Protein AF-0000000082410679 (afdb_homodimer)

Foldseek 3Di:
DPPPPPPPPPDDPLLVLLLVVLPDLPDQAEEEEEEACLLVVDPQQPPADFLQRVLCCLSCPVSVSVSYDYHGQYYHLDALVNCLVCVCPRPVVRLHQEYEYEHQQNQLLVPPVSQVVNLVSVLVSCVVCVVSNHAYEYEYAAWFQCVQVVSNVRSVVNLVSSVVSCVVVVGQYQYNHCVQCVVPVVTGDPLQGSDGRHGYNLVRNSVNQSVCVSSPSHDPPDPNPPPPVD/DPPPPPPPPPDDPLLVLLLVVLPDLPDQAEEEEEEACLLVVDPQQPPADFLQRVLCCLSCPVSVSVSYDYHGQYYHLDALVNCLVCVCPRPPVRLHQEYEYEHQQNQLLVPPVSQVVNLVSVLSSCVVCVVSNHAYEYEYAAWFQCVQVVSNVSSVVNLVSSVVSCVVVVGQYQYNHCVQCVVPVVTGDPLQGSDGRHGYNLVRNSVNQSVCVSSPSHDPPDPNPPPPVD

Organism: Rhodococcus erythropolis (NCBI:txid1833)

Secondary structure (DSSP, 8-state):
------------HHHHHHHHHTT--SS-EEEEEEESHHHH--GGGTTBPPHHHHHHIIIIIIT--TTEEEEE---TT--HHHHHHTHHHHTGGG--SEEEEE--TTGGGGGGGGHHHHHHHHHHHHHHHHHTTPEEEEEPPPP--GGG-GGGTTHHHHHHHHHHHHHHHT-EEE-HHHHHHHH-TTSS-GGGBSSSS-B-HHHHHHHHHHHHHHTT-S-TTS--------/------------HHHHHHHHHTT-SSS-EEEEEEESHHHH--GGGTTBPPHHHHHHIIIIIIT--TTEEEEE---TT--HHHHHHTHHHHTGGG--SEEEEE--TTGGGGGGGGHHHHHHHHHHHHHHHHHTTPEEEEEPPPP--GGG-GGGTTHHHHHHHHHHHHHHHT-EEE-HHHHHHHH-TTSS-GGGBSSSS-B-HHHHHHHHHHHHHHTT-S-TTS--------

Structure (mmCIF, N/CA/C/O backbone):
data_AF-0000000082410679-model_v1
#
loop_
_entity.id
_entity.type
_entity.pdbx_description
1 polymer 'SGNH/GDSL hydrolase family protein'
#
loop_
_atom_site.group_PDB
_atom_site.id
_atom_site.type_symbol
_atom_site.label_atom_id
_atom_site.label_alt_id
_atom_site.label_comp_id
_atom_site.label_asym_id
_atom_site.label_entity_id
_atom_site.label_seq_id
_atom_site.pdbx_PDB_ins_code
_atom_site.Cartn_x
_atom_site.Cartn_y
_atom_site.Cartn_z
_atom_site.occupancy
_atom_site.B_iso_or_equiv
_atom_site.auth_seq_id
_atom_site.auth_comp_id
_atom_site.auth_asym_id
_atom_site.auth_atom_id
_atom_site.pdbx_PDB_model_num
ATOM 1 N N . MET A 1 1 ? 41.719 -29.703 -12.367 1 29.14 1 MET A N 1
ATOM 2 C CA . MET A 1 1 ? 41.312 -28.469 -11.695 1 29.14 1 MET A CA 1
ATOM 3 C C . MET A 1 1 ? 40.219 -27.766 -12.477 1 29.14 1 MET A C 1
ATOM 5 O O . MET A 1 1 ? 40.5 -26.953 -13.352 1 29.14 1 MET A O 1
ATOM 9 N N . THR A 1 2 ? 39.219 -28.422 -13.047 1 31.03 2 THR A N 1
ATOM 10 C CA . THR A 1 2 ? 38.188 -28.016 -14 1 31.03 2 THR A CA 1
ATOM 11 C C . THR A 1 2 ? 37.344 -26.906 -13.422 1 31.03 2 THR A C 1
ATOM 13 O O . THR A 1 2 ? 36.688 -27.094 -12.391 1 31.03 2 THR A O 1
ATOM 16 N N . LEU A 1 3 ? 37.75 -25.578 -13.578 1 32.53 3 LEU A N 1
ATOM 17 C CA . LEU A 1 3 ? 37 -24.359 -13.273 1 32.53 3 LEU A CA 1
ATOM 18 C C . LEU A 1 3 ? 35.562 -24.484 -13.773 1 32.53 3 LEU A C 1
ATOM 20 O O . LEU A 1 3 ? 35.344 -24.688 -14.969 1 32.53 3 LEU A O 1
ATOM 24 N N . THR A 1 4 ? 34.656 -25.094 -13.148 1 33.25 4 THR A N 1
ATOM 25 C CA . THR A 1 4 ? 33.25 -25.109 -13.492 1 33.25 4 THR A CA 1
ATOM 26 C C . THR A 1 4 ? 32.75 -23.719 -13.914 1 33.25 4 THR A C 1
ATOM 28 O O . THR A 1 4 ? 32.969 -22.75 -13.188 1 33.25 4 THR A O 1
ATOM 31 N N . SER A 1 5 ? 32.875 -23.406 -15.188 1 31.25 5 SER A N 1
ATOM 32 C CA . SER A 1 5 ? 32.375 -22.188 -15.812 1 31.25 5 SER A CA 1
ATOM 33 C C . SER A 1 5 ? 31.031 -21.766 -15.25 1 31.25 5 SER A C 1
ATOM 35 O O . SER A 1 5 ? 30.062 -22.516 -15.336 1 31.25 5 SER A O 1
ATOM 37 N N . LYS A 1 6 ? 31.047 -21.281 -14.078 1 39.97 6 LYS A N 1
ATOM 38 C CA . LYS A 1 6 ? 29.797 -20.594 -13.781 1 39.97 6 LYS A CA 1
ATOM 39 C C . LYS A 1 6 ? 29.234 -19.906 -15.023 1 39.97 6 LYS A C 1
ATOM 41 O O . LYS A 1 6 ? 29.859 -18.984 -15.562 1 39.97 6 LYS A O 1
ATOM 46 N N . ALA A 1 7 ? 28.703 -20.625 -15.977 1 34.78 7 ALA A N 1
ATOM 47 C CA . ALA A 1 7 ? 27.938 -20.109 -17.109 1 34.78 7 ALA A CA 1
ATOM 48 C C . ALA A 1 7 ? 27.297 -18.766 -16.781 1 34.78 7 ALA A C 1
ATOM 50 O O . ALA A 1 7 ? 26.484 -18.672 -15.859 1 34.78 7 ALA A O 1
ATOM 51 N N . LEU A 1 8 ? 27.719 -17.641 -16.984 1 40.12 8 LEU A N 1
ATOM 52 C CA . LEU A 1 8 ? 27.266 -16.25 -16.953 1 40.12 8 LEU A CA 1
ATOM 53 C C . LEU A 1 8 ? 25.922 -16.125 -17.656 1 40.12 8 LEU A C 1
ATOM 55 O O . LEU A 1 8 ? 25.859 -16.078 -18.891 1 40.12 8 LEU A O 1
ATOM 59 N N . LYS A 1 9 ? 24.953 -17.016 -17.328 1 43.81 9 LYS A N 1
ATOM 60 C CA . LYS A 1 9 ? 23.641 -16.812 -17.922 1 43.81 9 LYS A CA 1
ATOM 61 C C . LYS A 1 9 ? 23.344 -15.328 -18.109 1 43.81 9 LYS A C 1
ATOM 63 O O . LYS A 1 9 ? 23.469 -14.539 -17.172 1 43.81 9 LYS A O 1
ATOM 68 N N . SER A 1 10 ? 23.484 -14.797 -19.266 1 50.62 10 SER A N 1
ATOM 69 C CA . SER A 1 10 ? 23.188 -13.43 -19.688 1 50.62 10 SER A CA 1
ATOM 70 C C . SER A 1 10 ? 21.906 -12.914 -19.031 1 50.62 10 SER A C 1
ATOM 72 O O . SER A 1 10 ? 20.875 -13.602 -19.031 1 50.62 10 SER A O 1
ATOM 74 N N . LYS A 1 11 ? 22.141 -12 -18.234 1 68.81 11 LYS A N 1
ATOM 75 C CA . LYS A 1 11 ? 20.969 -11.352 -17.625 1 68.81 11 LYS A CA 1
ATOM 76 C C . LYS A 1 11 ? 19.938 -10.992 -18.688 1 68.81 11 LYS A C 1
ATOM 78 O O . LYS A 1 11 ? 20.281 -10.469 -19.75 1 68.81 11 LYS A O 1
ATOM 83 N N . THR A 1 12 ? 18.781 -11.484 -18.469 1 84.19 12 THR A N 1
ATOM 84 C CA . THR A 1 12 ? 17.703 -11.109 -19.375 1 84.19 12 THR A CA 1
ATOM 85 C C . THR A 1 12 ? 17.547 -9.594 -19.422 1 84.19 12 THR A C 1
ATOM 87 O O . THR A 1 12 ? 18.031 -8.875 -18.547 1 84.19 12 THR A O 1
ATOM 90 N N . ALA A 1 13 ? 17.094 -9.102 -20.516 1 88 13 ALA A N 1
ATOM 91 C CA . ALA A 1 13 ? 16.812 -7.676 -20.656 1 88 13 ALA A CA 1
ATOM 92 C C . ALA A 1 13 ? 15.969 -7.16 -19.484 1 88 13 ALA A C 1
ATOM 94 O O . ALA A 1 13 ? 16.188 -6.043 -19.016 1 88 13 ALA A O 1
ATOM 95 N N . GLU A 1 14 ? 15.109 -8.016 -19.062 1 92.31 14 GLU A N 1
ATOM 96 C CA . GLU A 1 14 ? 14.242 -7.621 -17.953 1 92.31 14 GLU A CA 1
ATOM 97 C C . GLU A 1 14 ? 15.023 -7.512 -16.656 1 92.31 14 GLU A C 1
ATOM 99 O O . GLU A 1 14 ? 14.773 -6.613 -15.852 1 92.31 14 GLU A O 1
ATOM 104 N N . ARG A 1 15 ? 15.938 -8.375 -16.406 1 91.5 15 ARG A N 1
ATOM 105 C CA . ARG A 1 15 ? 16.766 -8.297 -15.211 1 91.5 15 ARG A CA 1
ATOM 106 C C . ARG A 1 15 ? 17.641 -7.043 -15.227 1 91.5 15 ARG A C 1
ATOM 108 O O . ARG A 1 15 ? 17.797 -6.379 -14.203 1 91.5 15 ARG A O 1
ATOM 115 N N . ILE A 1 16 ? 18.156 -6.719 -16.328 1 90.81 16 ILE A N 1
ATOM 116 C CA . ILE A 1 16 ? 18.984 -5.523 -16.469 1 90.81 16 ILE A CA 1
ATOM 117 C C . ILE A 1 16 ? 18.141 -4.281 -16.203 1 90.81 16 ILE A C 1
ATOM 119 O O . ILE A 1 16 ? 18.578 -3.369 -15.5 1 90.81 16 ILE A O 1
ATOM 123 N N . ARG A 1 17 ? 16.984 -4.277 -16.719 1 92.56 17 ARG A N 1
ATOM 124 C CA . ARG A 1 17 ? 16.094 -3.146 -16.516 1 92.56 17 ARG A CA 1
ATOM 125 C C . ARG A 1 17 ? 15.75 -2.99 -15.031 1 92.56 17 ARG A C 1
ATOM 127 O O . ARG A 1 17 ? 15.734 -1.875 -14.508 1 92.56 17 ARG A O 1
ATOM 134 N N . LEU A 1 18 ? 15.461 -4.082 -14.391 1 92.88 18 LEU A N 1
ATOM 135 C CA . LEU A 1 18 ? 15.133 -4.039 -12.969 1 92.88 18 LEU A CA 1
ATOM 136 C C . LEU A 1 18 ? 16.297 -3.475 -12.156 1 92.88 18 LEU A C 1
ATOM 138 O O . LEU A 1 18 ? 16.094 -2.676 -11.242 1 92.88 18 LEU A O 1
ATOM 142 N N . GLU A 1 19 ? 17.469 -3.871 -12.492 1 89.25 19 GLU A N 1
ATOM 143 C CA . GLU A 1 19 ? 18.641 -3.371 -11.797 1 89.25 19 GLU A CA 1
ATOM 144 C C . GLU A 1 19 ? 18.797 -1.865 -11.984 1 89.25 19 GLU A C 1
ATOM 146 O O . GLU A 1 19 ? 19.203 -1.156 -11.062 1 89.25 19 GLU A O 1
ATOM 151 N N . THR A 1 20 ? 18.453 -1.417 -13.133 1 90.12 20 THR A N 1
ATOM 152 C CA . THR A 1 20 ? 18.516 0.011 -13.422 1 90.12 20 THR A CA 1
ATOM 153 C C . THR A 1 20 ? 17.469 0.778 -12.625 1 90.12 20 THR A C 1
ATOM 155 O O . THR A 1 20 ? 17.75 1.856 -12.094 1 90.12 20 THR A O 1
ATOM 158 N N . LEU A 1 21 ? 16.312 0.193 -12.508 1 89.69 21 LEU A N 1
ATOM 159 C CA . LEU A 1 21 ? 15.227 0.835 -11.766 1 89.69 21 LEU A CA 1
ATOM 160 C C . LEU A 1 21 ? 15.57 0.929 -10.281 1 89.69 21 LEU A C 1
ATOM 162 O O . LEU A 1 21 ? 15.203 1.902 -9.617 1 89.69 21 LEU A O 1
ATOM 166 N N . LEU A 1 22 ? 16.266 -0.026 -9.781 1 89.31 22 LEU A N 1
ATOM 167 C CA . LEU A 1 22 ? 16.5 -0.151 -8.344 1 89.31 22 LEU A CA 1
ATOM 168 C C . LEU A 1 22 ? 17.656 0.731 -7.906 1 89.31 22 LEU A C 1
ATOM 170 O O . LEU A 1 22 ? 17.953 0.828 -6.711 1 89.31 22 LEU A O 1
ATOM 174 N N . VAL A 1 23 ? 18.312 1.434 -8.844 1 82.44 23 VAL A N 1
ATOM 175 C CA . VAL A 1 23 ? 19.359 2.387 -8.461 1 82.44 23 VAL A CA 1
ATOM 176 C C . VAL A 1 23 ? 18.938 3.799 -8.859 1 82.44 23 VAL A C 1
ATOM 178 O O . VAL A 1 23 ? 19.656 4.766 -8.609 1 82.44 23 VAL A O 1
ATOM 181 N N . ASP A 1 24 ? 17.766 3.84 -9.484 1 80.06 24 ASP A N 1
ATOM 182 C CA . ASP A 1 24 ? 17.234 5.141 -9.883 1 80.06 24 ASP A CA 1
ATOM 183 C C . ASP A 1 24 ? 16.469 5.793 -8.742 1 80.06 24 ASP A C 1
ATOM 185 O O . ASP A 1 24 ? 15.336 5.406 -8.453 1 80.06 24 ASP A O 1
ATOM 189 N N . SER A 1 25 ? 16.984 6.742 -8.164 1 77.25 25 SER A N 1
ATOM 190 C CA . SER A 1 25 ? 16.359 7.406 -7.023 1 77.25 25 SER A CA 1
ATOM 191 C C . SER A 1 25 ? 15.68 8.703 -7.441 1 77.25 25 SER A C 1
ATOM 193 O O . SER A 1 25 ? 15.141 9.43 -6.602 1 77.25 25 SER A O 1
ATOM 195 N N . SER A 1 26 ? 15.695 8.969 -8.664 1 80.25 26 SER A N 1
ATOM 196 C CA . SER A 1 26 ? 15.203 10.273 -9.094 1 80.25 26 SER A CA 1
ATOM 197 C C . SER A 1 26 ? 13.883 10.148 -9.852 1 80.25 26 SER A C 1
ATOM 199 O O . SER A 1 26 ? 13.047 11.055 -9.812 1 80.25 26 SER A O 1
ATOM 201 N N . THR A 1 27 ? 13.758 9.016 -10.5 1 84 27 THR A N 1
ATOM 202 C CA . THR A 1 27 ? 12.562 8.789 -11.312 1 84 27 THR A CA 1
ATOM 203 C C . THR A 1 27 ? 11.461 8.141 -10.484 1 84 27 THR A C 1
ATOM 205 O O . THR A 1 27 ? 11.719 7.207 -9.727 1 84 27 THR A O 1
ATOM 208 N N . PRO A 1 28 ? 10.312 8.664 -10.594 1 85.62 28 PRO A N 1
ATOM 209 C CA . PRO A 1 28 ? 9.188 7.969 -9.961 1 85.62 28 PRO A CA 1
ATOM 210 C C . PRO A 1 28 ? 8.977 6.566 -10.523 1 85.62 28 PRO A C 1
ATOM 212 O O . PRO A 1 28 ? 8.867 6.398 -11.742 1 85.62 28 PRO A O 1
ATOM 215 N N . ILE A 1 29 ? 9.062 5.625 -9.711 1 92.38 29 ILE A N 1
ATOM 216 C CA . ILE A 1 29 ? 8.883 4.234 -10.109 1 92.38 29 ILE A CA 1
ATOM 217 C C . ILE A 1 29 ? 7.707 3.627 -9.344 1 92.38 29 ILE A C 1
ATOM 219 O O . ILE A 1 29 ? 7.594 3.795 -8.133 1 92.38 29 ILE A O 1
ATOM 223 N N . ARG A 1 30 ? 6.816 3.021 -10.055 1 95.25 30 ARG A N 1
ATOM 224 C CA . ARG A 1 30 ? 5.652 2.389 -9.445 1 95.25 30 ARG A CA 1
ATOM 225 C C . ARG A 1 30 ? 5.68 0.878 -9.648 1 95.25 30 ARG A C 1
ATOM 227 O O . ARG A 1 30 ? 5.977 0.399 -10.742 1 95.25 30 ARG A O 1
ATOM 234 N N . TRP A 1 31 ? 5.465 0.172 -8.562 1 97.12 31 TRP A N 1
ATOM 235 C CA . TRP A 1 31 ? 5.309 -1.279 -8.555 1 97.12 31 TRP A CA 1
ATOM 236 C C . TRP A 1 31 ? 3.852 -1.666 -8.312 1 97.12 31 TRP A C 1
ATOM 238 O O . TRP A 1 31 ? 3.174 -1.066 -7.48 1 97.12 31 TRP A O 1
ATOM 248 N N . VAL A 1 32 ? 3.412 -2.648 -9.039 1 98.38 32 VAL A N 1
ATOM 249 C CA . VAL A 1 32 ? 2.105 -3.227 -8.742 1 98.38 32 VAL A CA 1
ATOM 250 C C . VAL A 1 32 ? 2.268 -4.695 -8.359 1 98.38 32 VAL A C 1
ATOM 252 O O . VAL A 1 32 ? 2.857 -5.48 -9.109 1 98.38 32 VAL A O 1
ATOM 255 N N . PHE A 1 33 ? 1.852 -5.02 -7.168 1 98.62 33 PHE A N 1
ATOM 256 C CA . PHE A 1 33 ? 1.676 -6.402 -6.738 1 98.62 33 PHE A CA 1
ATOM 257 C C . PHE A 1 33 ? 0.228 -6.844 -6.918 1 98.62 33 PHE A C 1
ATOM 259 O O . PHE A 1 33 ? -0.685 -6.242 -6.352 1 98.62 33 PHE A O 1
ATOM 266 N N . THR A 1 34 ? 0.007 -7.852 -7.707 1 98.5 34 THR A N 1
ATOM 267 C CA . THR A 1 34 ? -1.357 -8.305 -7.957 1 98.5 34 THR A CA 1
ATOM 268 C C . THR A 1 34 ? -1.492 -9.797 -7.691 1 98.5 34 THR A C 1
ATOM 270 O O . THR A 1 34 ? -0.503 -10.531 -7.734 1 98.5 34 THR A O 1
ATOM 273 N N . GLY A 1 35 ? -2.66 -10.242 -7.363 1 98.25 35 GLY A N 1
ATOM 274 C CA . GLY A 1 35 ? -2.93 -11.633 -7.02 1 98.25 35 GLY A CA 1
ATOM 275 C C . GLY A 1 35 ? -4.199 -11.805 -6.207 1 98.25 35 GLY A C 1
ATOM 276 O O . GLY A 1 35 ? -5.219 -11.172 -6.492 1 98.25 35 GLY A O 1
ATOM 277 N N . ASP A 1 36 ? -4.109 -12.734 -5.293 1 97.38 36 ASP A N 1
ATOM 278 C CA . ASP A 1 36 ? -5.289 -13.117 -4.523 1 97.38 36 ASP A CA 1
ATOM 279 C C . ASP A 1 36 ? -5.148 -12.711 -3.061 1 97.38 36 ASP A C 1
ATOM 281 O O . ASP A 1 36 ? -4.621 -11.641 -2.758 1 97.38 36 ASP A O 1
ATOM 285 N N . SER A 1 37 ? -5.699 -13.438 -2.172 1 96.25 37 SER A N 1
ATOM 286 C CA . SER A 1 37 ? -5.707 -13.102 -0.751 1 96.25 37 SER A CA 1
ATOM 287 C C . SER A 1 37 ? -4.297 -13.086 -0.176 1 96.25 37 SER A C 1
ATOM 289 O O . SER A 1 37 ? -4.012 -12.359 0.774 1 96.25 37 SER A O 1
ATOM 291 N N . ILE A 1 38 ? -3.445 -13.898 -0.653 1 97.69 38 ILE A N 1
ATOM 292 C CA . ILE A 1 38 ? -2.076 -13.953 -0.151 1 97.69 38 ILE A CA 1
ATOM 293 C C . ILE A 1 38 ? -1.362 -12.641 -0.472 1 97.69 38 ILE A C 1
ATOM 295 O O . ILE A 1 38 ? -0.707 -12.055 0.394 1 97.69 38 ILE A O 1
ATOM 299 N N . THR A 1 39 ? -1.543 -12.141 -1.69 1 97.94 39 THR A N 1
ATOM 300 C CA . THR A 1 39 ? -0.991 -10.844 -2.064 1 97.94 39 THR A CA 1
ATOM 301 C C . THR A 1 39 ? -1.677 -9.719 -1.293 1 97.94 39 THR A C 1
ATOM 303 O O . THR A 1 39 ? -1.016 -8.805 -0.8 1 97.94 39 THR A O 1
ATOM 306 N N . GLN A 1 40 ? -2.977 -9.867 -1.218 1 94.75 40 GLN A N 1
ATOM 307 C CA . GLN A 1 40 ? -3.699 -8.844 -0.46 1 94.75 40 GLN A CA 1
ATOM 308 C C . GLN A 1 40 ? -3.162 -8.734 0.964 1 94.75 40 GLN A C 1
ATOM 310 O O . GLN A 1 40 ? -2.934 -7.633 1.464 1 94.75 40 GLN A O 1
ATOM 315 N N . GLY A 1 41 ? -3.057 -9.875 1.702 1 94 41 GLY A N 1
ATOM 316 C CA . GLY A 1 41 ? -2.367 -9.969 2.979 1 94 41 GLY A CA 1
ATOM 317 C C . GLY A 1 41 ? -3.051 -9.18 4.082 1 94 41 GLY A C 1
ATOM 318 O O . GLY A 1 41 ? -2.387 -8.516 4.879 1 94 41 GLY A O 1
ATOM 319 N N . LEU A 1 42 ? -4.352 -9.273 4.23 1 87.44 42 LEU A N 1
ATOM 320 C CA . LEU A 1 42 ? -5.051 -8.414 5.18 1 87.44 42 LEU A CA 1
ATOM 321 C C . LEU A 1 42 ? -5.254 -9.133 6.512 1 87.44 42 LEU A C 1
ATOM 323 O O . LEU A 1 42 ? -4.516 -8.883 7.473 1 87.44 42 LEU A O 1
ATOM 327 N N . THR A 1 43 ? -6.078 -10.188 6.59 1 83.5 43 THR A N 1
ATOM 328 C CA . THR A 1 43 ? -6.566 -10.781 7.832 1 83.5 43 THR A CA 1
ATOM 329 C C . THR A 1 43 ? -5.535 -11.75 8.406 1 83.5 43 THR A C 1
ATOM 331 O O . THR A 1 43 ? -5.293 -11.758 9.617 1 83.5 43 THR A O 1
ATOM 334 N N . HIS A 1 44 ? -4.867 -12.375 7.629 1 91.06 44 HIS A N 1
ATOM 335 C CA . HIS A 1 44 ? -4.09 -13.531 8.055 1 91.06 44 HIS A CA 1
ATOM 336 C C . HIS A 1 44 ? -2.736 -13.109 8.617 1 91.06 44 HIS A C 1
ATOM 338 O O . HIS A 1 44 ? -2.023 -13.93 9.211 1 91.06 44 HIS A O 1
ATOM 344 N N . THR A 1 45 ? -2.436 -11.836 8.492 1 92.12 45 THR A N 1
ATOM 345 C CA . THR A 1 45 ? -1.179 -11.344 9.047 1 92.12 45 THR A CA 1
ATOM 346 C C . THR A 1 45 ? -1.366 -10.891 10.492 1 92.12 45 THR A C 1
ATOM 348 O O . THR A 1 45 ? -0.392 -10.602 11.188 1 92.12 45 THR A O 1
ATOM 351 N N . ASP A 1 46 ? -2.607 -10.773 10.922 1 88.12 46 ASP A N 1
ATOM 352 C CA . ASP A 1 46 ? -2.945 -10.406 12.297 1 88.12 46 ASP A CA 1
ATOM 353 C C . ASP A 1 46 ? -2.357 -9.047 12.664 1 88.12 46 ASP A C 1
ATOM 355 O O . ASP A 1 46 ? -1.664 -8.922 13.672 1 88.12 46 ASP A O 1
ATOM 359 N N . GLY A 1 47 ? -2.537 -8.117 11.797 1 86 47 GLY A N 1
ATOM 360 C CA . GLY A 1 47 ? -2.145 -6.75 12.078 1 86 47 GLY A CA 1
ATOM 361 C C . GLY A 1 47 ? -0.721 -6.438 11.664 1 86 47 GLY A C 1
ATOM 362 O O . GLY A 1 47 ? -0.319 -5.27 11.625 1 86 47 GLY A O 1
ATOM 363 N N . HIS A 1 48 ? 0.065 -7.445 11.273 1 90.88 48 HIS A N 1
ATOM 364 C CA . HIS A 1 48 ? 1.432 -7.262 10.805 1 90.88 48 HIS A CA 1
ATOM 365 C C . HIS A 1 48 ? 1.464 -6.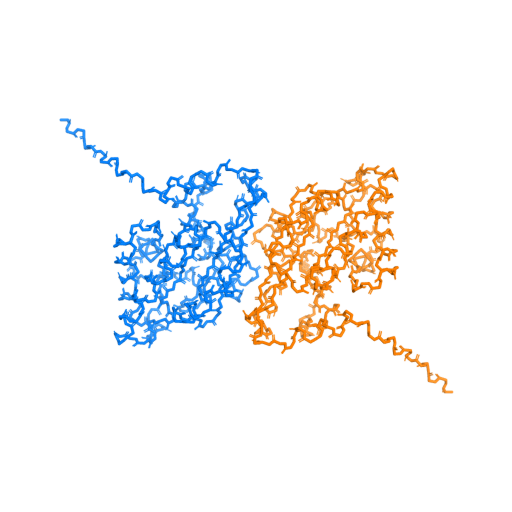984 9.305 1 90.88 48 HIS A C 1
ATOM 367 O O . HIS A 1 48 ? 0.436 -7.074 8.633 1 90.88 48 HIS A O 1
ATOM 373 N N . ARG A 1 49 ? 2.562 -6.68 8.859 1 93.31 49 ARG A N 1
ATOM 374 C CA . ARG A 1 49 ? 2.727 -6.305 7.461 1 93.31 49 ARG A CA 1
ATOM 375 C C . ARG A 1 49 ? 2.615 -7.527 6.555 1 93.31 49 ARG A C 1
ATOM 377 O O . ARG A 1 49 ? 3.09 -8.609 6.902 1 93.31 49 ARG A O 1
ATOM 384 N N . SER A 1 50 ? 1.984 -7.336 5.402 1 95.88 50 SER A N 1
ATOM 385 C CA . SER A 1 50 ? 2.029 -8.289 4.301 1 95.88 50 SER A CA 1
ATOM 386 C C . SER A 1 50 ? 3.387 -8.273 3.605 1 95.88 50 SER A C 1
ATOM 388 O O . SER A 1 50 ? 4.199 -7.375 3.844 1 95.88 50 SER A O 1
ATOM 390 N N . TYR A 1 51 ? 3.596 -9.234 2.719 1 97.44 51 TYR A N 1
ATOM 391 C CA . TYR A 1 51 ? 4.891 -9.273 2.049 1 97.44 51 TYR A CA 1
ATOM 392 C C . TYR A 1 51 ? 5.07 -8.055 1.145 1 97.44 51 TYR A C 1
ATOM 394 O O . TYR A 1 51 ? 6.195 -7.586 0.946 1 97.44 51 TYR A O 1
ATOM 402 N N . VAL A 1 52 ? 3.961 -7.484 0.558 1 97.25 52 VAL A N 1
ATOM 403 C CA . VAL A 1 52 ? 4.023 -6.258 -0.232 1 97.25 52 VAL A CA 1
ATOM 404 C C . VAL A 1 52 ? 4.488 -5.102 0.647 1 97.25 52 VAL A C 1
ATOM 406 O O . VAL A 1 52 ? 5.348 -4.312 0.243 1 97.25 52 VAL A O 1
ATOM 409 N N . GLU A 1 53 ? 3.941 -5.016 1.813 1 94.25 53 GLU A N 1
ATOM 410 C CA . GLU A 1 53 ? 4.266 -3.939 2.746 1 94.25 53 GLU A CA 1
ATOM 411 C C . GLU A 1 53 ? 5.699 -4.062 3.254 1 94.25 53 GLU A C 1
ATOM 413 O O . GLU A 1 53 ? 6.379 -3.055 3.457 1 94.25 53 GLU A O 1
ATOM 418 N N . HIS A 1 54 ? 6.18 -5.277 3.486 1 94.06 54 HIS A N 1
ATOM 419 C CA . HIS A 1 54 ? 7.582 -5.488 3.818 1 94.06 54 HIS A CA 1
ATOM 420 C C . HIS A 1 54 ? 8.492 -5.043 2.678 1 94.06 54 HIS A C 1
ATOM 422 O O . HIS A 1 54 ? 9.539 -4.434 2.914 1 94.06 54 HIS A O 1
ATOM 428 N N . CYS A 1 55 ? 8.125 -5.379 1.469 1 95.12 55 CYS A N 1
ATOM 429 C CA . CYS A 1 55 ? 8.906 -4.93 0.321 1 95.12 55 CYS A CA 1
ATOM 430 C C . CYS A 1 55 ? 8.961 -3.41 0.257 1 95.12 55 CYS A C 1
ATOM 432 O O . CYS A 1 55 ? 10.016 -2.834 -0.034 1 95.12 55 CYS A O 1
ATOM 434 N N . ALA A 1 56 ? 7.824 -2.82 0.499 1 93.06 56 ALA A N 1
ATOM 435 C CA . ALA A 1 56 ? 7.773 -1.36 0.498 1 93.06 56 ALA A CA 1
ATOM 436 C C . ALA A 1 56 ? 8.719 -0.779 1.545 1 93.06 56 ALA A C 1
ATOM 438 O O . ALA A 1 56 ? 9.406 0.21 1.286 1 93.06 56 ALA A O 1
ATOM 439 N N . GLU A 1 57 ? 8.719 -1.325 2.738 1 89.69 57 GLU A N 1
ATOM 440 C CA . GLU A 1 57 ? 9.617 -0.854 3.787 1 89.69 57 GLU A CA 1
ATOM 441 C C . GLU A 1 57 ? 11.078 -0.929 3.342 1 89.69 57 GLU A C 1
ATOM 443 O O . GLU A 1 57 ? 11.844 0.015 3.545 1 89.69 57 GLU A O 1
ATOM 448 N N . ARG A 1 58 ? 11.438 -2.035 2.738 1 87.75 58 ARG A N 1
ATOM 449 C CA . ARG A 1 58 ? 12.812 -2.217 2.277 1 87.75 58 ARG A CA 1
ATOM 450 C C . ARG A 1 58 ? 13.156 -1.211 1.186 1 87.75 58 ARG A C 1
ATOM 452 O O . ARG A 1 58 ? 14.164 -0.502 1.284 1 87.75 58 ARG A O 1
ATOM 459 N N . VAL A 1 59 ? 12.336 -1.138 0.219 1 89.38 59 VAL A N 1
ATOM 460 C CA . VAL A 1 59 ? 12.617 -0.354 -0.979 1 89.38 59 VAL A CA 1
ATOM 461 C C . VAL A 1 59 ? 12.586 1.135 -0.642 1 89.38 59 VAL A C 1
ATOM 463 O O . VAL A 1 59 ? 13.555 1.854 -0.884 1 89.38 59 VAL A O 1
ATOM 466 N N . ARG A 1 60 ? 11.562 1.523 0.058 1 87.12 60 ARG A N 1
ATOM 467 C CA . ARG A 1 60 ? 11.352 2.949 0.285 1 87.12 60 ARG A CA 1
ATOM 468 C C . ARG A 1 60 ? 12.055 3.412 1.557 1 87.12 60 ARG A C 1
ATOM 470 O O . ARG A 1 60 ? 12.32 4.605 1.725 1 87.12 60 ARG A O 1
ATOM 477 N N . GLY A 1 61 ? 12.305 2.543 2.43 1 82.12 61 GLY A N 1
ATOM 478 C CA . GLY A 1 61 ? 12.914 2.902 3.703 1 82.12 61 GLY A CA 1
ATOM 479 C C . GLY A 1 61 ? 14.406 2.662 3.744 1 82.12 61 GLY A C 1
ATOM 480 O O . GLY A 1 61 ? 15.195 3.58 3.512 1 82.12 61 GLY A O 1
ATOM 481 N N . GLU A 1 62 ? 14.727 1.422 3.766 1 76.12 62 GLU A N 1
ATOM 482 C CA . GLU A 1 62 ? 16.109 1.038 4.031 1 76.12 62 GLU A CA 1
ATOM 483 C C . GLU A 1 62 ? 17.016 1.371 2.848 1 76.12 62 GLU A C 1
ATOM 485 O O . GLU A 1 62 ? 18.172 1.745 3.033 1 76.12 62 GLU A O 1
ATOM 490 N N . LEU A 1 63 ? 16.438 1.3 1.633 1 82.38 63 LEU A N 1
ATOM 491 C CA . LEU A 1 63 ? 17.234 1.609 0.452 1 82.38 63 LEU A CA 1
ATOM 492 C C . LEU A 1 63 ? 17.047 3.062 0.03 1 82.38 63 LEU A C 1
ATOM 494 O O . LEU A 1 63 ? 17.672 3.521 -0.929 1 82.38 63 LEU A O 1
ATOM 498 N N . SER A 1 64 ? 16.125 3.729 0.706 1 80.88 64 SER A N 1
ATOM 499 C CA . SER A 1 64 ? 15.875 5.156 0.539 1 80.88 64 SER A CA 1
ATOM 500 C C . SER A 1 64 ? 15.43 5.473 -0.885 1 80.88 64 SER A C 1
ATOM 502 O O . SER A 1 64 ? 15.773 6.523 -1.431 1 80.88 64 SER A O 1
ATOM 504 N N . LEU A 1 65 ? 14.797 4.508 -1.513 1 86.06 65 LEU A N 1
ATOM 505 C CA . LEU A 1 65 ? 14.188 4.777 -2.809 1 86.06 65 LEU A CA 1
ATOM 506 C C . LEU A 1 65 ? 12.797 5.383 -2.641 1 86.06 65 LEU A C 1
ATOM 508 O O . LEU A 1 65 ? 11.797 4.77 -3.018 1 86.06 65 LEU A O 1
ATOM 512 N N . PHE A 1 66 ? 12.789 6.59 -2.273 1 81.94 66 PHE A N 1
ATOM 513 C CA . PHE A 1 66 ? 11.594 7.293 -1.814 1 81.94 66 PHE A CA 1
ATOM 514 C C . PHE A 1 66 ? 10.648 7.555 -2.975 1 81.94 66 PHE A C 1
ATOM 516 O O . PHE A 1 66 ? 9.453 7.777 -2.766 1 81.94 66 PHE A O 1
ATOM 523 N N . ASN A 1 67 ? 11.219 7.527 -4.141 1 85.75 67 ASN A N 1
ATOM 524 C CA . ASN A 1 67 ? 10.391 7.824 -5.305 1 85.75 67 ASN A CA 1
ATOM 525 C C . ASN A 1 67 ? 9.703 6.574 -5.836 1 85.75 67 ASN A C 1
ATOM 527 O O . ASN A 1 67 ? 8.969 6.633 -6.828 1 85.75 67 ASN A O 1
ATOM 531 N N . HIS A 1 68 ? 9.914 5.492 -5.125 1 91.5 68 HIS A N 1
ATOM 532 C CA . HIS A 1 68 ? 9.18 4.273 -5.449 1 91.5 68 HIS A CA 1
ATOM 533 C C . HIS A 1 68 ? 7.867 4.199 -4.688 1 91.5 68 HIS A C 1
ATOM 535 O O . HIS A 1 68 ? 7.793 4.613 -3.525 1 91.5 68 HIS A O 1
ATOM 541 N N . VAL A 1 69 ? 6.891 3.795 -5.352 1 93.75 69 VAL A N 1
ATOM 542 C CA . VAL A 1 69 ? 5.605 3.5 -4.727 1 93.75 69 VAL A CA 1
ATOM 543 C C . VAL A 1 69 ? 5.184 2.072 -5.059 1 93.75 69 VAL A C 1
ATOM 545 O O . VAL A 1 69 ? 5.223 1.661 -6.223 1 93.75 69 VAL A O 1
ATOM 548 N N . LEU A 1 70 ? 4.895 1.277 -4.031 1 95.19 70 LEU A N 1
ATOM 549 C CA . LEU A 1 70 ? 4.406 -0.085 -4.223 1 95.19 70 LEU A CA 1
ATOM 550 C C . LEU A 1 70 ? 2.904 -0.165 -3.967 1 95.19 70 LEU A C 1
ATOM 552 O O . LEU A 1 70 ? 2.436 0.189 -2.883 1 95.19 70 LEU A O 1
ATOM 556 N N . VAL A 1 71 ? 2.186 -0.605 -4.973 1 96.31 71 VAL A N 1
ATOM 557 C CA . VAL A 1 71 ? 0.729 -0.67 -4.941 1 96.31 71 VAL A CA 1
ATOM 558 C C . VAL A 1 71 ? 0.279 -2.125 -4.832 1 96.31 71 VAL A C 1
ATOM 560 O O . VAL A 1 71 ? 0.713 -2.977 -5.609 1 96.31 71 VAL A O 1
ATOM 563 N N . ASN A 1 72 ? -0.51 -2.428 -3.822 1 97 72 ASN A N 1
ATOM 564 C CA . ASN A 1 72 ? -1.101 -3.746 -3.623 1 97 72 ASN A CA 1
ATOM 565 C C . ASN A 1 72 ? -2.508 -3.824 -4.207 1 97 72 ASN A C 1
ATOM 567 O O . ASN A 1 72 ? -3.436 -3.197 -3.688 1 97 72 ASN A O 1
ATOM 571 N N . THR A 1 73 ? -2.693 -4.637 -5.199 1 96.38 73 THR A N 1
ATOM 572 C CA . THR A 1 73 ? -4.012 -4.75 -5.809 1 96.38 73 THR A CA 1
ATOM 573 C C . THR A 1 73 ? -4.555 -6.168 -5.66 1 96.38 73 THR A C 1
ATOM 575 O O . THR A 1 73 ? -5.453 -6.578 -6.402 1 96.38 73 THR A O 1
ATOM 578 N N . GLY A 1 74 ? -3.938 -6.957 -4.77 1 96.12 74 GLY A N 1
ATOM 579 C CA . GLY A 1 74 ? -4.492 -8.273 -4.477 1 96.12 74 GLY A CA 1
ATOM 580 C C . GLY A 1 74 ? -5.926 -8.219 -3.982 1 96.12 74 GLY A C 1
ATOM 581 O O . GLY A 1 74 ? -6.297 -7.305 -3.24 1 96.12 74 GLY A O 1
ATOM 582 N N . VAL A 1 75 ? -6.656 -9.227 -4.395 1 93.44 75 VAL A N 1
ATOM 583 C CA . VAL A 1 75 ? -8.039 -9.336 -3.941 1 93.44 75 VAL A CA 1
ATOM 584 C C . VAL A 1 75 ? -8.32 -10.766 -3.486 1 93.44 75 VAL A C 1
ATOM 586 O O . VAL A 1 75 ? -8.062 -11.719 -4.223 1 93.44 75 VAL A O 1
ATOM 589 N N . SER A 1 76 ? -8.852 -10.859 -2.307 1 93.12 76 SER A N 1
ATOM 590 C CA . SER A 1 76 ? -9.195 -12.172 -1.76 1 93.12 76 SER A CA 1
ATOM 591 C C . SER A 1 76 ? -10.141 -12.922 -2.689 1 93.12 76 SER A C 1
ATOM 593 O O . SER A 1 76 ? -11.133 -12.359 -3.17 1 93.12 76 SER A O 1
ATOM 595 N N . GLY A 1 77 ? -9.797 -14.18 -2.992 1 94 77 GLY A N 1
ATOM 596 C CA . GLY A 1 77 ? -10.672 -15.047 -3.773 1 94 77 GLY A CA 1
ATOM 597 C C . GLY A 1 77 ? -10.383 -14.992 -5.262 1 94 77 GLY A C 1
ATOM 598 O O . GLY A 1 77 ? -10.852 -15.844 -6.02 1 94 77 GLY A O 1
ATOM 599 N N . ASN A 1 78 ? -9.57 -13.969 -5.707 1 96.31 78 ASN A N 1
ATOM 600 C CA . ASN A 1 78 ? -9.305 -13.836 -7.137 1 96.31 78 ASN A CA 1
ATOM 601 C C . ASN A 1 78 ? -8.578 -15.062 -7.688 1 96.31 78 ASN A C 1
ATOM 603 O O . ASN A 1 78 ? -7.762 -15.664 -6.996 1 96.31 78 ASN A O 1
ATOM 607 N N . ARG A 1 79 ? -8.938 -15.391 -8.883 1 98.31 79 ARG A N 1
ATOM 608 C CA . ARG A 1 79 ? -8.211 -16.312 -9.734 1 98.31 79 ARG A CA 1
ATOM 609 C C . ARG A 1 79 ? -7.523 -15.578 -10.883 1 98.31 79 ARG A C 1
ATOM 611 O O . ARG A 1 79 ? -7.625 -14.359 -10.992 1 98.31 79 ARG A O 1
ATOM 618 N N . SER A 1 80 ? -6.734 -16.312 -11.641 1 98.81 80 SER A N 1
ATOM 619 C CA . SER A 1 80 ? -6.016 -15.695 -12.75 1 98.81 80 SER A CA 1
ATOM 620 C C . SER A 1 80 ? -6.969 -14.984 -13.703 1 98.81 80 SER A C 1
ATOM 622 O O . SER A 1 80 ? -6.656 -13.906 -14.211 1 98.81 80 SER A O 1
ATOM 624 N N . SER A 1 81 ? -8.172 -15.5 -13.906 1 98.5 81 SER A N 1
ATOM 625 C CA . SER A 1 81 ? -9.133 -14.914 -14.836 1 98.5 81 SER A CA 1
ATOM 626 C C . SER A 1 81 ? -9.648 -13.578 -14.32 1 98.5 81 SER A C 1
ATOM 628 O O . SER A 1 81 ? -9.93 -12.672 -15.109 1 98.5 81 SER A O 1
ATOM 630 N N . ASP A 1 82 ? -9.789 -13.469 -13.023 1 97 82 ASP A N 1
ATOM 631 C CA . ASP A 1 82 ? -10.242 -12.219 -12.43 1 97 82 ASP A CA 1
ATOM 632 C C . ASP A 1 82 ? -9.211 -11.109 -12.633 1 97 82 ASP A C 1
ATOM 634 O O . ASP A 1 82 ? -9.57 -9.984 -13.008 1 97 82 ASP A O 1
ATOM 638 N N . VAL A 1 83 ? -7.945 -11.438 -12.391 1 97.81 83 VAL A N 1
ATOM 639 C CA . VAL A 1 83 ? -6.879 -10.445 -12.539 1 97.81 83 VAL A CA 1
ATOM 640 C C . VAL A 1 83 ? -6.727 -10.07 -14.016 1 97.81 83 VAL A C 1
ATOM 642 O O . VAL A 1 83 ? -6.582 -8.891 -14.352 1 97.81 83 VAL A O 1
ATOM 645 N N . ARG A 1 84 ? -6.789 -11.039 -14.852 1 98.19 84 ARG A N 1
ATOM 646 C CA . ARG A 1 84 ? -6.703 -10.781 -16.281 1 98.19 84 ARG A CA 1
ATOM 647 C C . ARG A 1 84 ? -7.828 -9.867 -16.75 1 98.19 84 ARG A C 1
ATOM 649 O O . ARG A 1 84 ? -7.598 -8.906 -17.484 1 98.19 84 ARG A O 1
ATOM 656 N N . ALA A 1 85 ? -9.023 -10.156 -16.312 1 96.56 85 ALA A N 1
ATOM 657 C CA . ALA A 1 85 ? -10.188 -9.359 -16.688 1 96.56 85 ALA A CA 1
ATOM 658 C C . ALA A 1 85 ? -10.086 -7.938 -16.141 1 96.56 85 ALA A C 1
ATOM 660 O O . ALA A 1 85 ? -10.547 -6.988 -16.781 1 96.56 85 ALA A O 1
ATOM 661 N N . GLY A 1 86 ? -9.477 -7.824 -15.023 1 95.12 86 GLY A N 1
ATOM 662 C CA . GLY A 1 86 ? -9.336 -6.527 -14.383 1 95.12 86 GLY A CA 1
ATOM 663 C C . GLY A 1 86 ? -8.016 -5.848 -14.688 1 95.12 86 GLY A C 1
ATOM 664 O O . GLY A 1 86 ? -7.633 -4.891 -14.016 1 95.12 86 GLY A O 1
ATOM 665 N N . PHE A 1 87 ? -7.336 -6.312 -15.672 1 97.19 87 PHE A N 1
ATOM 666 C CA . PHE A 1 87 ? -5.977 -5.855 -15.945 1 97.19 87 PHE A CA 1
ATOM 667 C C . PHE A 1 87 ? -5.926 -4.336 -16.031 1 97.19 87 PHE A C 1
ATOM 669 O O . PHE A 1 87 ? -5.027 -3.705 -15.469 1 97.19 87 PHE A O 1
ATOM 676 N N . ALA A 1 88 ? -6.844 -3.697 -16.641 1 94.31 88 ALA A N 1
ATOM 677 C CA . ALA A 1 88 ? -6.848 -2.25 -16.844 1 94.31 88 ALA A CA 1
ATOM 678 C C . ALA A 1 88 ? -6.926 -1.516 -15.508 1 94.31 88 ALA A C 1
ATOM 680 O O . ALA A 1 88 ? -6.156 -0.584 -15.266 1 94.31 88 ALA A O 1
ATOM 681 N N . HIS A 1 89 ? -7.773 -1.998 -14.578 1 90.44 89 HIS A N 1
ATOM 682 C CA . HIS A 1 89 ? -8.016 -1.213 -13.375 1 90.44 89 HIS A CA 1
ATOM 683 C C . HIS A 1 89 ? -7.188 -1.729 -12.203 1 90.44 89 HIS A C 1
ATOM 685 O O . HIS A 1 89 ? -7.039 -1.043 -11.188 1 90.44 89 HIS A O 1
ATOM 691 N N . ARG A 1 90 ? -6.609 -2.908 -12.391 1 93 90 ARG A N 1
ATOM 692 C CA . ARG A 1 90 ? -5.824 -3.455 -11.281 1 93 90 ARG A CA 1
ATOM 693 C C . ARG A 1 90 ? -4.332 -3.262 -11.523 1 93 90 ARG A C 1
ATOM 695 O O . ARG A 1 90 ? -3.529 -3.352 -10.594 1 93 90 ARG A O 1
ATOM 702 N N . ILE A 1 91 ? -4.008 -3.025 -12.773 1 96.69 91 ILE A N 1
ATOM 703 C CA . ILE A 1 91 ? -2.582 -2.973 -13.078 1 96.69 91 ILE A CA 1
ATOM 704 C C . ILE A 1 91 ? -2.283 -1.732 -13.922 1 96.69 91 ILE A C 1
ATOM 706 O O . ILE A 1 91 ? -1.655 -0.786 -13.438 1 96.69 91 ILE A O 1
ATOM 710 N N . GLU A 1 92 ? -2.879 -1.572 -15.07 1 96.12 92 GLU A N 1
ATOM 711 C CA . GLU A 1 92 ? -2.51 -0.603 -16.094 1 96.12 92 GLU A CA 1
ATOM 712 C C . GLU A 1 92 ? -2.701 0.828 -15.602 1 96.12 92 GLU A C 1
ATOM 714 O O . GLU A 1 92 ? -1.865 1.696 -15.859 1 96.12 92 GLU A O 1
ATOM 719 N N . VAL A 1 93 ? -3.689 1.07 -14.875 1 91.94 93 VAL A N 1
ATOM 720 C CA . VAL A 1 93 ? -4.066 2.422 -14.469 1 91.94 93 VAL A CA 1
ATOM 721 C C . VAL A 1 93 ? -2.953 3.039 -13.625 1 91.94 93 VAL A C 1
ATOM 723 O O . VAL A 1 93 ? -2.799 4.262 -13.594 1 91.94 93 VAL A O 1
ATOM 726 N N . PHE A 1 94 ? -2.164 2.271 -13.055 1 93.75 94 PHE A N 1
ATOM 727 C CA . PHE A 1 94 ? -1.145 2.771 -12.141 1 93.75 94 PHE A CA 1
ATOM 728 C C . PHE A 1 94 ? 0.142 3.098 -12.891 1 93.75 94 PHE A C 1
ATOM 730 O O . PHE A 1 94 ? 1.111 3.572 -12.289 1 93.75 94 PHE A O 1
ATOM 737 N N . GLU A 1 95 ? 0.212 2.812 -14.195 1 94.19 95 GLU A N 1
ATOM 738 C CA . GLU A 1 95 ? 1.388 3.062 -15.023 1 94.19 95 GLU A CA 1
ATOM 739 C C . GLU A 1 95 ? 2.648 2.496 -14.375 1 94.19 95 GLU A C 1
ATOM 741 O O . GLU A 1 95 ? 3.641 3.209 -14.211 1 94.19 95 GLU A O 1
ATOM 746 N N . PRO A 1 96 ? 2.6 1.189 -14.125 1 96.88 96 PRO A N 1
ATOM 747 C CA . PRO A 1 96 ? 3.713 0.591 -13.391 1 96.88 96 PRO A CA 1
ATOM 748 C C . PRO A 1 96 ? 4.973 0.443 -14.242 1 96.88 96 PRO A C 1
ATOM 750 O O . PRO A 1 96 ? 4.891 0.382 -15.469 1 96.88 96 PRO A O 1
ATOM 753 N N . SER A 1 97 ? 6.121 0.456 -13.508 1 96.62 97 SER A N 1
ATOM 754 C CA . SER A 1 97 ? 7.387 0.036 -14.102 1 96.62 97 SER A CA 1
ATOM 755 C C . SER A 1 97 ? 7.641 -1.45 -13.867 1 96.62 97 SER A C 1
ATOM 757 O O . SER A 1 97 ? 8.383 -2.082 -14.617 1 96.62 97 SER A O 1
ATOM 759 N N . VAL A 1 98 ? 7.066 -1.982 -12.82 1 97.69 98 VAL A N 1
ATOM 760 C CA . VAL A 1 98 ? 7.23 -3.383 -12.445 1 97.69 98 VAL A CA 1
ATOM 761 C C . VAL A 1 98 ? 5.887 -3.965 -12.016 1 97.69 98 VAL A C 1
ATOM 763 O O . VAL A 1 98 ? 5.117 -3.311 -11.312 1 97.69 98 VAL A O 1
ATOM 766 N N . VAL A 1 99 ? 5.555 -5.16 -12.445 1 98.75 99 VAL A N 1
ATOM 767 C CA . VAL A 1 99 ? 4.344 -5.863 -12.047 1 98.75 99 VAL A CA 1
ATOM 768 C C . VAL A 1 99 ? 4.703 -7.25 -11.508 1 98.75 99 VAL A C 1
ATOM 770 O O . VAL A 1 99 ? 5.281 -8.07 -12.227 1 98.75 99 VAL A O 1
ATOM 773 N N . LEU A 1 100 ? 4.414 -7.504 -10.242 1 98.88 100 LEU A N 1
ATOM 774 C CA . LEU A 1 100 ? 4.582 -8.82 -9.641 1 98.88 100 LEU A CA 1
ATOM 775 C C . LEU A 1 100 ? 3.254 -9.57 -9.586 1 98.88 100 LEU A C 1
ATOM 777 O O . LEU A 1 100 ? 2.26 -9.039 -9.086 1 98.88 100 LEU A O 1
ATOM 781 N N . ILE A 1 101 ? 3.258 -10.781 -10.086 1 98.94 101 ILE A N 1
ATOM 782 C CA . ILE A 1 101 ? 2.039 -11.578 -10.219 1 98.94 101 ILE A CA 1
ATOM 783 C C . ILE A 1 101 ? 2.182 -12.875 -9.43 1 98.94 101 ILE A C 1
ATOM 785 O O . ILE A 1 101 ? 3.1 -13.664 -9.672 1 98.94 101 ILE A O 1
ATOM 789 N N . MET A 1 102 ? 1.391 -13.109 -8.461 1 98.88 102 MET A N 1
ATOM 790 C CA . MET A 1 102 ? 1.308 -14.383 -7.742 1 98.88 102 MET A CA 1
ATOM 791 C C . MET A 1 102 ? -0.115 -14.93 -7.77 1 98.88 102 MET A C 1
ATOM 793 O O . MET A 1 102 ? -1.019 -14.352 -7.16 1 98.88 102 MET A O 1
ATOM 797 N N . 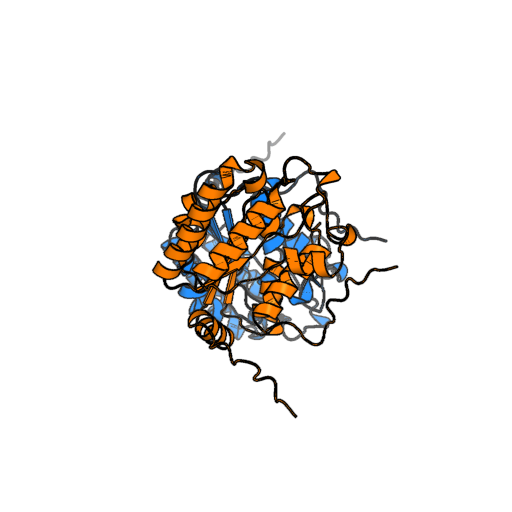LEU A 1 103 ? -0.301 -16.047 -8.469 1 98.88 103 LEU A N 1
ATOM 798 C CA . LEU A 1 103 ? -1.597 -16.703 -8.625 1 98.88 103 LEU A CA 1
ATOM 799 C C . LEU A 1 103 ? -1.442 -18.219 -8.648 1 98.88 103 LEU A C 1
ATOM 801 O O . LEU A 1 103 ? -0.339 -18.719 -8.852 1 98.88 103 LEU A O 1
ATOM 805 N N . GLY A 1 104 ? -2.557 -18.922 -8.477 1 98.81 104 GLY A N 1
ATOM 806 C CA . GLY A 1 104 ? -2.562 -20.375 -8.555 1 98.81 104 GLY A CA 1
ATOM 807 C C . GLY A 1 104 ? -3.35 -21.031 -7.434 1 98.81 104 GLY A C 1
ATOM 808 O O . GLY A 1 104 ? -4.059 -22.016 -7.652 1 98.81 104 GLY A O 1
ATOM 809 N N . THR A 1 105 ? -3.268 -20.469 -6.156 1 98.62 105 THR A N 1
ATOM 810 C CA . THR A 1 105 ? -3.871 -21.094 -4.98 1 98.62 105 THR A CA 1
ATOM 811 C C . THR A 1 105 ? -5.375 -21.266 -5.172 1 98.62 105 THR A C 1
ATOM 813 O O . THR A 1 105 ? -5.914 -22.344 -4.926 1 98.62 105 THR A O 1
ATOM 816 N N . ASN A 1 106 ? -6.062 -20.219 -5.617 1 98.44 106 ASN A N 1
ATOM 817 C CA . ASN A 1 106 ? -7.504 -20.312 -5.828 1 98.44 106 ASN A CA 1
ATOM 818 C C . ASN A 1 106 ? -7.828 -20.984 -7.164 1 98.44 106 ASN A C 1
ATOM 820 O O . ASN A 1 106 ? -8.867 -21.625 -7.297 1 98.44 106 ASN A O 1
ATOM 824 N N . ASP A 1 107 ? -6.941 -20.875 -8.172 1 98.81 107 ASP A N 1
ATOM 825 C CA . ASP A 1 107 ? -7.129 -21.531 -9.461 1 98.81 107 ASP A CA 1
ATOM 826 C C . ASP A 1 107 ? -7.133 -23.047 -9.312 1 98.81 107 ASP A C 1
ATOM 828 O O . ASP A 1 107 ? -7.824 -23.75 -10.047 1 98.81 107 ASP A O 1
ATOM 832 N N . ALA A 1 108 ? -6.422 -23.516 -8.359 1 98.69 108 ALA A N 1
ATOM 833 C CA . ALA A 1 108 ? -6.293 -24.953 -8.125 1 98.69 108 ALA A CA 1
ATOM 834 C C . ALA A 1 108 ? -7.645 -25.578 -7.801 1 98.69 108 ALA A C 1
ATOM 836 O O . ALA A 1 108 ? -7.816 -26.797 -7.926 1 98.69 108 ALA A O 1
ATOM 837 N N . LEU A 1 109 ? -8.594 -24.766 -7.332 1 98.31 109 LEU A N 1
ATOM 838 C CA . LEU A 1 109 ? -9.938 -25.266 -7.051 1 98.31 109 LEU A CA 1
ATOM 839 C C . LEU A 1 109 ? -10.57 -25.844 -8.312 1 98.31 109 LEU A C 1
ATOM 841 O O . LEU A 1 109 ? -11.516 -26.641 -8.227 1 98.31 109 LEU A O 1
ATOM 845 N N . ASP A 1 110 ? -10.039 -25.5 -9.492 1 97.81 110 ASP A N 1
ATOM 846 C CA . ASP A 1 110 ? -10.617 -25.922 -10.766 1 97.81 110 ASP A CA 1
ATOM 847 C C . ASP A 1 110 ? -10.086 -27.297 -11.172 1 97.81 110 ASP A C 1
ATOM 849 O O . ASP A 1 110 ? -10.555 -27.891 -12.148 1 97.81 110 ASP A O 1
ATOM 853 N N . GLY A 1 111 ? -9.133 -27.781 -10.477 1 97.25 111 GLY A N 1
ATOM 854 C CA . GLY A 1 111 ? -8.547 -29.078 -10.828 1 97.25 111 GLY A CA 1
ATOM 855 C C . GLY A 1 111 ? -7.828 -29.062 -12.164 1 97.25 111 GLY A C 1
ATOM 856 O O . GLY A 1 111 ? -7.367 -28 -12.617 1 97.25 111 GLY A O 1
ATOM 857 N N . GLU A 1 112 ? -7.699 -30.172 -12.672 1 97.56 112 GLU A N 1
ATOM 858 C CA . GLU A 1 112 ? -6.941 -30.344 -13.906 1 97.56 112 GLU A CA 1
ATOM 859 C C . GLU A 1 112 ? -7.586 -29.562 -15.062 1 97.56 112 GLU A C 1
ATOM 861 O O . GLU A 1 112 ? -6.895 -29.109 -15.969 1 97.56 112 GLU A O 1
ATOM 866 N N . GLU A 1 113 ? -8.875 -29.344 -14.992 1 97.75 113 GLU A N 1
ATOM 867 C CA . GLU A 1 113 ? -9.625 -28.719 -16.078 1 97.75 113 GLU A CA 1
ATOM 868 C C . GLU A 1 113 ? -9.266 -27.25 -16.203 1 97.75 113 GLU A C 1
ATOM 870 O O . GLU A 1 113 ? -9.477 -26.641 -17.25 1 97.75 113 GLU A O 1
ATOM 875 N N . GLY A 1 114 ? -8.656 -26.688 -15.172 1 98.56 114 GLY A N 1
ATOM 876 C CA . GLY A 1 114 ? -8.367 -25.266 -15.18 1 98.56 114 GLY A CA 1
ATOM 877 C C . GLY A 1 114 ? -6.961 -24.953 -15.641 1 98.56 114 GLY A C 1
ATOM 878 O O . GLY A 1 114 ? -6.621 -23.781 -15.852 1 98.56 114 GLY A O 1
ATOM 879 N N . LEU A 1 115 ? -6.094 -25.938 -15.883 1 98.81 115 LEU A N 1
ATOM 880 C CA . LEU A 1 115 ? -4.664 -25.734 -16.078 1 98.81 115 LEU A CA 1
ATOM 881 C C . LEU A 1 115 ? -4.398 -24.938 -17.359 1 98.81 115 LEU A C 1
ATOM 883 O O . LEU A 1 115 ? -3.566 -24.031 -17.359 1 98.81 115 LEU A O 1
ATOM 887 N N . GLU A 1 116 ? -5.109 -25.25 -18.391 1 98.69 116 GLU A N 1
ATOM 888 C CA . GLU A 1 116 ? -4.871 -24.562 -19.656 1 98.69 116 GLU A CA 1
ATOM 889 C C . GLU A 1 116 ? -5.301 -23.109 -19.578 1 98.69 116 GLU A C 1
ATOM 891 O O . GLU A 1 116 ? -4.594 -22.219 -20.062 1 98.69 116 GLU A O 1
ATOM 896 N N . ARG A 1 117 ? -6.43 -22.859 -19.047 1 98.62 117 ARG A N 1
ATOM 897 C CA . ARG A 1 117 ? -6.879 -21.484 -18.875 1 98.62 117 ARG A CA 1
ATOM 898 C C . ARG A 1 117 ? -5.895 -20.703 -18.016 1 98.62 117 ARG A C 1
ATOM 900 O O . ARG A 1 117 ? -5.578 -19.547 -18.312 1 98.62 117 ARG A O 1
ATOM 907 N N . PHE A 1 118 ? -5.461 -21.359 -17.016 1 98.88 118 PHE A N 1
ATOM 908 C CA . PHE A 1 118 ? -4.504 -20.734 -16.109 1 98.88 118 PHE A CA 1
ATOM 909 C C . PHE A 1 118 ? -3.232 -20.344 -16.859 1 98.88 118 PHE A C 1
ATOM 911 O O . PHE A 1 118 ? -2.746 -19.219 -16.703 1 98.88 118 PHE A O 1
ATOM 918 N N . ARG A 1 119 ? -2.74 -21.203 -17.641 1 98.88 119 ARG A N 1
ATOM 919 C CA . ARG A 1 119 ? -1.564 -20.938 -18.453 1 98.88 119 ARG A CA 1
ATOM 920 C C . ARG A 1 119 ? -1.795 -19.734 -19.375 1 98.88 119 ARG A C 1
ATOM 922 O O . ARG A 1 119 ? -0.952 -18.844 -19.453 1 98.88 119 ARG A O 1
ATOM 929 N N . ASP A 1 120 ? -2.906 -19.75 -20.016 1 98.81 120 ASP A N 1
ATOM 930 C CA . ASP A 1 120 ? -3.24 -18.688 -20.953 1 98.81 120 ASP A CA 1
ATOM 931 C C . ASP A 1 120 ? -3.367 -17.344 -20.234 1 98.81 120 ASP A C 1
ATOM 933 O O . ASP A 1 120 ? -2.912 -16.312 -20.75 1 98.81 120 ASP A O 1
ATOM 937 N N . ASP A 1 121 ? -3.988 -17.391 -19.156 1 98.88 121 ASP A N 1
ATOM 938 C CA . ASP A 1 121 ? -4.18 -16.172 -18.375 1 98.88 121 ASP A CA 1
ATOM 939 C C . ASP A 1 121 ? -2.842 -15.562 -17.953 1 98.88 121 ASP A C 1
ATOM 941 O O . ASP A 1 121 ? -2.617 -14.367 -18.125 1 98.88 121 ASP A O 1
ATOM 945 N N . LEU A 1 122 ? -1.936 -16.391 -17.406 1 98.88 122 LEU A N 1
ATOM 946 C CA . LEU A 1 122 ? -0.621 -15.906 -17 1 98.88 122 LEU A CA 1
ATOM 947 C C . LEU A 1 122 ? 0.137 -15.328 -18.188 1 98.88 122 LEU A C 1
ATOM 949 O O . LEU A 1 122 ? 0.708 -14.234 -18.094 1 98.88 122 LEU A O 1
ATOM 953 N N . SER A 1 123 ? 0.112 -16.047 -19.25 1 98.81 123 SER A N 1
ATOM 954 C CA . SER A 1 123 ? 0.829 -15.609 -20.453 1 98.81 123 SER A CA 1
ATOM 955 C C . SER A 1 123 ? 0.299 -14.273 -20.953 1 98.81 123 SER A C 1
ATOM 957 O O . SER A 1 123 ? 1.077 -13.391 -21.312 1 98.81 123 SER A O 1
ATOM 959 N N . ASP A 1 124 ? -0.976 -14.148 -20.969 1 98.75 124 ASP A N 1
ATOM 960 C CA . ASP A 1 124 ? -1.594 -12.898 -21.422 1 98.75 124 ASP A CA 1
ATOM 961 C C . ASP A 1 124 ? -1.207 -11.734 -20.5 1 98.75 124 ASP A C 1
ATOM 963 O O . ASP A 1 124 ? -0.917 -10.641 -20.984 1 98.75 124 ASP A O 1
ATOM 967 N N . MET A 1 125 ? -1.228 -11.969 -19.25 1 98.75 125 MET A N 1
ATOM 968 C CA . MET A 1 125 ? -0.888 -10.906 -18.312 1 98.75 125 MET A CA 1
ATOM 969 C C . MET A 1 125 ? 0.564 -10.469 -18.484 1 98.75 125 MET A C 1
ATOM 971 O O . MET A 1 125 ? 0.875 -9.281 -18.391 1 98.75 125 MET A O 1
ATOM 975 N N . ILE A 1 126 ? 1.456 -11.422 -18.734 1 98.62 126 ILE A N 1
ATOM 976 C CA . ILE A 1 126 ? 2.854 -11.086 -18.984 1 98.62 126 ILE A CA 1
ATOM 977 C C . ILE A 1 126 ? 2.957 -10.258 -20.266 1 98.62 126 ILE A C 1
ATOM 979 O O . ILE A 1 126 ? 3.646 -9.234 -20.297 1 98.62 126 ILE A O 1
ATOM 983 N N . PHE A 1 127 ? 2.279 -10.664 -21.281 1 98.56 127 PHE A N 1
ATOM 984 C CA . PHE A 1 127 ? 2.285 -9.953 -22.547 1 98.56 127 PHE A CA 1
ATOM 985 C C . PHE A 1 127 ? 1.79 -8.523 -22.375 1 98.56 127 PHE A C 1
ATOM 987 O O . PHE A 1 127 ? 2.434 -7.578 -22.844 1 98.56 127 PHE A O 1
ATOM 994 N N . ARG A 1 128 ? 0.714 -8.344 -21.734 1 98.75 128 ARG A N 1
ATOM 995 C CA . ARG A 1 128 ? 0.133 -7.02 -21.547 1 98.75 128 ARG A CA 1
ATOM 996 C C . ARG A 1 128 ? 1.031 -6.152 -20.672 1 98.75 128 ARG A C 1
ATOM 998 O O . ARG A 1 128 ? 1.13 -4.941 -20.875 1 98.75 128 ARG A O 1
ATOM 1005 N N . THR A 1 129 ? 1.595 -6.762 -19.625 1 98.62 129 THR A N 1
ATOM 1006 C CA . THR A 1 129 ? 2.535 -6.039 -18.781 1 98.62 129 THR A CA 1
ATOM 1007 C C . THR A 1 129 ? 3.689 -5.48 -19.609 1 98.62 129 THR A C 1
ATOM 1009 O O . THR A 1 129 ? 4.039 -4.305 -19.469 1 98.62 129 THR A O 1
ATOM 1012 N N . ARG A 1 130 ? 4.246 -6.27 -20.531 1 98.19 130 ARG A N 1
ATOM 1013 C CA . ARG A 1 130 ? 5.324 -5.832 -21.406 1 98.19 130 ARG A CA 1
ATOM 1014 C C . ARG A 1 130 ? 4.84 -4.762 -22.375 1 98.19 130 ARG A C 1
ATOM 1016 O O . ARG A 1 130 ? 5.566 -3.812 -22.672 1 98.19 130 ARG A O 1
ATOM 1023 N N . ALA A 1 131 ? 3.652 -4.891 -22.812 1 98.25 131 ALA A N 1
ATOM 1024 C CA . ALA A 1 131 ? 3.094 -3.963 -23.797 1 98.25 131 ALA A CA 1
ATOM 1025 C C . ALA A 1 131 ? 2.971 -2.557 -23.219 1 98.25 131 ALA A C 1
ATOM 1027 O O . ALA A 1 131 ? 3.08 -1.566 -23.938 1 98.25 131 ALA A O 1
ATOM 1028 N N . ILE A 1 132 ? 2.818 -2.461 -21.953 1 97.5 132 ILE A N 1
ATOM 1029 C CA . ILE A 1 132 ? 2.689 -1.142 -21.344 1 97.5 132 ILE A CA 1
ATOM 1030 C C . ILE A 1 132 ? 4.055 -0.663 -20.859 1 97.5 132 ILE A C 1
ATOM 1032 O O . ILE A 1 132 ? 4.148 0.342 -20.141 1 97.5 132 ILE A O 1
ATOM 1036 N N . GLY A 1 133 ? 5.066 -1.436 -21.141 1 96.62 133 GLY A N 1
ATOM 1037 C CA . GLY A 1 133 ? 6.43 -1.013 -20.859 1 96.62 133 GLY A CA 1
ATOM 1038 C C . GLY A 1 133 ? 6.906 -1.422 -19.469 1 96.62 133 GLY A C 1
ATOM 1039 O O . GLY A 1 133 ? 7.918 -0.915 -18.984 1 96.62 133 GLY A O 1
ATOM 1040 N N . ALA A 1 134 ? 6.168 -2.26 -18.781 1 97.81 134 ALA A N 1
ATOM 1041 C CA . ALA A 1 134 ? 6.543 -2.695 -17.438 1 97.81 134 ALA A CA 1
ATOM 1042 C C . ALA A 1 134 ? 7.289 -4.027 -17.469 1 97.81 134 ALA A C 1
ATOM 1044 O O . ALA A 1 134 ? 7.172 -4.781 -18.438 1 97.81 134 ALA A O 1
ATOM 1045 N N . VAL A 1 135 ? 8.031 -4.316 -16.438 1 97.81 135 VAL A N 1
ATOM 1046 C CA . VAL A 1 135 ? 8.734 -5.586 -16.25 1 97.81 135 VAL A CA 1
ATOM 1047 C C . VAL A 1 135 ? 7.863 -6.543 -15.445 1 97.81 135 VAL A C 1
ATOM 1049 O O . VAL A 1 135 ? 7.523 -6.258 -14.289 1 97.81 135 VAL A O 1
ATOM 1052 N N . PRO A 1 136 ? 7.508 -7.656 -16.031 1 98.5 136 PRO A N 1
ATOM 1053 C CA . PRO A 1 136 ? 6.77 -8.648 -15.242 1 98.5 136 PRO A CA 1
ATOM 1054 C C . PRO A 1 136 ? 7.68 -9.523 -14.391 1 98.5 136 PRO A C 1
ATOM 1056 O O . PRO A 1 136 ? 8.773 -9.891 -14.828 1 98.5 136 PRO A O 1
ATOM 1059 N N . ILE A 1 137 ? 7.285 -9.805 -13.195 1 98.56 137 ILE A N 1
ATOM 1060 C CA . ILE A 1 137 ? 7.863 -10.797 -12.297 1 98.56 137 ILE A CA 1
ATOM 1061 C C . ILE A 1 137 ? 6.801 -11.812 -11.906 1 98.56 137 ILE A C 1
ATOM 1063 O O . ILE A 1 137 ? 5.742 -11.453 -11.383 1 98.56 137 ILE A O 1
ATOM 1067 N N . LEU A 1 138 ? 7.043 -12.984 -12.219 1 98.75 138 LEU A N 1
ATOM 1068 C CA . LEU A 1 138 ? 6.094 -14.047 -11.914 1 98.75 138 LEU A CA 1
ATOM 1069 C C . LEU A 1 138 ? 6.504 -14.797 -10.656 1 98.75 138 LEU A C 1
ATOM 1071 O O . LEU A 1 138 ? 7.688 -15.078 -10.453 1 98.75 138 LEU A O 1
ATOM 1075 N N . GLN A 1 139 ? 5.582 -15.133 -9.781 1 98.81 139 GLN A N 1
ATOM 1076 C CA . GLN A 1 139 ? 5.809 -15.82 -8.516 1 98.81 139 GLN A CA 1
ATOM 1077 C C . GLN A 1 139 ? 4.922 -17.062 -8.391 1 98.81 139 GLN A C 1
ATOM 1079 O O . GLN A 1 139 ? 3.752 -17.031 -8.781 1 98.81 139 GLN A O 1
ATOM 1084 N N . THR A 1 140 ? 5.43 -18.125 -7.883 1 98.81 140 THR A N 1
ATOM 1085 C CA . THR A 1 140 ? 4.543 -19.219 -7.465 1 98.81 140 THR A CA 1
ATOM 1086 C C . THR A 1 140 ? 3.887 -18.891 -6.129 1 98.81 140 THR A C 1
ATOM 1088 O O . THR A 1 140 ? 4.465 -18.172 -5.305 1 98.81 140 THR A O 1
ATOM 1091 N N . PRO A 1 141 ? 2.68 -19.422 -5.941 1 98.38 141 PRO A N 1
ATOM 1092 C CA . PRO A 1 141 ? 2.211 -19.406 -4.555 1 98.38 141 PRO A CA 1
ATOM 1093 C C . PRO A 1 141 ? 3.053 -20.297 -3.641 1 98.38 141 PRO A C 1
ATOM 1095 O O . PRO A 1 141 ? 3.787 -21.172 -4.121 1 98.38 141 PRO A O 1
ATOM 1098 N N . PRO A 1 142 ? 3.018 -20.031 -2.336 1 97.5 142 PRO A N 1
ATOM 1099 C CA . PRO A 1 142 ? 3.639 -20.984 -1.416 1 97.5 142 PRO A CA 1
ATOM 1100 C C . PRO A 1 142 ? 2.852 -22.297 -1.301 1 97.5 142 PRO A C 1
ATOM 1102 O O . PRO A 1 142 ? 1.691 -22.359 -1.718 1 97.5 142 PRO A O 1
ATOM 1105 N N . PRO A 1 143 ? 3.514 -23.344 -0.81 1 96.81 143 PRO A N 1
ATOM 1106 C CA . PRO A 1 143 ? 2.783 -24.594 -0.594 1 96.81 143 PRO A CA 1
ATOM 1107 C C . PRO A 1 143 ? 1.718 -24.469 0.494 1 96.81 143 PRO A C 1
ATOM 1109 O O . PRO A 1 143 ? 1.729 -23.516 1.271 1 96.81 143 PRO A O 1
ATOM 1112 N N . ILE A 1 144 ? 0.837 -25.438 0.473 1 96.88 144 ILE A N 1
ATOM 1113 C CA . ILE A 1 144 ? -0.286 -25.391 1.403 1 96.88 144 ILE A CA 1
ATOM 1114 C C . ILE A 1 144 ? -0.342 -26.703 2.195 1 96.88 144 ILE A C 1
ATOM 1116 O O . ILE A 1 144 ? 0.359 -27.656 1.872 1 96.88 144 ILE A O 1
ATOM 1120 N N . ASP A 1 145 ? -1.109 -26.656 3.264 1 95.56 145 ASP A N 1
ATOM 1121 C CA . ASP A 1 145 ? -1.457 -27.859 3.998 1 95.56 145 ASP A CA 1
ATOM 1122 C C . ASP A 1 145 ? -2.582 -28.625 3.301 1 95.56 145 ASP A C 1
ATOM 1124 O O . ASP A 1 145 ? -3.756 -28.453 3.635 1 95.56 145 ASP A O 1
ATOM 1128 N N . VAL A 1 146 ? -2.189 -29.547 2.439 1 94.56 146 VAL A N 1
ATOM 1129 C CA . VAL A 1 146 ? -3.137 -30.219 1.554 1 94.56 146 VAL A CA 1
ATOM 1130 C C . VAL A 1 146 ? -4.125 -31.047 2.379 1 94.56 146 VAL A C 1
ATOM 1132 O O . VAL A 1 146 ? -5.305 -31.141 2.035 1 94.56 146 VAL A O 1
ATOM 1135 N N . GLU A 1 147 ? -3.652 -31.656 3.436 1 94.25 147 GLU A N 1
ATOM 1136 C CA . GLU A 1 147 ? -4.52 -32.469 4.289 1 94.25 147 GLU A CA 1
ATOM 1137 C C . GLU A 1 147 ? -5.711 -31.656 4.789 1 94.25 147 GLU A C 1
ATOM 1139 O O . GLU A 1 147 ? -6.832 -32.156 4.867 1 94.25 147 GLU A O 1
ATOM 1144 N N . ASN A 1 148 ? -5.473 -30.406 5.094 1 95.56 148 ASN A N 1
ATOM 1145 C CA . ASN A 1 148 ? -6.527 -29.562 5.641 1 95.56 148 ASN A CA 1
ATOM 1146 C C . ASN A 1 148 ? -7.121 -28.641 4.578 1 95.56 148 ASN A C 1
ATOM 1148 O O . ASN A 1 148 ? -7.938 -27.766 4.891 1 95.56 148 ASN A O 1
ATOM 1152 N N . ALA A 1 149 ? -6.691 -28.734 3.346 1 96.31 149 ALA A N 1
ATOM 1153 C CA . ALA A 1 149 ? -7.258 -28.047 2.184 1 96.31 149 ALA A CA 1
ATOM 1154 C C . ALA A 1 149 ? -7.262 -28.969 0.961 1 96.31 149 ALA A C 1
ATOM 1156 O O . ALA A 1 149 ? -6.699 -28.625 -0.08 1 96.31 149 ALA A O 1
ATOM 1157 N N . PRO A 1 150 ? -7.941 -30.016 1.086 1 96.38 150 PRO A N 1
ATOM 1158 C CA . PRO A 1 150 ? -7.867 -31.031 0.035 1 96.38 150 PRO A CA 1
ATOM 1159 C C . PRO A 1 150 ? -8.445 -30.547 -1.295 1 96.38 150 PRO A C 1
ATOM 1161 O O . PRO A 1 150 ? -8.094 -31.078 -2.352 1 96.38 150 PRO A O 1
ATOM 1164 N N . THR A 1 151 ? -9.352 -29.625 -1.287 1 97.06 151 THR A N 1
ATOM 1165 C CA . THR A 1 151 ? -9.945 -29.109 -2.512 1 97.06 151 THR A CA 1
ATOM 1166 C C . THR A 1 151 ? -8.898 -28.391 -3.357 1 97.06 151 THR A C 1
ATOM 1168 O O . THR A 1 151 ? -9.133 -28.094 -4.531 1 97.06 151 THR A O 1
ATOM 1171 N N . ARG A 1 152 ? -7.711 -28.109 -2.801 1 97.12 152 ARG A N 1
ATOM 1172 C CA . ARG A 1 152 ? -6.625 -27.438 -3.512 1 97.12 152 ARG A CA 1
ATOM 1173 C C . ARG A 1 152 ? -5.434 -28.375 -3.695 1 97.12 152 ARG A C 1
ATOM 1175 O O . ARG A 1 152 ? -4.301 -27.922 -3.873 1 97.12 152 ARG A O 1
ATOM 1182 N N . ALA A 1 153 ? -5.715 -29.672 -3.623 1 95.88 153 ALA A N 1
ATOM 1183 C CA . ALA A 1 153 ? -4.648 -30.656 -3.703 1 95.88 153 ALA A CA 1
ATOM 1184 C C . ALA A 1 153 ? -3.91 -30.578 -5.035 1 95.88 153 ALA A C 1
ATOM 1186 O O . ALA A 1 153 ? -2.742 -30.953 -5.133 1 95.88 153 ALA A O 1
ATOM 1187 N N . GLY A 1 154 ? -4.539 -30.031 -6.059 1 97.31 154 GLY A N 1
ATOM 1188 C CA . GLY A 1 154 ? -3.938 -29.906 -7.379 1 97.31 154 GLY A CA 1
ATOM 1189 C C . GLY A 1 154 ? -2.99 -28.719 -7.484 1 97.31 154 GLY A C 1
ATOM 1190 O O . GLY A 1 154 ? -2.424 -28.469 -8.555 1 97.31 154 GLY A O 1
ATOM 1191 N N . LEU A 1 155 ? -2.736 -27.984 -6.402 1 98.12 155 LEU A N 1
ATOM 1192 C CA . LEU A 1 155 ? -1.924 -26.766 -6.434 1 98.12 155 LEU A CA 1
ATOM 1193 C C . LEU A 1 155 ? -0.563 -27.047 -7.066 1 98.12 155 LEU A C 1
ATOM 1195 O O . LEU A 1 155 ? -0.036 -26.203 -7.805 1 98.12 155 LEU A O 1
ATOM 1199 N N . VAL A 1 156 ? -0.006 -28.219 -6.824 1 97.19 156 VAL A N 1
ATOM 1200 C CA . VAL A 1 156 ? 1.324 -28.547 -7.328 1 97.19 156 VAL A CA 1
ATOM 1201 C C . VAL A 1 156 ? 1.334 -28.484 -8.852 1 97.19 156 VAL A C 1
ATOM 1203 O O . VAL A 1 156 ? 2.332 -28.078 -9.461 1 97.19 156 VAL A O 1
ATOM 1206 N N . GLN A 1 157 ? 0.269 -28.859 -9.508 1 98.69 157 GLN A N 1
ATOM 1207 C CA . GLN A 1 157 ? 0.181 -28.797 -10.961 1 98.69 157 GLN A CA 1
ATOM 1208 C C . GLN A 1 157 ? 0.139 -27.344 -11.445 1 98.69 157 GLN A C 1
ATOM 1210 O O . GLN A 1 157 ? 0.697 -27.016 -12.492 1 98.69 157 GLN A O 1
ATOM 1215 N N . TYR A 1 158 ? -0.554 -26.516 -10.758 1 98.88 158 TYR A N 1
ATOM 1216 C CA . TYR A 1 158 ? -0.619 -25.094 -11.102 1 98.88 158 TYR A CA 1
ATOM 1217 C C . TYR A 1 158 ? 0.733 -24.422 -10.891 1 98.88 158 TYR A C 1
ATOM 1219 O O . TYR A 1 158 ? 1.132 -23.562 -11.68 1 98.88 158 TYR A O 1
ATOM 1227 N N . VAL A 1 159 ? 1.47 -24.766 -9.867 1 98.75 159 VAL A N 1
ATOM 1228 C CA . VAL A 1 159 ? 2.832 -24.297 -9.633 1 98.75 159 VAL A CA 1
ATOM 1229 C C . VAL A 1 159 ? 3.715 -24.672 -10.82 1 98.75 159 VAL A C 1
ATOM 1231 O O . VAL A 1 159 ? 4.516 -23.859 -11.289 1 98.75 159 VAL A O 1
ATOM 1234 N N . GLU A 1 160 ? 3.551 -25.844 -11.281 1 98.81 160 GLU A N 1
ATOM 1235 C CA . GLU A 1 160 ? 4.332 -26.281 -12.438 1 98.81 160 GLU A CA 1
ATOM 1236 C C . GLU A 1 160 ? 3.998 -25.438 -13.664 1 98.81 160 GLU A C 1
ATOM 1238 O O . GLU A 1 160 ? 4.879 -25.125 -14.469 1 98.81 160 GLU A O 1
ATOM 1243 N N . VAL A 1 161 ? 2.766 -25.141 -13.844 1 98.88 161 VAL A N 1
ATOM 1244 C CA . VAL A 1 161 ? 2.381 -24.266 -14.945 1 98.88 161 VAL A CA 1
ATOM 1245 C C . VAL A 1 161 ? 3.07 -22.906 -14.789 1 98.88 161 VAL A C 1
ATOM 1247 O O . VAL A 1 161 ? 3.578 -22.344 -15.766 1 98.88 161 VAL A O 1
ATOM 1250 N N . VAL A 1 162 ? 3.078 -22.328 -13.578 1 98.88 162 VAL A N 1
ATOM 1251 C CA . VAL A 1 162 ? 3.754 -21.062 -13.336 1 98.88 162 VAL A CA 1
ATOM 1252 C C . VAL A 1 162 ? 5.219 -21.172 -13.75 1 98.88 162 VAL A C 1
ATOM 1254 O O . VAL A 1 162 ? 5.738 -20.281 -14.438 1 98.88 162 VAL A O 1
ATOM 1257 N N . ARG A 1 163 ? 5.879 -22.25 -13.383 1 98.75 163 ARG A N 1
ATOM 1258 C CA . ARG A 1 163 ? 7.281 -22.484 -13.727 1 98.75 163 ARG A CA 1
ATOM 1259 C C . ARG A 1 163 ? 7.469 -22.531 -15.242 1 98.75 163 ARG A C 1
ATOM 1261 O O . ARG A 1 163 ? 8.406 -21.938 -15.781 1 98.75 163 ARG A O 1
ATOM 1268 N N . GLN A 1 164 ? 6.617 -23.234 -15.867 1 98.75 164 GLN A N 1
ATOM 1269 C CA . GLN A 1 164 ? 6.699 -23.375 -17.312 1 98.75 164 GLN A CA 1
ATOM 1270 C C . GLN A 1 164 ? 6.508 -22.031 -18.016 1 98.75 164 GLN A C 1
ATOM 1272 O O . GLN A 1 164 ? 7.234 -21.719 -18.953 1 98.75 164 GLN A O 1
ATOM 1277 N N . VAL A 1 165 ? 5.512 -21.297 -17.578 1 98.75 165 VAL A N 1
ATOM 1278 C CA . VAL A 1 165 ? 5.25 -19.984 -18.172 1 98.75 165 VAL A CA 1
ATOM 1279 C C . VAL A 1 165 ? 6.438 -19.062 -17.922 1 98.75 165 VAL A C 1
ATOM 1281 O O . VAL A 1 165 ? 6.855 -18.312 -18.828 1 98.75 165 VAL A O 1
ATOM 1284 N N . ALA A 1 166 ? 6.969 -19.094 -16.734 1 98.31 166 ALA A N 1
ATOM 1285 C CA . ALA A 1 166 ? 8.141 -18.281 -16.422 1 98.31 166 ALA A CA 1
ATOM 1286 C C . ALA A 1 166 ? 9.305 -18.625 -17.359 1 98.31 166 ALA A C 1
ATOM 1288 O O . ALA A 1 166 ? 9.961 -17.734 -17.891 1 98.31 166 ALA A O 1
ATOM 1289 N N . ALA A 1 167 ? 9.531 -19.875 -17.547 1 97.31 167 ALA A N 1
ATOM 1290 C CA . ALA A 1 167 ? 10.633 -20.328 -18.391 1 97.31 167 ALA A CA 1
ATOM 1291 C C . ALA A 1 167 ? 10.422 -19.938 -19.844 1 97.31 167 ALA A C 1
ATOM 1293 O O . ALA A 1 167 ? 11.336 -19.422 -20.5 1 97.31 167 ALA A O 1
ATOM 1294 N N . SER A 1 168 ? 9.227 -20.156 -20.328 1 97.06 168 SER A N 1
ATOM 1295 C CA . SER A 1 168 ? 8.945 -19.906 -21.75 1 97.06 168 SER A CA 1
ATOM 1296 C C . SER A 1 168 ? 8.969 -18.422 -22.062 1 97.06 168 SER A C 1
ATOM 1298 O O . SER A 1 168 ? 9.289 -18.016 -23.188 1 97.06 168 SER A O 1
ATOM 1300 N N . THR A 1 169 ? 8.609 -17.609 -21.109 1 96.75 169 THR A N 1
ATOM 1301 C CA . THR A 1 169 ? 8.547 -16.172 -21.344 1 96.75 169 THR A CA 1
ATOM 1302 C C . THR A 1 169 ? 9.828 -15.492 -20.859 1 96.75 169 THR A C 1
ATOM 1304 O O . THR A 1 169 ? 10.039 -14.305 -21.109 1 96.75 169 THR A O 1
ATOM 1307 N N . ARG A 1 170 ? 10.672 -16.234 -20.094 1 95.81 170 ARG A N 1
ATOM 1308 C CA . ARG A 1 170 ? 11.953 -15.758 -19.578 1 95.81 170 ARG A CA 1
ATOM 1309 C C . ARG A 1 170 ? 11.766 -14.555 -18.656 1 95.81 170 ARG A C 1
ATOM 1311 O O . ARG A 1 170 ? 12.562 -13.617 -18.688 1 95.81 170 ARG A O 1
ATOM 1318 N N . VAL A 1 171 ? 10.695 -14.523 -17.984 1 97.12 171 VAL A N 1
ATOM 1319 C CA . VAL A 1 171 ? 10.445 -13.461 -17.016 1 97.12 171 VAL A CA 1
ATOM 1320 C C . VAL A 1 171 ? 11.297 -13.688 -15.766 1 97.12 171 VAL A C 1
ATOM 1322 O O . VAL A 1 171 ? 11.773 -14.797 -15.523 1 97.12 171 VAL A O 1
ATOM 1325 N N . VAL A 1 172 ? 11.555 -12.625 -15.055 1 96.62 172 VAL A N 1
ATOM 1326 C CA . VAL A 1 172 ? 12.078 -12.789 -13.703 1 96.62 172 VAL A CA 1
ATOM 1327 C C . VAL A 1 172 ? 11.102 -13.609 -12.867 1 96.62 172 VAL A C 1
ATOM 1329 O O . VAL A 1 172 ? 9.883 -13.406 -12.938 1 96.62 172 VAL A O 1
ATOM 1332 N N . PHE A 1 173 ? 11.648 -14.539 -12.172 1 97.38 173 PHE A N 1
ATOM 1333 C CA . PHE A 1 173 ? 10.805 -15.57 -11.586 1 97.38 173 PHE A CA 1
ATOM 1334 C C . PHE A 1 173 ? 11.188 -15.828 -10.133 1 97.38 173 PHE A C 1
ATOM 1336 O O . PHE A 1 173 ? 12.375 -15.961 -9.812 1 97.38 173 PHE A O 1
ATOM 1343 N N . VAL A 1 174 ? 10.195 -15.797 -9.148 1 98.06 174 VAL A N 1
ATOM 1344 C CA . VAL A 1 174 ? 10.367 -16.141 -7.738 1 98.06 174 VAL A CA 1
ATOM 1345 C C . VAL A 1 174 ? 9.594 -17.422 -7.422 1 98.06 174 VAL A C 1
ATOM 1347 O O . VAL A 1 174 ? 8.367 -17.438 -7.496 1 98.06 174 VAL A O 1
ATOM 1350 N N . ASP A 1 175 ? 10.242 -18.453 -6.969 1 98.12 175 ASP A N 1
ATOM 1351 C CA . ASP A 1 175 ? 9.625 -19.75 -6.703 1 98.12 175 ASP A CA 1
ATOM 1352 C C . ASP A 1 175 ? 9.438 -19.953 -5.203 1 98.12 175 ASP A C 1
ATOM 1354 O O . ASP A 1 175 ? 10.188 -20.719 -4.578 1 98.12 175 ASP A O 1
ATOM 1358 N N . HIS A 1 176 ? 8.383 -19.375 -4.668 1 97.75 176 HIS A N 1
ATOM 1359 C CA . HIS A 1 176 ? 8.086 -19.5 -3.246 1 97.75 176 HIS A CA 1
ATOM 1360 C C . HIS A 1 176 ? 7.848 -20.953 -2.861 1 97.75 176 HIS A C 1
ATOM 1362 O O . HIS A 1 176 ? 8.258 -21.391 -1.785 1 97.75 176 HIS A O 1
ATOM 1368 N N . TYR A 1 177 ? 7.145 -21.672 -3.713 1 97.31 177 TYR A N 1
ATOM 1369 C CA . TYR A 1 177 ? 6.812 -23.062 -3.432 1 97.31 177 TYR A CA 1
ATOM 1370 C C . TYR A 1 177 ? 8.07 -23.875 -3.172 1 97.31 177 TYR A C 1
ATOM 1372 O O . TYR A 1 177 ? 8.156 -24.594 -2.176 1 97.31 177 TYR A O 1
ATOM 1380 N N . ALA A 1 178 ? 9.016 -23.781 -4.047 1 95.75 178 ALA A N 1
ATOM 1381 C CA . ALA A 1 178 ? 10.266 -24.531 -3.906 1 95.75 178 ALA A CA 1
ATOM 1382 C C . ALA A 1 178 ? 11.016 -24.094 -2.652 1 95.75 178 ALA A C 1
ATOM 1384 O O . ALA A 1 178 ? 11.57 -24.938 -1.934 1 95.75 178 ALA A O 1
ATOM 1385 N N . GLN A 1 179 ? 11.055 -22.797 -2.422 1 93.44 179 GLN A N 1
ATOM 1386 C CA . GLN A 1 179 ? 11.797 -22.266 -1.278 1 93.44 179 GLN A CA 1
ATOM 1387 C C . GLN A 1 179 ? 11.242 -22.828 0.033 1 93.44 179 GLN A C 1
ATOM 1389 O O . GLN A 1 179 ? 12.008 -23.25 0.903 1 93.44 179 GLN A O 1
ATOM 1394 N N . TRP A 1 180 ? 9.922 -22.812 0.15 1 94.06 180 TRP A N 1
ATOM 1395 C CA . TRP A 1 180 ? 9.312 -23.312 1.381 1 94.06 180 TRP A CA 1
ATOM 1396 C C . TRP A 1 180 ? 9.523 -24.812 1.527 1 94.06 180 TRP A C 1
ATOM 1398 O O . TRP A 1 180 ? 9.719 -25.312 2.637 1 94.06 180 TRP A O 1
ATOM 1408 N N . THR A 1 181 ? 9.461 -25.531 0.48 1 91.25 181 THR A N 1
ATOM 1409 C CA . THR A 1 181 ? 9.57 -26.984 0.499 1 91.25 181 THR A CA 1
ATOM 1410 C C . THR A 1 181 ? 11.016 -27.406 0.733 1 91.25 181 THR A C 1
ATOM 1412 O O . THR A 1 181 ? 11.273 -28.484 1.282 1 91.25 181 THR A O 1
ATOM 1415 N N . ALA A 1 182 ? 11.922 -26.609 0.292 1 87.69 182 ALA A N 1
ATOM 1416 C CA . ALA A 1 182 ? 13.336 -26.922 0.489 1 87.69 182 ALA A CA 1
ATOM 1417 C C . ALA A 1 182 ? 13.68 -27 1.974 1 87.69 182 ALA A C 1
ATOM 1419 O O . ALA A 1 182 ? 14.516 -27.812 2.381 1 87.69 182 ALA A O 1
ATOM 1420 N N . HIS A 1 183 ? 12.984 -26.266 2.729 1 79.06 183 HIS A N 1
ATOM 1421 C CA . HIS A 1 183 ? 13.289 -26.203 4.152 1 79.06 183 HIS A CA 1
ATOM 1422 C C . HIS A 1 183 ? 12.383 -27.125 4.957 1 79.06 183 HIS A C 1
ATOM 1424 O O . HIS A 1 183 ? 12.648 -27.406 6.129 1 79.06 183 HIS A O 1
ATOM 1430 N N . SER A 1 184 ? 11.375 -27.609 4.297 1 84.62 184 SER A N 1
ATOM 1431 C CA . SER A 1 184 ? 10.391 -28.469 4.945 1 84.62 184 SER A CA 1
ATOM 1432 C C . SER A 1 184 ? 9.82 -29.5 3.969 1 84.62 184 SER A C 1
ATOM 1434 O O . SER A 1 184 ? 8.719 -29.312 3.451 1 84.62 184 SER A O 1
ATOM 1436 N N . PRO A 1 185 ? 10.422 -30.578 3.789 1 77.69 185 PRO A N 1
ATOM 1437 C CA . PRO A 1 185 ? 10.016 -31.547 2.773 1 77.69 185 PRO A CA 1
ATOM 1438 C C . PRO A 1 185 ? 8.625 -32.125 3.043 1 77.69 185 PRO A C 1
ATOM 1440 O O . PRO A 1 185 ? 7.965 -32.625 2.117 1 77.69 185 PRO A O 1
ATOM 1443 N N . GLU A 1 186 ? 8.297 -32.062 4.242 1 78.62 186 GLU A N 1
ATOM 1444 C CA . GLU A 1 186 ? 7.027 -32.688 4.594 1 78.62 186 GLU A CA 1
ATOM 1445 C C . GLU A 1 186 ? 5.859 -31.766 4.297 1 78.62 186 GLU A C 1
ATOM 1447 O O . GLU A 1 186 ? 4.695 -32.125 4.453 1 78.62 186 GLU A O 1
ATOM 1452 N N . GLY A 1 187 ? 6.176 -30.609 3.828 1 78.88 187 GLY A N 1
ATOM 1453 C CA . GLY A 1 187 ? 5.145 -29.625 3.6 1 78.88 187 GLY A CA 1
ATOM 1454 C C . GLY A 1 187 ? 5.484 -28.266 4.188 1 78.88 187 GLY A C 1
ATOM 1455 O O . GLY A 1 187 ? 6.574 -28.062 4.727 1 78.88 187 GLY A O 1
ATOM 1456 N N . PRO A 1 188 ? 4.531 -27.344 3.885 1 84.88 188 PRO A N 1
ATOM 1457 C CA . PRO A 1 188 ? 4.836 -26.031 4.457 1 84.88 188 PRO A CA 1
ATOM 1458 C C . PRO A 1 188 ? 4.93 -26.062 5.98 1 84.88 188 PRO A C 1
ATOM 1460 O O . PRO A 1 188 ? 4.125 -26.719 6.641 1 84.88 188 PRO A O 1
ATOM 1463 N N . PRO A 1 189 ? 5.93 -25.484 6.527 1 86.56 189 PRO A N 1
ATOM 1464 C CA . PRO A 1 189 ? 5.977 -25.391 7.988 1 86.56 189 PRO A CA 1
ATOM 1465 C C . PRO A 1 189 ? 4.723 -24.766 8.578 1 86.56 189 PRO A C 1
ATOM 1467 O O . PRO A 1 189 ? 4.332 -23.656 8.172 1 86.56 189 PRO A O 1
ATOM 1470 N N . PRO A 1 190 ? 4.098 -25.422 9.469 1 88.25 190 PRO A N 1
ATOM 1471 C CA . PRO A 1 190 ? 2.895 -24.859 10.078 1 88.25 190 PRO A CA 1
ATOM 1472 C C . PRO A 1 190 ? 3.127 -23.469 10.672 1 88.25 190 PRO A C 1
ATOM 1474 O O . PRO A 1 190 ? 2.207 -22.656 10.719 1 88.25 190 PRO A O 1
ATOM 1477 N N . ALA A 1 191 ? 4.336 -23.188 11.016 1 91.5 191 ALA A N 1
ATOM 1478 C CA . ALA A 1 191 ? 4.684 -21.938 11.664 1 91.5 191 ALA A CA 1
ATOM 1479 C C . ALA A 1 191 ? 4.594 -20.766 10.68 1 91.5 191 ALA A C 1
ATOM 1481 O O . ALA A 1 191 ? 4.598 -19.609 11.086 1 91.5 191 ALA A O 1
ATOM 1482 N N . LEU A 1 192 ? 4.438 -21.047 9.43 1 95.38 192 LEU A N 1
ATOM 1483 C CA . LEU A 1 192 ? 4.387 -19.984 8.422 1 95.38 192 LEU A CA 1
ATOM 1484 C C . LEU A 1 192 ? 2.963 -19.781 7.918 1 95.38 192 LEU A C 1
ATOM 1486 O O . LEU A 1 192 ? 2.711 -18.906 7.086 1 95.38 192 LEU A O 1
ATOM 1490 N N . LEU A 1 193 ? 2.074 -20.594 8.438 1 96 193 LEU A N 1
ATOM 1491 C CA . LEU A 1 193 ? 0.701 -20.547 7.949 1 96 193 LEU A CA 1
ATOM 1492 C C . LEU A 1 193 ? -0.249 -20.062 9.039 1 96 193 LEU A C 1
ATOM 1494 O O . LEU A 1 193 ? -0.1 -20.438 10.211 1 96 193 LEU A O 1
ATOM 1498 N N . ALA A 1 194 ? -1.221 -19.25 8.688 1 96.44 194 ALA A N 1
ATOM 1499 C CA . ALA A 1 194 ? -2.303 -18.844 9.57 1 96.44 194 ALA A CA 1
ATOM 1500 C C . ALA A 1 194 ? -3.459 -19.828 9.531 1 96.44 194 ALA A C 1
ATOM 1502 O O . ALA A 1 194 ? -4.215 -19.953 10.5 1 96.44 194 ALA A O 1
ATOM 1503 N N . ASP A 1 195 ? -3.68 -20.453 8.406 1 96.5 195 ASP A N 1
ATOM 1504 C CA . ASP A 1 195 ? -4.586 -21.562 8.164 1 96.5 195 ASP A CA 1
ATOM 1505 C C . ASP A 1 195 ? -4.008 -22.531 7.125 1 96.5 195 ASP A C 1
ATOM 1507 O O . ASP A 1 195 ? -2.791 -22.594 6.934 1 96.5 195 ASP A O 1
ATOM 1511 N N . ALA A 1 196 ? -4.812 -23.312 6.457 1 96.06 196 ALA A N 1
ATOM 1512 C CA . ALA A 1 196 ? -4.305 -24.391 5.625 1 96.06 196 ALA A CA 1
ATOM 1513 C C . ALA A 1 196 ? -3.584 -23.859 4.395 1 96.06 196 ALA A C 1
ATOM 1515 O O . ALA A 1 196 ? -2.836 -24.578 3.734 1 96.06 196 ALA A O 1
ATOM 1516 N N . PHE A 1 197 ? -3.783 -22.516 4.059 1 95.88 197 PHE A N 1
ATOM 1517 C CA . PHE A 1 197 ? -3.131 -22.109 2.822 1 95.88 197 PHE A CA 1
ATOM 1518 C C . PHE A 1 197 ? -2.814 -20.609 2.844 1 95.88 197 PHE A C 1
ATOM 1520 O O . PHE A 1 197 ? -2.188 -20.094 1.919 1 95.88 197 PHE A O 1
ATOM 1527 N N . HIS A 1 198 ? -3.195 -19.922 3.922 1 97.5 198 HIS A N 1
ATOM 1528 C CA . HIS A 1 198 ? -2.791 -18.531 4.031 1 97.5 198 HIS A CA 1
ATOM 1529 C C . HIS A 1 198 ? -1.545 -18.375 4.898 1 97.5 198 HIS A C 1
ATOM 1531 O O . HIS A 1 198 ? -1.52 -18.844 6.039 1 97.5 198 HIS A O 1
ATOM 1537 N N . PRO A 1 199 ? -0.48 -17.672 4.352 1 97.62 199 PRO A N 1
ATOM 1538 C CA . PRO A 1 199 ? 0.667 -17.359 5.207 1 97.62 199 PRO A CA 1
ATOM 1539 C C . PRO A 1 199 ? 0.304 -16.438 6.363 1 97.62 199 PRO A C 1
ATOM 1541 O O . PRO A 1 199 ? -0.514 -15.523 6.195 1 97.62 199 PRO A O 1
ATOM 1544 N N . ASN A 1 200 ? 0.862 -16.672 7.52 1 96.5 200 ASN A N 1
ATOM 1545 C CA . ASN A 1 200 ? 0.761 -15.734 8.633 1 96.5 200 ASN A CA 1
ATOM 1546 C C . ASN A 1 200 ? 1.818 -14.641 8.547 1 96.5 200 ASN A C 1
ATOM 1548 O O . ASN A 1 200 ? 2.432 -14.445 7.496 1 96.5 200 ASN A O 1
ATOM 1552 N N . GLU A 1 201 ? 2.033 -13.898 9.633 1 94.06 201 GLU A N 1
ATOM 1553 C CA . GLU A 1 201 ? 2.992 -12.797 9.641 1 94.06 201 GLU A CA 1
ATOM 1554 C C . GLU A 1 201 ? 4.395 -13.281 9.281 1 94.06 201 GLU A C 1
ATOM 1556 O O . GLU A 1 201 ? 5.098 -12.641 8.5 1 94.06 201 GLU A O 1
ATOM 1561 N N . GLN A 1 202 ? 4.766 -14.375 9.812 1 94.62 202 GLN A N 1
ATOM 1562 C CA . GLN A 1 202 ? 6.086 -14.922 9.508 1 94.62 202 GLN A CA 1
ATOM 1563 C C . GLN A 1 202 ? 6.168 -15.398 8.062 1 94.62 202 GLN A C 1
ATOM 1565 O O . GLN A 1 202 ? 7.195 -15.219 7.398 1 94.62 202 GLN A O 1
ATOM 1570 N N . GLY A 1 203 ? 5.117 -16.062 7.578 1 96.5 203 GLY A N 1
ATOM 1571 C CA . GLY A 1 203 ? 5.059 -16.453 6.18 1 96.5 203 GLY A CA 1
ATOM 1572 C C . GLY A 1 203 ? 5.207 -15.289 5.223 1 96.5 203 GLY A C 1
ATOM 1573 O O . GLY A 1 203 ? 5.887 -15.398 4.199 1 96.5 203 GLY A O 1
ATOM 1574 N N . HIS A 1 204 ? 4.586 -14.188 5.57 1 97.12 204 HIS A N 1
ATOM 1575 C CA . HIS A 1 204 ? 4.691 -13 4.727 1 97.12 204 HIS A CA 1
ATOM 1576 C C . HIS A 1 204 ? 6.102 -12.422 4.762 1 97.12 204 HIS A C 1
ATOM 1578 O O . HIS A 1 204 ? 6.578 -11.875 3.766 1 97.12 204 HIS A O 1
ATOM 1584 N N . TYR A 1 205 ? 6.742 -12.492 5.859 1 94.31 205 TYR A N 1
ATOM 1585 C CA . TYR A 1 205 ? 8.141 -12.086 5.914 1 94.31 205 TYR A CA 1
ATOM 1586 C C . TYR A 1 205 ? 8.992 -12.93 4.98 1 94.31 205 TYR A C 1
ATOM 1588 O O . TYR A 1 205 ? 9.828 -12.391 4.242 1 94.31 205 TYR A O 1
ATOM 1596 N N . VAL A 1 206 ? 8.773 -14.227 5.012 1 94.75 206 VAL A N 1
ATOM 1597 C CA . VAL A 1 206 ? 9.539 -15.148 4.176 1 94.75 206 VAL A CA 1
ATOM 1598 C C . VAL A 1 206 ? 9.242 -14.867 2.703 1 94.75 206 VAL A C 1
ATOM 1600 O O . VAL A 1 206 ? 10.148 -14.891 1.867 1 94.75 206 VAL A O 1
ATOM 1603 N N . LEU A 1 207 ? 7.988 -14.617 2.344 1 97.19 207 LEU A N 1
ATOM 1604 C CA . LEU A 1 207 ? 7.633 -14.242 0.979 1 97.19 207 LEU A CA 1
ATOM 1605 C C . LEU A 1 207 ? 8.398 -12.992 0.543 1 97.19 207 LEU A C 1
ATOM 1607 O O . LEU A 1 207 ? 8.961 -12.953 -0.55 1 97.19 207 LEU A O 1
ATOM 1611 N N . ALA A 1 208 ? 8.391 -11.977 1.407 1 96.88 208 ALA A N 1
ATOM 1612 C CA . ALA A 1 208 ? 9.07 -10.727 1.095 1 96.88 208 ALA A CA 1
ATOM 1613 C C . ALA A 1 208 ? 10.57 -10.953 0.904 1 96.88 208 ALA A C 1
ATOM 1615 O O . ALA A 1 208 ? 11.164 -10.438 -0.046 1 96.88 208 ALA A O 1
ATOM 1616 N N . ASP A 1 209 ? 11.117 -11.695 1.786 1 94.56 209 ASP A N 1
ATOM 1617 C CA . ASP A 1 209 ? 12.547 -11.984 1.717 1 94.56 209 ASP A CA 1
ATOM 1618 C C . ASP A 1 209 ? 12.914 -12.648 0.392 1 94.56 209 ASP A C 1
ATOM 1620 O O . ASP A 1 209 ? 13.93 -12.312 -0.22 1 94.56 209 ASP A O 1
ATOM 1624 N N . ALA A 1 210 ? 12.125 -13.602 -0.046 1 95.38 210 ALA A N 1
ATOM 1625 C CA . ALA A 1 210 ? 12.383 -14.289 -1.31 1 95.38 210 ALA A CA 1
ATOM 1626 C C . ALA A 1 210 ? 12.375 -13.312 -2.479 1 95.38 210 ALA A C 1
ATOM 1628 O O . ALA A 1 210 ? 13.234 -13.383 -3.359 1 95.38 210 ALA A O 1
ATOM 1629 N N . VAL A 1 211 ? 11.398 -12.406 -2.484 1 96.94 211 VAL A N 1
ATOM 1630 C CA . VAL A 1 211 ? 11.312 -11.398 -3.537 1 96.94 211 VAL A CA 1
ATOM 1631 C C . VAL A 1 211 ? 12.555 -10.516 -3.512 1 96.94 211 VAL A C 1
ATOM 1633 O O . VAL A 1 211 ? 13.18 -10.289 -4.547 1 96.94 211 VAL A O 1
ATOM 1636 N N . LEU A 1 212 ? 12.938 -10.062 -2.334 1 95 212 LEU A N 1
ATOM 1637 C CA . LEU A 1 212 ? 14.047 -9.125 -2.184 1 95 212 LEU A CA 1
ATOM 1638 C C . LEU A 1 212 ? 15.367 -9.781 -2.549 1 95 212 LEU A C 1
ATOM 1640 O O . LEU A 1 212 ? 16.25 -9.141 -3.135 1 95 212 LEU A O 1
ATOM 1644 N N . ARG A 1 213 ? 15.5 -11.055 -2.25 1 93.38 213 ARG A N 1
ATOM 1645 C CA . ARG A 1 213 ? 16.703 -11.789 -2.631 1 93.38 213 ARG A CA 1
ATOM 1646 C C . ARG A 1 213 ? 16.781 -11.969 -4.145 1 93.38 213 ARG A C 1
ATOM 1648 O O . ARG A 1 213 ? 17.844 -11.82 -4.734 1 93.38 213 ARG A O 1
ATOM 1655 N N . GLU A 1 214 ? 15.656 -12.336 -4.695 1 92.5 214 GLU A N 1
ATOM 1656 C CA . GLU A 1 214 ? 15.625 -12.469 -6.148 1 92.5 214 GLU A CA 1
ATOM 1657 C C . GLU A 1 214 ? 16.047 -11.172 -6.832 1 92.5 214 GLU A C 1
ATOM 1659 O O . GLU A 1 214 ? 16.688 -11.195 -7.887 1 92.5 214 GLU A O 1
ATOM 1664 N N . LEU A 1 215 ? 15.711 -10.047 -6.203 1 91.69 215 LEU A N 1
ATOM 1665 C CA . LEU A 1 215 ? 16 -8.734 -6.762 1 91.69 215 LEU A CA 1
ATOM 1666 C C . LEU A 1 215 ? 17.375 -8.25 -6.312 1 91.69 215 LEU A C 1
ATOM 1668 O O . LEU A 1 215 ? 17.812 -7.152 -6.684 1 91.69 215 LEU A O 1
ATOM 1672 N N . SER A 1 216 ? 18.078 -8.969 -5.441 1 88.56 216 SER A N 1
ATOM 1673 C CA . SER A 1 216 ? 19.422 -8.703 -4.926 1 88.56 216 SER A CA 1
ATOM 1674 C C . SER A 1 216 ? 19.438 -7.453 -4.051 1 88.56 216 SER A C 1
ATOM 1676 O O . SER A 1 216 ? 20.406 -6.688 -4.066 1 88.56 216 SER A O 1
ATOM 1678 N N . ILE A 1 217 ? 18.328 -7.254 -3.387 1 86 217 ILE A N 1
ATOM 1679 C CA . ILE A 1 217 ? 18.281 -6.082 -2.52 1 86 217 ILE A CA 1
ATOM 1680 C C . ILE A 1 217 ? 17.891 -6.504 -1.105 1 86 217 ILE A C 1
ATOM 1682 O O . ILE A 1 217 ? 17.422 -5.68 -0.312 1 86 217 ILE A O 1
ATOM 1686 N N . ALA A 1 218 ? 18.016 -7.77 -0.821 1 81.75 218 ALA A N 1
ATOM 1687 C CA . ALA A 1 218 ? 17.734 -8.242 0.529 1 81.75 218 ALA A CA 1
ATOM 1688 C C . ALA A 1 218 ? 18.75 -7.699 1.53 1 81.75 218 ALA A C 1
ATOM 1690 O O . ALA A 1 218 ? 19.859 -7.324 1.154 1 81.75 218 ALA A O 1
ATOM 1691 N N . ASP A 1 219 ? 18.219 -7.48 2.754 1 72.31 219 ASP A N 1
ATOM 1692 C CA . ASP A 1 219 ? 19.141 -7.129 3.83 1 72.31 219 ASP A CA 1
ATOM 1693 C C . ASP A 1 219 ? 20.047 -8.305 4.184 1 72.31 219 ASP A C 1
ATOM 1695 O O . ASP A 1 219 ? 19.578 -9.336 4.672 1 72.31 219 ASP A O 1
ATOM 1699 N N . THR A 1 220 ? 21.188 -8.273 3.748 1 67.06 220 THR A N 1
ATOM 1700 C CA . THR A 1 220 ? 22.109 -9.391 3.939 1 67.06 220 THR A CA 1
ATOM 1701 C C . THR A 1 220 ? 22.5 -9.523 5.406 1 67.06 220 THR A C 1
ATOM 1703 O O . THR A 1 220 ? 23.031 -10.555 5.82 1 67.06 220 THR A O 1
ATOM 1706 N N . GLU A 1 221 ? 22.359 -8.547 6.238 1 58.06 221 GLU A N 1
ATOM 1707 C CA . GLU A 1 221 ? 22.75 -8.609 7.645 1 58.06 221 GLU A CA 1
ATOM 1708 C C . GLU A 1 221 ? 21.672 -9.273 8.492 1 58.06 221 GLU A C 1
ATOM 1710 O O . GLU A 1 221 ? 21.922 -9.68 9.625 1 58.06 221 GLU A O 1
ATOM 1715 N N . VAL A 1 222 ? 20.453 -9.328 8.164 1 50.5 222 VAL A N 1
ATOM 1716 C CA . VAL A 1 222 ? 19.391 -9.906 8.992 1 50.5 222 VAL A CA 1
ATOM 1717 C C . VAL A 1 222 ? 19.109 -11.336 8.531 1 50.5 222 VAL A C 1
ATOM 1719 O O . VAL A 1 222 ? 18.703 -11.555 7.387 1 50.5 222 VAL A O 1
ATOM 1722 N N . PRO A 1 223 ? 19.625 -12.336 9.273 1 44.84 223 PRO A N 1
ATOM 1723 C CA . PRO A 1 223 ? 19.328 -13.711 8.883 1 44.84 223 PRO A CA 1
ATOM 1724 C C . PRO A 1 223 ? 17.828 -13.992 8.789 1 44.84 223 PRO A C 1
ATOM 1726 O O . PRO A 1 223 ? 17.047 -13.406 9.531 1 44.84 223 PRO A O 1
ATOM 1729 N N . VAL A 1 224 ? 17.328 -14.344 7.715 1 42.94 224 VAL A N 1
ATOM 1730 C CA . VAL A 1 224 ? 15.953 -14.812 7.52 1 42.94 224 VAL A CA 1
ATOM 1731 C C . VAL A 1 224 ? 15.609 -15.867 8.57 1 42.94 224 VAL A C 1
ATOM 1733 O O . VAL A 1 224 ? 15.82 -17.062 8.352 1 42.94 224 VAL A O 1
ATOM 1736 N N . VAL A 1 225 ? 16.25 -16.031 9.75 1 37.41 225 VAL A N 1
ATOM 1737 C CA . VAL A 1 225 ? 15.914 -17.203 10.547 1 37.41 225 VAL A CA 1
ATOM 1738 C C . VAL A 1 225 ? 14.484 -17.078 11.078 1 37.41 225 VAL A C 1
ATOM 1740 O O . VAL A 1 225 ? 14.094 -16.016 11.562 1 37.41 225 VAL A O 1
ATOM 1743 N N . PRO A 1 226 ? 13.508 -17.828 10.578 1 37.94 226 PRO A N 1
ATOM 1744 C CA . PRO A 1 226 ? 12.273 -17.969 11.352 1 37.94 226 PRO A CA 1
ATOM 1745 C C . PRO A 1 226 ? 12.516 -17.938 12.859 1 37.94 226 PRO A C 1
ATOM 1747 O O . PRO A 1 226 ? 13.344 -18.703 13.375 1 37.94 226 PRO A O 1
ATOM 1750 N N . GLN A 1 227 ? 12.734 -16.828 13.438 1 31.77 227 GLN A N 1
ATOM 1751 C CA . GLN A 1 227 ? 12.938 -16.969 14.875 1 31.77 227 GLN A CA 1
ATOM 1752 C C . GLN A 1 227 ? 11.906 -17.906 15.5 1 31.77 227 GLN A C 1
ATOM 1754 O O . GLN A 1 227 ? 10.719 -17.578 15.531 1 31.77 227 GLN A O 1
ATOM 1759 N N . VAL A 1 228 ? 11.984 -19.156 15.367 1 26.45 228 VAL A N 1
ATOM 1760 C CA . VAL A 1 228 ? 11.281 -20.125 16.203 1 26.45 228 VAL A CA 1
ATOM 1761 C C . VAL A 1 228 ? 11.469 -19.766 17.672 1 26.45 228 VAL A C 1
ATOM 1763 O O . VAL A 1 228 ? 12.586 -19.844 18.203 1 26.45 228 VAL A O 1
ATOM 1766 N N . MET A 1 229 ? 10.875 -18.609 18.094 1 25.67 229 MET A N 1
ATOM 1767 C CA . MET A 1 229 ? 10.938 -18.594 19.547 1 25.67 229 MET A CA 1
ATOM 1768 C C . MET A 1 229 ? 10.617 -19.969 20.125 1 25.67 229 MET A C 1
ATOM 1770 O O . MET A 1 229 ? 9.586 -20.562 19.797 1 25.67 229 MET A O 1
ATOM 1774 N N . SER A 1 230 ? 11.609 -20.672 20.375 1 22.52 230 SER A N 1
ATOM 1775 C CA . SER A 1 230 ? 11.438 -21.781 21.297 1 22.52 230 SER A CA 1
ATOM 1776 C C . SER A 1 230 ? 10.617 -21.391 22.516 1 22.52 230 SER A C 1
ATOM 1778 O O . SER A 1 230 ? 10.695 -20.234 22.969 1 22.52 230 SER A O 1
ATOM 1780 N N . MET B 1 1 ? -38.844 22.906 27.328 1 28.64 1 MET B N 1
ATOM 1781 C CA . MET B 1 1 ? -38.438 21.672 26.641 1 28.64 1 MET B CA 1
ATOM 1782 C C . MET B 1 1 ? -37.656 22 25.359 1 28.64 1 MET B C 1
ATOM 1784 O O . MET B 1 1 ? -38.25 22.141 24.297 1 28.64 1 MET B O 1
ATOM 1788 N N . THR B 1 2 ? -36.781 22.938 25.312 1 30.88 2 THR B N 1
ATOM 1789 C CA . THR B 1 2 ? -36.094 23.562 24.172 1 30.88 2 THR B CA 1
ATOM 1790 C C . THR B 1 2 ? -35.25 22.531 23.422 1 30.88 2 THR B C 1
ATOM 1792 O O . THR B 1 2 ? -34.312 21.953 23.984 1 30.88 2 THR B O 1
ATOM 1795 N N . LEU B 1 3 ? -35.875 21.734 22.484 1 32.88 3 LEU B N 1
ATOM 1796 C CA . LEU B 1 3 ? -35.25 20.797 21.547 1 32.88 3 LEU B CA 1
ATOM 1797 C C . LEU B 1 3 ? -34.031 21.406 20.891 1 32.88 3 LEU B C 1
ATOM 1799 O O . LEU B 1 3 ? -34.125 22.469 20.25 1 32.88 3 LEU B O 1
ATOM 1803 N N . THR B 1 4 ? -32.906 21.422 21.438 1 33.66 4 THR B N 1
ATOM 1804 C CA . THR B 1 4 ? -31.641 21.859 20.844 1 33.66 4 THR B CA 1
ATOM 1805 C C . THR B 1 4 ? -31.516 21.344 19.422 1 33.66 4 THR B C 1
ATOM 1807 O O . THR B 1 4 ? -31.656 20.141 19.172 1 33.66 4 THR B O 1
ATOM 1810 N N . SER B 1 5 ? -32 22.062 18.422 1 31.23 5 SER B N 1
ATOM 1811 C CA . SER B 1 5 ? -31.891 21.812 17 1 31.23 5 SER B CA 1
ATOM 1812 C C . SER B 1 5 ? -30.5 21.281 16.625 1 31.23 5 SER B C 1
ATOM 1814 O O . SER B 1 5 ? -29.5 21.969 16.844 1 31.23 5 SER B O 1
ATOM 1816 N N . LYS B 1 6 ? -30.25 20.062 16.953 1 37.97 6 LYS B N 1
ATOM 1817 C CA . LYS B 1 6 ? -29.094 19.516 16.25 1 37.97 6 LYS B CA 1
ATOM 1818 C C . LYS B 1 6 ? -29 20.078 14.828 1 37.97 6 LYS B C 1
ATOM 1820 O O . LYS B 1 6 ? -29.875 19.812 13.992 1 37.97 6 LYS B O 1
ATOM 1825 N N . ALA B 1 7 ? -28.656 21.328 14.641 1 34.59 7 ALA B N 1
ATOM 1826 C CA . ALA B 1 7 ? -28.359 21.938 13.352 1 34.59 7 ALA B CA 1
ATOM 1827 C C . ALA B 1 7 ? -27.844 20.906 12.359 1 34.59 7 ALA B C 1
ATOM 1829 O O . ALA B 1 7 ? -26.812 20.266 12.602 1 34.59 7 ALA B O 1
ATOM 1830 N N . LEU B 1 8 ? -28.422 20.234 11.555 1 39.97 8 LEU B N 1
ATOM 1831 C CA . LEU B 1 8 ? -28.203 19.375 10.398 1 39.97 8 LEU B CA 1
ATOM 1832 C C . LEU B 1 8 ? -27.141 19.969 9.469 1 39.97 8 LEU B C 1
ATOM 1834 O O . LEU B 1 8 ? -27.438 20.906 8.711 1 39.97 8 LEU B O 1
ATOM 1838 N N . LYS B 1 9 ? -26.031 20.375 10.016 1 43.56 9 LYS B N 1
ATOM 1839 C CA . LYS B 1 9 ? -24.984 20.859 9.117 1 43.56 9 LYS B CA 1
ATOM 1840 C C . LYS B 1 9 ? -24.969 20.062 7.816 1 43.56 9 LYS B C 1
ATOM 1842 O O . LYS B 1 9 ? -24.922 18.828 7.84 1 43.56 9 LYS B O 1
ATOM 1847 N N . SER B 1 10 ? -25.562 20.5 6.789 1 52.59 10 SER B N 1
ATOM 1848 C CA . SER B 1 10 ? -25.594 19.953 5.438 1 52.59 10 SER B CA 1
ATOM 1849 C C . SER B 1 10 ? -24.25 19.328 5.066 1 52.59 10 SER B C 1
ATOM 1851 O O . SER B 1 10 ? -23.203 19.938 5.262 1 52.59 10 SER B O 1
ATOM 1853 N N . LYS B 1 11 ? -24.422 18.25 4.863 1 70.81 11 LYS B N 1
ATOM 1854 C CA . LYS B 1 11 ? -23.234 17.547 4.379 1 70.81 11 LYS B CA 1
ATOM 1855 C C . LYS B 1 11 ? -22.641 18.234 3.154 1 70.81 11 LYS B C 1
ATOM 1857 O O . LYS B 1 11 ? -23.375 18.609 2.234 1 70.81 11 LYS B O 1
ATOM 1862 N N . THR B 1 12 ? -21.391 18.578 3.342 1 84.62 12 THR B N 1
ATOM 1863 C CA . THR B 1 12 ? -20.688 19.156 2.203 1 84.62 12 THR B CA 1
ATOM 1864 C C . THR B 1 12 ? -20.766 18.234 0.988 1 84.62 12 THR B C 1
ATOM 1866 O O . THR B 1 12 ? -21.062 17.047 1.121 1 84.62 12 THR B O 1
ATOM 1869 N N . ALA B 1 13 ? -20.734 18.828 -0.143 1 87.81 13 ALA B N 1
ATOM 1870 C CA . ALA B 1 13 ? -20.719 18.047 -1.379 1 87.81 13 ALA B CA 1
ATOM 1871 C C . ALA B 1 13 ? -19.641 16.969 -1.327 1 87.81 13 ALA B C 1
ATOM 1873 O O . ALA B 1 13 ? -19.859 15.852 -1.806 1 87.81 13 ALA B O 1
ATOM 1874 N N . GLU B 1 14 ? -18.594 17.312 -0.688 1 92.31 14 GLU B N 1
ATOM 1875 C CA . GLU B 1 14 ? -17.484 16.359 -0.594 1 92.31 14 GLU B CA 1
ATOM 1876 C C . GLU B 1 14 ? -17.844 15.203 0.336 1 92.31 14 GLU B C 1
ATOM 1878 O O . GLU B 1 14 ? -17.484 14.055 0.063 1 92.31 14 GLU B O 1
ATOM 1883 N N . ARG B 1 15 ? -18.5 15.445 1.398 1 91.69 15 ARG B N 1
ATOM 1884 C CA . ARG B 1 15 ? -18.922 14.383 2.305 1 91.69 15 ARG B CA 1
ATOM 1885 C C . ARG B 1 15 ? -19.922 13.453 1.624 1 91.69 15 ARG B C 1
ATOM 1887 O O . ARG B 1 15 ? -19.859 12.234 1.784 1 91.69 15 ARG B O 1
ATOM 1894 N N . ILE B 1 16 ? -20.812 13.992 0.883 1 90.94 16 ILE B N 1
ATOM 1895 C CA . ILE B 1 16 ? -21.797 13.203 0.157 1 90.94 16 ILE B CA 1
ATOM 1896 C C . ILE B 1 16 ? -21.094 12.312 -0.865 1 90.94 16 ILE B C 1
ATOM 1898 O O . ILE B 1 16 ? -21.422 11.133 -0.99 1 90.94 16 ILE B O 1
ATOM 1902 N N . ARG B 1 17 ? -20.172 12.867 -1.519 1 92.75 17 ARG B N 1
ATOM 1903 C CA . ARG B 1 17 ? -19.422 12.102 -2.512 1 92.75 17 ARG B CA 1
ATOM 1904 C C . ARG B 1 17 ? -18.672 10.945 -1.859 1 92.75 17 ARG B C 1
ATOM 1906 O O . ARG B 1 17 ? -18.656 9.828 -2.383 1 92.75 17 ARG B O 1
ATOM 1913 N N . LEU B 1 18 ? -18.047 11.219 -0.758 1 93 18 LEU B N 1
ATOM 1914 C CA . LEU B 1 18 ? -17.312 10.18 -0.047 1 93 18 LEU B CA 1
ATOM 1915 C C . LEU B 1 18 ? -18.234 9.039 0.369 1 93 18 LEU B C 1
ATOM 1917 O O . LEU B 1 18 ? -17.875 7.871 0.25 1 93 18 LEU B O 1
ATOM 1921 N N . GLU B 1 19 ? -19.375 9.375 0.824 1 89.5 19 GLU B N 1
ATOM 1922 C CA . GLU B 1 19 ? -20.344 8.367 1.224 1 89.5 19 GLU B CA 1
ATOM 1923 C C . GLU B 1 19 ? -20.766 7.504 0.037 1 89.5 19 GLU B C 1
ATOM 1925 O O . GLU B 1 19 ? -20.953 6.293 0.179 1 89.5 19 GLU B O 1
ATOM 1930 N N . THR B 1 20 ? -20.844 8.117 -1.082 1 90.38 20 THR B N 1
ATOM 1931 C CA . THR B 1 20 ? -21.203 7.395 -2.295 1 90.38 20 THR B CA 1
ATOM 1932 C C . THR B 1 20 ? -20.078 6.453 -2.715 1 90.38 20 THR B C 1
ATOM 1934 O O . THR B 1 20 ? -20.344 5.316 -3.123 1 90.38 20 THR B O 1
ATOM 1937 N N . LEU B 1 21 ? -18.875 6.918 -2.574 1 90.06 21 LEU B N 1
ATOM 1938 C CA . LEU B 1 21 ? -17.719 6.102 -2.945 1 90.06 21 LEU B CA 1
ATOM 1939 C C . LEU B 1 21 ? -17.609 4.887 -2.031 1 90.06 21 LEU B C 1
ATOM 1941 O O . LEU B 1 21 ? -17.203 3.809 -2.477 1 90.06 21 LEU B O 1
ATOM 1945 N N . LEU B 1 22 ? -17.969 5.031 -0.809 1 89.62 22 LEU B N 1
ATOM 1946 C CA . LEU B 1 22 ? -17.719 4.012 0.205 1 89.62 22 LEU B CA 1
ATOM 1947 C C . LEU B 1 22 ? -18.812 2.941 0.167 1 89.62 22 LEU B C 1
ATOM 1949 O O . LEU B 1 22 ? -18.734 1.949 0.897 1 89.62 22 LEU B O 1
ATOM 1953 N N . VAL B 1 23 ? -19.812 3.094 -0.712 1 83.25 23 VAL B N 1
ATOM 1954 C CA . VAL B 1 23 ? -20.797 2.041 -0.879 1 83.25 23 VAL B CA 1
ATOM 1955 C C . VAL B 1 23 ? -20.734 1.475 -2.295 1 83.25 23 VAL B C 1
ATOM 1957 O O . VAL B 1 23 ? -21.469 0.547 -2.641 1 83.25 23 VAL B O 1
ATOM 1960 N N . ASP B 1 24 ? -19.844 2.076 -3.055 1 80.81 24 ASP B N 1
ATOM 1961 C CA . ASP B 1 24 ? -19.656 1.604 -4.422 1 80.81 24 A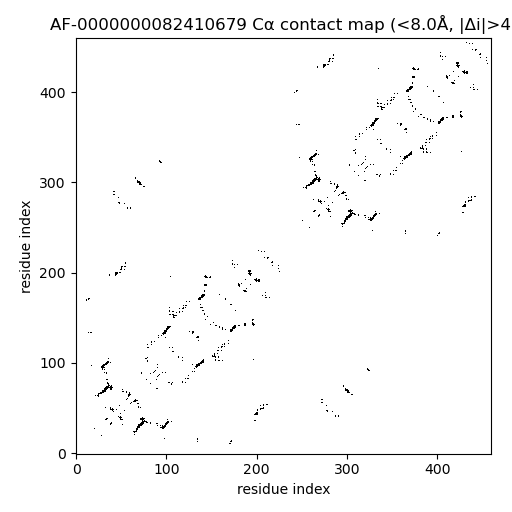SP B CA 1
ATOM 1962 C C . ASP B 1 24 ? -18.672 0.441 -4.473 1 80.81 24 ASP B C 1
ATOM 1964 O O . ASP B 1 24 ? -17.469 0.642 -4.352 1 80.81 24 ASP B O 1
ATOM 1968 N N . SER B 1 25 ? -19.109 -0.688 -4.695 1 78 25 SER B N 1
ATOM 1969 C CA . SE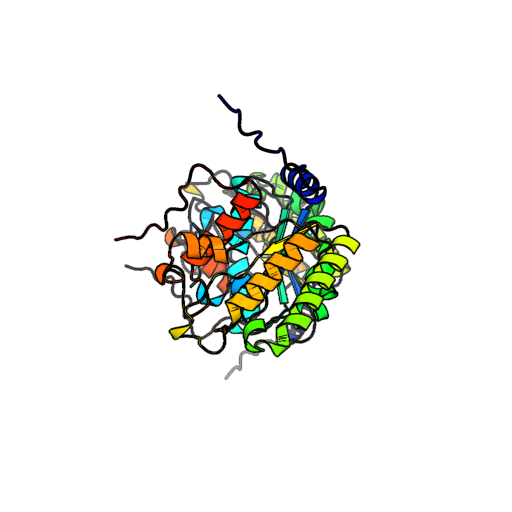R B 1 25 ? -18.266 -1.879 -4.707 1 78 25 SER B CA 1
ATOM 1970 C C . SER B 1 25 ? -17.938 -2.311 -6.133 1 78 25 SER B C 1
ATOM 1972 O O . SER B 1 25 ? -17.266 -3.326 -6.344 1 78 25 SER B O 1
ATOM 1974 N N . SER B 1 26 ? -18.375 -1.577 -7.055 1 80.81 26 SER B N 1
ATOM 1975 C CA . SER B 1 26 ? -18.219 -2.037 -8.43 1 80.81 26 SER B CA 1
ATOM 1976 C C . SER B 1 26 ? -17.203 -1.195 -9.188 1 80.81 26 SER B C 1
ATOM 1978 O O . SER B 1 26 ? -16.547 -1.686 -10.109 1 80.81 26 SER B O 1
ATOM 1980 N N . THR B 1 27 ? -17.109 0.048 -8.758 1 84.5 27 THR B N 1
ATOM 1981 C CA . THR B 1 27 ? -16.203 0.974 -9.438 1 84.5 27 THR B CA 1
ATOM 1982 C C . THR B 1 27 ? -14.82 0.942 -8.805 1 84.5 27 THR B C 1
ATOM 1984 O O . THR B 1 27 ? -14.688 0.93 -7.582 1 84.5 27 THR B O 1
ATOM 1987 N N . PRO B 1 28 ? -13.852 0.859 -9.617 1 85.75 28 PRO B N 1
ATOM 1988 C CA . PRO B 1 28 ? -12.5 1.01 -9.07 1 85.75 28 PRO B CA 1
ATOM 1989 C C . PRO B 1 28 ? -12.281 2.371 -8.422 1 85.75 28 PRO B C 1
ATOM 1991 O O . PRO B 1 28 ? -12.531 3.406 -9.039 1 85.75 28 PRO B O 1
ATOM 1994 N N . ILE B 1 29 ? -11.977 2.359 -7.203 1 92.69 29 ILE B N 1
ATOM 1995 C CA . ILE B 1 29 ? -11.734 3.584 -6.449 1 92.69 29 ILE B CA 1
ATOM 1996 C C . ILE B 1 29 ? -10.305 3.578 -5.906 1 92.69 29 ILE B C 1
ATOM 1998 O O . ILE B 1 29 ? -9.852 2.576 -5.352 1 92.69 29 ILE B O 1
ATOM 2002 N N . ARG B 1 30 ? -9.594 4.621 -6.145 1 95.31 30 ARG B N 1
ATOM 2003 C CA . ARG B 1 30 ? -8.219 4.746 -5.672 1 95.31 30 ARG B CA 1
ATOM 2004 C C . ARG B 1 30 ? -8.086 5.875 -4.656 1 95.31 30 ARG B C 1
ATOM 2006 O O . ARG B 1 30 ? -8.633 6.961 -4.855 1 95.31 30 ARG B O 1
ATOM 2013 N N . TRP B 1 31 ? -7.445 5.562 -3.555 1 97.25 31 TRP B N 1
ATOM 2014 C CA . TRP B 1 31 ? -7.082 6.523 -2.516 1 97.25 31 TRP B CA 1
ATOM 2015 C C . TRP B 1 31 ? -5.586 6.805 -2.531 1 97.25 31 TRP B C 1
ATOM 2017 O O . TRP B 1 31 ? -4.777 5.891 -2.691 1 97.25 31 TRP B O 1
ATOM 2027 N N . VAL B 1 32 ? -5.258 8.047 -2.357 1 98.38 32 VAL B N 1
ATOM 2028 C CA . VAL B 1 32 ? -3.854 8.383 -2.146 1 98.38 32 VAL B CA 1
ATOM 2029 C C . VAL B 1 32 ? -3.68 9.031 -0.771 1 98.38 32 VAL B C 1
ATOM 2031 O O . VAL B 1 32 ? -4.355 10.008 -0.448 1 98.38 32 VAL B O 1
ATOM 2034 N N . PHE B 1 33 ? -2.877 8.406 0.049 1 98.62 33 PHE B N 1
ATOM 2035 C CA . PHE B 1 33 ? -2.381 9.008 1.281 1 98.62 33 PHE B CA 1
ATOM 2036 C C . PHE B 1 33 ? -1.009 9.633 1.063 1 98.62 33 PHE B C 1
ATOM 2038 O O . PHE B 1 33 ? -0.064 8.945 0.666 1 98.62 33 PHE B O 1
ATOM 2045 N N . THR B 1 34 ? -0.896 10.906 1.281 1 98.5 34 THR B N 1
ATOM 2046 C CA . THR B 1 34 ? 0.376 11.586 1.051 1 98.5 34 THR B CA 1
ATOM 2047 C C . THR B 1 34 ? 0.799 12.375 2.283 1 98.5 34 THR B C 1
ATOM 2049 O O . THR B 1 34 ? -0.039 12.742 3.111 1 98.5 34 THR B O 1
ATOM 2052 N N . GLY B 1 35 ? 2.062 12.586 2.451 1 98.25 35 GLY B N 1
ATOM 2053 C CA . GLY B 1 35 ? 2.617 13.266 3.609 1 98.25 35 GLY B CA 1
ATOM 2054 C C . GLY B 1 35 ? 4.086 12.961 3.834 1 98.25 35 GLY B C 1
ATOM 2055 O O . GLY B 1 35 ? 4.867 12.906 2.883 1 98.25 35 GLY B O 1
ATOM 2056 N N . ASP B 1 36 ? 4.418 12.875 5.086 1 97.38 36 ASP B N 1
ATOM 2057 C CA . ASP B 1 36 ? 5.82 12.719 5.469 1 97.38 36 ASP B CA 1
ATOM 2058 C C . ASP B 1 36 ? 6.078 11.336 6.066 1 97.38 36 ASP B C 1
ATOM 2060 O O . ASP B 1 36 ? 5.523 10.344 5.598 1 97.38 36 ASP B O 1
ATOM 2064 N N . SER B 1 37 ? 6.965 11.227 6.973 1 96.38 37 SER B N 1
ATOM 2065 C CA . SER B 1 37 ? 7.359 9.945 7.547 1 96.38 37 SER B CA 1
ATOM 2066 C C . SER B 1 37 ? 6.207 9.305 8.312 1 96.38 37 SER B C 1
ATOM 2068 O O . SER B 1 37 ? 6.129 8.078 8.414 1 96.38 37 SER B O 1
ATOM 2070 N N . ILE B 1 38 ? 5.383 10.062 8.906 1 97.75 38 ILE B N 1
ATOM 2071 C CA . ILE B 1 38 ? 4.254 9.523 9.648 1 97.75 38 ILE B CA 1
ATOM 2072 C C . ILE B 1 38 ? 3.299 8.805 8.703 1 97.75 38 ILE B C 1
ATOM 2074 O O . ILE B 1 38 ? 2.865 7.684 8.969 1 97.75 38 ILE B O 1
ATOM 2078 N N . THR B 1 39 ? 3.016 9.414 7.559 1 98 39 THR B N 1
ATOM 2079 C CA . THR B 1 39 ? 2.195 8.773 6.539 1 98 39 THR B CA 1
ATOM 2080 C C . THR B 1 39 ? 2.92 7.57 5.941 1 98 39 THR B C 1
ATOM 2082 O O . THR B 1 39 ? 2.316 6.512 5.746 1 98 39 THR B O 1
ATOM 2085 N N . GLN B 1 40 ? 4.199 7.793 5.691 1 94.75 40 GLN B N 1
ATOM 2086 C CA . GLN B 1 40 ? 4.965 6.672 5.16 1 94.75 40 GLN B CA 1
ATOM 2087 C C . GLN B 1 40 ? 4.875 5.461 6.082 1 94.75 40 GLN B C 1
ATOM 2089 O O . GLN B 1 40 ? 4.656 4.336 5.621 1 94.75 40 GLN B O 1
ATOM 2094 N N . GLY B 1 41 ? 5.16 5.645 7.402 1 94 41 GLY B N 1
ATOM 2095 C CA . GLY B 1 41 ? 4.91 4.652 8.438 1 94 41 GLY B CA 1
ATOM 2096 C C . GLY B 1 41 ? 5.77 3.408 8.289 1 94 41 GLY B C 1
ATOM 2097 O O . GLY B 1 41 ? 5.281 2.289 8.461 1 94 41 GLY B O 1
ATOM 2098 N N . LEU B 1 42 ? 7.055 3.529 8.047 1 87.44 42 LEU B N 1
ATOM 2099 C CA . LEU B 1 42 ? 7.875 2.359 7.754 1 87.44 42 LEU B CA 1
ATOM 2100 C C . LEU B 1 42 ? 8.578 1.856 9.016 1 87.44 42 LEU B C 1
ATOM 2102 O O . LEU B 1 42 ? 8.156 0.866 9.609 1 87.44 42 LEU B O 1
ATOM 2106 N N . THR B 1 43 ? 9.516 2.605 9.594 1 83.69 43 THR B N 1
ATOM 2107 C CA . THR B 1 43 ? 10.445 2.137 10.617 1 83.69 43 THR B CA 1
ATOM 2108 C C . THR B 1 43 ? 9.797 2.178 12 1 83.69 43 THR B C 1
ATOM 2110 O O . THR B 1 43 ? 9.938 1.241 12.789 1 83.69 43 THR B O 1
ATOM 2113 N N . HIS B 1 44 ? 9.016 3.078 12.227 1 91 44 HIS B N 1
ATOM 2114 C CA . HIS B 1 44 ? 8.578 3.395 13.586 1 91 44 HIS B CA 1
ATOM 2115 C C . HIS B 1 44 ? 7.418 2.508 14.016 1 91 44 HIS B C 1
ATOM 2117 O O . HIS B 1 44 ? 7.047 2.49 15.188 1 91 44 HIS B O 1
ATOM 2123 N N . THR B 1 45 ? 6.918 1.728 13.078 1 92.12 45 THR B N 1
ATOM 2124 C CA . THR B 1 45 ? 5.836 0.813 13.422 1 92.12 45 THR B CA 1
ATOM 2125 C C . THR B 1 45 ? 6.387 -0.537 13.867 1 92.12 45 THR B C 1
ATOM 2127 O O . THR B 1 45 ? 5.641 -1.39 14.352 1 92.12 45 THR B O 1
ATOM 2130 N N . ASP B 1 46 ? 7.672 -0.745 13.664 1 87.88 46 ASP B N 1
ATOM 2131 C CA . ASP B 1 46 ? 8.359 -1.96 14.086 1 87.88 46 ASP B CA 1
ATOM 2132 C C . ASP B 1 46 ? 7.723 -3.199 13.469 1 87.88 46 ASP B C 1
ATOM 2134 O O . ASP B 1 46 ? 7.363 -4.141 14.172 1 87.88 46 ASP B O 1
ATOM 2138 N N . GLY B 1 47 ? 7.496 -3.131 12.203 1 86.06 47 GLY B N 1
ATOM 2139 C CA . GLY B 1 47 ? 7.016 -4.285 11.469 1 86.06 47 GLY B CA 1
ATOM 2140 C C . GLY B 1 47 ? 5.5 -4.375 11.414 1 86.06 47 GLY B C 1
ATOM 2141 O O . GLY B 1 47 ? 4.945 -5.152 10.633 1 86.06 47 GLY B O 1
ATOM 2142 N N . HIS B 1 48 ? 4.793 -3.555 12.203 1 91 48 HIS B N 1
ATOM 2143 C CA . HIS B 1 48 ? 3.334 -3.518 12.203 1 91 48 HIS B CA 1
ATOM 2144 C C . HIS B 1 48 ? 2.809 -2.584 11.117 1 91 48 HIS B C 1
ATOM 2146 O O . HIS B 1 48 ? 3.586 -1.883 10.461 1 91 48 HIS B O 1
ATOM 2152 N N . ARG B 1 49 ? 1.59 -2.604 10.961 1 93.31 49 ARG B N 1
ATOM 2153 C CA . ARG B 1 49 ? 0.952 -1.818 9.914 1 93.31 49 ARG B CA 1
ATOM 2154 C C . ARG B 1 49 ? 0.959 -0.332 10.258 1 93.31 49 ARG B C 1
ATOM 2156 O O . ARG B 1 49 ? 0.777 0.042 11.414 1 93.31 49 ARG B O 1
ATOM 2163 N N . SER B 1 50 ? 1.164 0.489 9.242 1 95.94 50 SER B N 1
ATOM 2164 C CA . SER B 1 50 ? 0.924 1.927 9.32 1 95.94 50 SER B CA 1
ATOM 2165 C C . SER B 1 50 ? -0.568 2.238 9.312 1 95.94 50 SER B C 1
ATOM 2167 O O . SER B 1 50 ? -1.39 1.363 9.031 1 95.94 50 SER B O 1
ATOM 2169 N N . TYR B 1 51 ? -0.888 3.5 9.562 1 97.56 51 TYR B N 1
ATOM 2170 C CA . TYR B 1 51 ? -2.307 3.84 9.586 1 97.56 51 TYR B CA 1
ATOM 2171 C C . TYR B 1 51 ? -2.926 3.699 8.203 1 97.56 51 TYR B C 1
ATOM 2173 O O . TYR B 1 51 ? -4.113 3.383 8.078 1 97.56 51 TYR B O 1
ATOM 2181 N N . VAL B 1 52 ? -2.152 3.926 7.098 1 97.31 52 VAL B N 1
ATOM 2182 C CA . VAL B 1 52 ? -2.629 3.711 5.734 1 97.31 52 VAL B CA 1
ATOM 2183 C C . VAL B 1 52 ? -2.965 2.236 5.531 1 97.31 52 VAL B C 1
ATOM 2185 O O . VAL B 1 52 ? -4.008 1.904 4.965 1 97.31 52 VAL B O 1
ATOM 2188 N N . GLU B 1 53 ? -2.09 1.39 5.98 1 94.31 53 GLU B N 1
ATOM 2189 C CA . GLU B 1 53 ? -2.266 -0.051 5.82 1 94.31 53 GLU B CA 1
ATOM 2190 C C . GLU B 1 53 ? -3.443 -0.556 6.652 1 94.31 53 GLU B C 1
ATOM 2192 O O . GLU B 1 53 ? -4.168 -1.456 6.223 1 94.31 53 GLU B O 1
ATOM 2197 N N . HIS B 1 54 ? -3.654 -0.008 7.84 1 94.25 54 HIS B N 1
ATOM 2198 C CA . HIS B 1 54 ? -4.844 -0.324 8.625 1 94.25 54 HIS B CA 1
ATOM 2199 C C . HIS B 1 54 ? -6.113 0.111 7.898 1 94.25 54 HIS B C 1
ATOM 2201 O O . HIS B 1 54 ? -7.113 -0.612 7.898 1 94.25 54 HIS B O 1
ATOM 2207 N N . CYS B 1 55 ? -6.102 1.283 7.328 1 95.31 55 CYS B N 1
ATOM 2208 C CA . CYS B 1 55 ? -7.25 1.738 6.559 1 95.31 55 CYS B CA 1
ATOM 2209 C C . CYS B 1 55 ? -7.539 0.792 5.398 1 95.31 55 CYS B C 1
ATOM 2211 O O . CYS B 1 55 ? -8.703 0.483 5.117 1 95.31 55 CYS B O 1
ATOM 2213 N N . ALA B 1 56 ? -6.484 0.394 4.746 1 93.31 56 ALA B N 1
ATOM 2214 C CA . ALA B 1 56 ? -6.645 -0.543 3.639 1 93.31 56 ALA B CA 1
ATOM 2215 C C . ALA B 1 56 ? -7.297 -1.841 4.109 1 93.31 56 ALA B C 1
ATOM 2217 O O . ALA B 1 56 ? -8.164 -2.389 3.428 1 93.31 56 ALA B O 1
ATOM 2218 N N . GLU B 1 57 ? -6.852 -2.379 5.219 1 89.88 57 GLU B N 1
ATOM 2219 C CA . GLU B 1 57 ? -7.445 -3.6 5.762 1 89.88 57 GLU B CA 1
ATOM 2220 C C . GLU B 1 57 ? -8.938 -3.43 6 1 89.88 57 GLU B C 1
ATOM 2222 O O . GLU B 1 57 ? -9.734 -4.305 5.652 1 89.88 57 GLU B O 1
ATOM 2227 N N . ARG B 1 58 ? -9.305 -2.316 6.59 1 88.38 58 ARG B N 1
ATOM 2228 C CA . ARG B 1 58 ? -10.711 -2.053 6.867 1 88.38 58 ARG B CA 1
ATOM 2229 C C . ARG B 1 58 ? -11.516 -1.943 5.578 1 88.38 58 ARG B C 1
ATOM 2231 O O . ARG B 1 58 ? -12.531 -2.625 5.41 1 88.38 58 ARG B O 1
ATOM 2238 N N . VAL B 1 59 ? -11.055 -1.148 4.695 1 89.81 59 VAL B N 1
ATOM 2239 C CA . VAL B 1 59 ? -11.797 -0.803 3.488 1 89.81 59 VAL B CA 1
ATOM 2240 C C . VAL B 1 59 ? -11.875 -2.016 2.564 1 89.81 59 VAL B C 1
ATOM 2242 O O . VAL B 1 59 ? -12.969 -2.445 2.184 1 89.81 59 VAL B O 1
ATOM 2245 N N . ARG B 1 60 ? -10.75 -2.65 2.373 1 87.69 60 ARG B N 1
ATOM 2246 C CA . ARG B 1 60 ? -10.68 -3.715 1.377 1 87.69 60 ARG B CA 1
ATOM 2247 C C . ARG B 1 60 ? -11.023 -5.066 1.996 1 87.69 60 ARG B C 1
ATOM 2249 O O . ARG B 1 60 ? -11.398 -6.004 1.287 1 87.69 60 ARG B O 1
ATOM 2256 N N . GLY B 1 61 ? -10.867 -5.184 3.236 1 82.75 61 GLY B N 1
ATOM 2257 C CA . GLY B 1 61 ? -11.094 -6.453 3.904 1 82.75 61 GLY B CA 1
ATOM 2258 C C . GLY B 1 61 ? -12.461 -6.547 4.566 1 82.75 61 GLY B C 1
ATOM 2259 O O . GLY B 1 61 ? -13.398 -7.082 3.982 1 82.75 61 GLY B O 1
ATOM 2260 N N . GLU B 1 62 ? -12.578 -5.805 5.598 1 76.5 62 GLU B N 1
ATOM 2261 C CA . GLU B 1 62 ? -13.742 -5.957 6.465 1 76.5 62 GLU B CA 1
ATOM 2262 C C . GLU B 1 62 ? -15.008 -5.414 5.797 1 76.5 62 GLU B C 1
ATOM 2264 O O . GLU B 1 62 ? -16.094 -5.961 5.98 1 76.5 62 GLU B O 1
ATOM 2269 N N . LEU B 1 63 ? -14.828 -4.387 4.957 1 82.88 63 LEU B N 1
ATOM 2270 C CA . LEU B 1 63 ? -15.984 -3.818 4.273 1 82.88 63 LEU B CA 1
ATOM 2271 C C . LEU B 1 63 ? -16.141 -4.418 2.881 1 82.88 63 LEU B C 1
ATOM 2273 O O . LEU B 1 63 ? -17.078 -4.078 2.156 1 82.88 63 LEU B O 1
ATOM 2277 N N . SER B 1 64 ? -15.164 -5.227 2.5 1 81.75 64 SER B N 1
ATOM 2278 C CA . SER B 1 64 ? -15.18 -5.992 1.257 1 81.75 64 SER B CA 1
ATOM 2279 C C . SER B 1 64 ? -15.242 -5.07 0.044 1 81.75 64 SER B C 1
ATOM 2281 O O . SER B 1 64 ? -15.891 -5.391 -0.955 1 81.75 64 SER B O 1
ATOM 2283 N N . LEU B 1 65 ? -14.719 -3.881 0.203 1 86.69 65 LEU B N 1
ATOM 2284 C CA . LEU B 1 65 ? -14.578 -2.996 -0.948 1 86.69 65 LEU B CA 1
ATOM 2285 C C . LEU B 1 65 ? -13.305 -3.316 -1.728 1 86.69 65 LEU B C 1
ATOM 2287 O O . LEU B 1 65 ? -12.391 -2.492 -1.794 1 86.69 65 LEU B O 1
ATOM 2291 N N . PHE B 1 66 ? -13.352 -4.371 -2.416 1 82.31 66 PHE B N 1
ATOM 2292 C CA . PHE B 1 66 ? -12.188 -5 -3.027 1 82.31 66 PHE B CA 1
ATOM 2293 C C . PHE B 1 66 ? -11.68 -4.172 -4.199 1 82.31 66 PHE B C 1
ATOM 2295 O O . PHE B 1 66 ? -10.523 -4.301 -4.602 1 82.31 66 PHE B O 1
ATOM 2302 N N . ASN B 1 67 ? -12.57 -3.363 -4.699 1 86.06 67 ASN B N 1
ATOM 2303 C CA . ASN B 1 67 ? -12.18 -2.57 -5.855 1 86.06 67 ASN B CA 1
ATOM 2304 C C . ASN B 1 67 ? -11.516 -1.261 -5.441 1 86.06 67 ASN B C 1
ATOM 2306 O O . ASN B 1 67 ? -11.133 -0.459 -6.293 1 86.06 67 ASN B O 1
ATOM 2310 N N . HIS B 1 68 ? -11.344 -1.113 -4.152 1 91.81 68 HIS B N 1
ATOM 2311 C CA . HIS B 1 68 ? -10.578 0.027 -3.652 1 91.81 68 HIS B CA 1
ATOM 2312 C C . HIS B 1 68 ? -9.094 -0.306 -3.549 1 91.81 68 HIS B C 1
ATOM 2314 O O . HIS B 1 68 ? -8.734 -1.431 -3.199 1 91.81 68 HIS B O 1
ATOM 2320 N N . VAL B 1 69 ? -8.328 0.606 -3.938 1 93.88 69 VAL B N 1
ATOM 2321 C CA . VAL B 1 69 ? -6.887 0.516 -3.742 1 93.88 69 VAL B CA 1
ATOM 2322 C C . VAL B 1 69 ? -6.387 1.753 -3 1 93.88 69 VAL B C 1
ATOM 2324 O O . VAL B 1 69 ? -6.723 2.881 -3.365 1 93.88 69 VAL B O 1
ATOM 2327 N N . LEU B 1 70 ? -5.684 1.546 -1.892 1 95.31 70 LEU B N 1
ATOM 2328 C CA . LEU B 1 70 ? -5.09 2.641 -1.134 1 95.31 70 LEU B CA 1
ATOM 2329 C C . LEU B 1 70 ? -3.586 2.717 -1.379 1 95.31 70 LEU B C 1
ATOM 2331 O O . LEU B 1 70 ? -2.865 1.743 -1.148 1 95.31 70 LEU B O 1
ATOM 2335 N N . VAL B 1 71 ? -3.148 3.855 -1.856 1 96.31 71 VAL B N 1
ATOM 2336 C CA . VAL B 1 71 ? -1.757 4.082 -2.232 1 96.31 71 VAL B CA 1
ATOM 2337 C C . VAL B 1 71 ? -1.093 5.012 -1.217 1 96.31 71 VAL B C 1
ATOM 2339 O O . VAL B 1 71 ? -1.619 6.082 -0.909 1 96.31 71 VAL B O 1
ATOM 2342 N N . ASN B 1 72 ? 0.002 4.562 -0.641 1 97.06 72 ASN B N 1
ATOM 2343 C CA . ASN B 1 72 ? 0.806 5.355 0.282 1 97.06 72 ASN B CA 1
ATOM 2344 C C . ASN B 1 72 ? 1.966 6.043 -0.433 1 97.06 72 ASN B C 1
ATOM 2346 O O . ASN B 1 72 ? 2.902 5.379 -0.883 1 97.06 72 ASN B O 1
ATOM 2350 N N . THR B 1 73 ? 1.956 7.336 -0.469 1 96.31 73 THR B N 1
ATOM 2351 C CA . THR B 1 73 ? 3.029 8.055 -1.146 1 96.31 73 THR B CA 1
ATOM 2352 C C . THR B 1 73 ? 3.791 8.945 -0.165 1 96.31 73 THR B C 1
ATOM 2354 O O . THR B 1 73 ? 4.465 9.891 -0.571 1 96.31 73 THR B O 1
ATOM 2357 N N . GLY B 1 74 ? 3.592 8.695 1.147 1 96.06 74 GLY B N 1
ATOM 2358 C CA . GLY B 1 74 ? 4.391 9.406 2.131 1 96.06 74 GLY B CA 1
ATOM 2359 C C . GLY B 1 74 ? 5.883 9.211 1.944 1 96.06 74 GLY B C 1
ATOM 2360 O O . GLY B 1 74 ? 6.328 8.117 1.588 1 96.06 74 GLY B O 1
ATOM 2361 N N . VAL B 1 75 ? 6.586 10.281 2.221 1 93.38 75 VAL B N 1
ATOM 2362 C CA . VAL B 1 75 ? 8.039 10.211 2.148 1 93.38 75 VAL B CA 1
ATOM 2363 C C . VAL B 1 75 ? 8.648 10.844 3.398 1 93.38 75 VAL B C 1
ATOM 2365 O O . VAL B 1 75 ? 8.32 11.977 3.76 1 93.38 75 VAL B O 1
ATOM 2368 N N . SER B 1 76 ? 9.523 10.094 4.004 1 93.25 76 SER B N 1
ATOM 2369 C CA . SER B 1 76 ? 10.203 10.586 5.199 1 93.25 76 SER B CA 1
ATOM 2370 C C . SER B 1 76 ? 10.914 11.906 4.926 1 93.25 76 SER B C 1
ATOM 2372 O O . SER B 1 76 ? 11.609 12.047 3.918 1 93.25 76 SER B O 1
ATOM 2374 N N . GLY B 1 77 ? 10.688 12.891 5.797 1 94.12 77 GLY B N 1
ATOM 2375 C CA . GLY B 1 77 ? 11.383 14.164 5.719 1 94.12 77 GLY B CA 1
ATOM 2376 C C . GLY B 1 77 ? 10.656 15.195 4.887 1 94.12 77 GLY B C 1
ATOM 2377 O O . GLY B 1 77 ? 10.977 16.391 4.934 1 94.12 77 GLY B O 1
ATOM 2378 N N . ASN B 1 78 ? 9.609 14.75 4.105 1 96.38 78 ASN B N 1
ATOM 2379 C CA . ASN B 1 78 ? 8.898 15.688 3.24 1 96.38 78 ASN B CA 1
ATOM 2380 C C . ASN B 1 78 ? 8.227 16.797 4.047 1 96.38 78 ASN B C 1
ATOM 2382 O O . ASN B 1 78 ? 7.746 16.547 5.16 1 96.38 78 ASN B O 1
ATOM 2386 N N . ARG B 1 79 ? 8.242 17.953 3.479 1 98.38 79 ARG B N 1
ATOM 2387 C CA . ARG B 1 79 ? 7.43 19.094 3.891 1 98.38 79 ARG B CA 1
ATOM 2388 C C . ARG B 1 79 ? 6.332 19.375 2.875 1 98.38 79 ARG B C 1
ATOM 2390 O O . ARG B 1 79 ? 6.215 18.672 1.865 1 98.38 79 ARG B O 1
ATOM 2397 N N . SER B 1 80 ? 5.461 20.312 3.215 1 98.81 80 SER B N 1
ATOM 2398 C CA . SER B 1 80 ? 4.355 20.641 2.32 1 98.81 80 SER B CA 1
ATOM 2399 C C . SER B 1 80 ? 4.863 21.016 0.935 1 98.81 80 SER B C 1
ATOM 2401 O O . SER B 1 80 ? 4.258 20.656 -0.076 1 98.81 80 SER B O 1
ATOM 2403 N N . SER B 1 81 ? 6.008 21.672 0.829 1 98.5 81 SER B N 1
ATOM 2404 C CA . SER B 1 81 ? 6.547 22.125 -0.451 1 98.5 81 SER B CA 1
ATOM 2405 C C . SER B 1 81 ? 6.996 20.938 -1.306 1 98.5 81 SER B C 1
ATOM 2407 O O . SER B 1 81 ? 6.891 20.984 -2.533 1 98.5 81 SER B O 1
ATOM 2409 N N . ASP B 1 82 ? 7.504 19.922 -0.659 1 97 82 ASP B N 1
ATOM 2410 C CA . ASP B 1 82 ? 7.938 18.734 -1.382 1 97 82 ASP B CA 1
ATOM 2411 C C . ASP B 1 82 ? 6.746 18.016 -2.016 1 97 82 ASP B C 1
ATOM 2413 O O . ASP B 1 82 ? 6.805 17.609 -3.182 1 97 82 ASP B O 1
ATOM 2417 N N . VAL B 1 83 ? 5.676 17.859 -1.243 1 97.81 83 VAL B N 1
ATOM 2418 C CA . VAL B 1 83 ? 4.484 17.172 -1.744 1 97.81 83 VAL B CA 1
ATOM 2419 C C . VAL B 1 83 ? 3.842 18.016 -2.85 1 97.81 83 VAL B C 1
ATOM 2421 O O . VAL B 1 83 ? 3.436 17.469 -3.885 1 97.81 83 VAL B O 1
ATOM 2424 N N . ARG B 1 84 ? 3.773 19.281 -2.633 1 98.25 84 ARG B N 1
ATOM 2425 C CA . ARG B 1 84 ? 3.219 20.172 -3.646 1 98.25 84 ARG B CA 1
ATOM 2426 C C . ARG B 1 84 ? 4.008 20.078 -4.945 1 98.25 84 ARG B C 1
ATOM 2428 O O . ARG B 1 84 ? 3.426 19.984 -6.027 1 98.25 84 ARG B O 1
ATOM 2435 N N . ALA B 1 85 ? 5.312 20.109 -4.836 1 96.62 85 ALA B N 1
ATOM 2436 C CA . ALA B 1 85 ? 6.176 20.047 -6.012 1 96.62 85 ALA B CA 1
ATOM 2437 C C . ALA B 1 85 ? 6.043 18.703 -6.719 1 96.62 85 ALA B C 1
ATOM 2439 O O . ALA B 1 85 ? 6.16 18.625 -7.941 1 96.62 85 ALA B O 1
ATOM 2440 N N . GLY B 1 86 ? 5.797 17.719 -5.961 1 95.19 86 GLY B N 1
ATOM 2441 C CA . GLY B 1 86 ? 5.676 16.375 -6.508 1 95.19 86 GLY B CA 1
ATOM 2442 C C . GLY B 1 86 ? 4.238 15.977 -6.797 1 95.19 86 GLY B C 1
ATOM 2443 O O . GLY B 1 86 ? 3.945 14.797 -6.996 1 95.19 86 GLY B O 1
ATOM 2444 N N . PHE B 1 87 ? 3.363 16.906 -6.812 1 97.19 87 PHE B N 1
ATOM 2445 C CA . PHE B 1 87 ? 1.938 16.625 -6.898 1 97.19 87 PHE B CA 1
ATOM 2446 C C . PHE B 1 87 ? 1.646 15.695 -8.07 1 97.19 87 PHE B C 1
ATOM 2448 O O . PHE B 1 87 ? 0.879 14.734 -7.941 1 97.19 87 PHE B O 1
ATOM 2455 N N . ALA B 1 88 ? 2.227 15.875 -9.195 1 94.31 88 ALA B N 1
ATOM 2456 C CA . ALA B 1 88 ? 1.967 15.086 -10.398 1 94.31 88 ALA B CA 1
ATOM 2457 C C . ALA B 1 88 ? 2.338 13.617 -10.18 1 94.31 88 ALA B C 1
ATOM 2459 O O . ALA B 1 88 ? 1.555 12.719 -10.5 1 94.31 88 ALA B O 1
ATOM 2460 N N . HIS B 1 89 ? 3.492 13.359 -9.523 1 90.38 89 HIS B N 1
ATOM 2461 C CA . HIS B 1 89 ? 3.973 11.984 -9.477 1 90.38 89 HIS B CA 1
ATOM 2462 C C . HIS B 1 89 ? 3.621 11.328 -8.141 1 90.38 89 HIS B C 1
ATOM 2464 O O . HIS B 1 89 ? 3.703 10.109 -8.008 1 90.38 89 HIS B O 1
ATOM 2470 N N . ARG B 1 90 ? 3.18 12.141 -7.199 1 92.94 90 ARG B N 1
ATOM 2471 C CA . ARG B 1 90 ? 2.857 11.562 -5.898 1 92.94 90 ARG B CA 1
ATOM 2472 C C . ARG B 1 90 ? 1.35 11.398 -5.727 1 92.94 90 ARG B C 1
ATOM 2474 O O . ARG B 1 90 ? 0.894 10.648 -4.867 1 92.94 90 ARG B O 1
ATOM 2481 N N . ILE B 1 91 ? 0.637 12.125 -6.539 1 96.75 91 ILE B N 1
ATOM 2482 C CA . ILE B 1 91 ? -0.807 12.117 -6.328 1 96.75 91 ILE B CA 1
ATOM 2483 C C . ILE B 1 91 ? -1.521 11.898 -7.66 1 96.75 91 ILE B C 1
ATOM 2485 O O . ILE B 1 91 ? -2.1 10.836 -7.895 1 96.75 91 ILE B O 1
ATOM 2489 N N . GLU B 1 92 ? -1.331 12.75 -8.641 1 96.19 92 GLU B N 1
ATOM 2490 C CA . GLU B 1 92 ? -2.131 12.836 -9.859 1 96.19 92 GLU B CA 1
ATOM 2491 C C . GLU B 1 92 ? -2.006 11.57 -10.695 1 96.19 92 GLU B C 1
ATOM 2493 O O . GLU B 1 92 ? -2.996 11.078 -11.242 1 96.19 92 GLU B O 1
ATOM 2498 N N . VAL B 1 93 ? -0.89 11.016 -10.75 1 91.94 93 VAL B N 1
ATOM 2499 C CA . VAL B 1 93 ? -0.606 9.898 -11.641 1 91.94 93 VAL B CA 1
ATOM 2500 C C . VAL B 1 93 ? -1.484 8.703 -11.266 1 91.94 93 VAL B C 1
ATOM 2502 O O . VAL B 1 93 ? -1.796 7.863 -12.109 1 91.94 93 VAL B O 1
ATOM 2505 N N . PHE B 1 94 ? -1.949 8.648 -10.109 1 93.75 94 PHE B N 1
ATOM 2506 C CA . PHE B 1 94 ? -2.699 7.496 -9.633 1 93.75 94 PHE B CA 1
ATOM 2507 C C . PHE B 1 94 ? -4.188 7.656 -9.922 1 93.75 94 PHE B C 1
ATOM 2509 O O . PHE B 1 94 ? -4.984 6.762 -9.633 1 93.75 94 PHE B O 1
ATOM 2516 N N . GLU B 1 95 ? -4.617 8.805 -10.453 1 94.31 95 GLU B N 1
ATOM 2517 C CA . GLU B 1 95 ? -6.012 9.094 -10.773 1 94.31 95 GLU B CA 1
ATOM 2518 C C . GLU B 1 95 ? -6.922 8.797 -9.578 1 94.31 95 GLU B C 1
ATOM 2520 O O . GLU B 1 95 ? -7.906 8.07 -9.719 1 94.31 95 GLU B O 1
ATOM 2525 N N . PRO B 1 96 ? -6.613 9.461 -8.469 1 97 96 PRO B N 1
ATOM 2526 C CA . PRO B 1 96 ? -7.352 9.133 -7.25 1 97 96 PRO B CA 1
ATOM 2527 C C . PRO B 1 96 ? -8.773 9.688 -7.25 1 97 96 PRO B C 1
ATOM 2529 O O . PRO B 1 96 ? -9.055 10.656 -7.953 1 97 96 PRO B O 1
ATOM 2532 N N . SER B 1 97 ? -9.625 8.977 -6.48 1 96.69 97 SER B N 1
ATOM 2533 C CA . SER B 1 97 ? -10.938 9.516 -6.125 1 96.69 97 SER B CA 1
ATOM 2534 C C . SER B 1 97 ? -10.883 10.266 -4.801 1 96.69 97 SER B C 1
ATOM 2536 O O . SER B 1 97 ? -11.727 11.133 -4.539 1 96.69 97 SER B O 1
ATOM 2538 N N . VAL B 1 98 ? -9.953 9.914 -3.955 1 97.75 98 VAL B N 1
ATOM 2539 C CA . VAL B 1 98 ? -9.789 10.516 -2.637 1 97.75 98 VAL B CA 1
ATOM 2540 C C . VAL B 1 98 ? -8.312 10.766 -2.359 1 97.75 98 VAL B C 1
ATOM 2542 O O . VAL B 1 98 ? -7.465 9.922 -2.664 1 97.75 98 VAL B O 1
ATOM 2545 N N . VAL B 1 99 ? -7.961 11.906 -1.82 1 98.81 99 VAL B N 1
ATOM 2546 C CA . VAL B 1 99 ? -6.594 12.234 -1.426 1 98.81 99 VAL B CA 1
ATOM 2547 C C . VAL B 1 99 ? -6.574 12.688 0.034 1 98.81 99 VAL B C 1
ATOM 2549 O O . VAL B 1 99 ? -7.219 13.672 0.397 1 98.81 99 VAL B O 1
ATOM 2552 N N . LEU B 1 100 ? -5.875 11.938 0.875 1 98.88 100 LEU B N 1
ATOM 2553 C CA . LEU B 1 100 ? -5.66 12.328 2.266 1 98.88 100 LEU B CA 1
ATOM 2554 C C . LEU B 1 100 ? -4.285 12.961 2.449 1 98.88 100 LEU B C 1
ATOM 2556 O O . LEU B 1 100 ? -3.271 12.383 2.047 1 98.88 100 LEU B O 1
ATOM 2560 N N . ILE B 1 101 ? -4.266 14.117 3.062 1 98.94 101 ILE B N 1
ATOM 2561 C CA . ILE B 1 101 ? -3.045 14.906 3.205 1 98.94 101 ILE B CA 1
ATOM 2562 C C . ILE B 1 101 ? -2.752 15.133 4.684 1 98.94 101 ILE B C 1
ATOM 2564 O O . ILE B 1 101 ? -3.576 15.695 5.406 1 98.94 101 ILE B O 1
ATOM 2568 N N . MET B 1 102 ? -1.675 14.688 5.188 1 98.88 102 MET B N 1
ATOM 2569 C CA . MET B 1 102 ? -1.196 14.984 6.535 1 98.88 102 MET B CA 1
ATOM 2570 C C . MET B 1 102 ? 0.213 15.562 6.496 1 98.88 102 MET B C 1
ATOM 2572 O O . MET B 1 102 ? 1.168 14.867 6.148 1 98.88 102 MET B O 1
ATOM 2576 N N . LEU B 1 103 ? 0.335 16.828 6.863 1 98.88 103 LEU B N 1
ATOM 2577 C CA . LEU B 1 103 ? 1.602 17.562 6.859 1 98.88 103 LEU B CA 1
ATOM 2578 C C . LEU B 1 103 ? 1.667 18.547 8.023 1 98.88 103 LEU B C 1
ATOM 2580 O O . LEU B 1 103 ? 0.641 18.875 8.617 1 98.88 103 LEU B O 1
ATOM 2584 N N . GLY B 1 104 ? 2.865 19.031 8.32 1 98.81 104 GLY B N 1
ATOM 2585 C CA . GLY B 1 104 ? 3.061 20.031 9.352 1 98.81 104 GLY B CA 1
ATOM 2586 C C . GLY B 1 104 ? 4.238 19.734 10.266 1 98.81 104 GLY B C 1
ATOM 2587 O O . GLY B 1 104 ? 4.977 20.641 10.656 1 98.81 104 GLY B O 1
ATOM 2588 N N . THR B 1 105 ? 4.469 18.406 10.617 1 98.62 105 THR B N 1
ATOM 2589 C CA . THR B 1 105 ? 5.484 18.016 11.586 1 98.62 105 THR B CA 1
ATOM 2590 C C . THR B 1 105 ? 6.867 18.484 11.148 1 98.62 105 THR B C 1
ATOM 2592 O O . THR B 1 105 ? 7.609 19.078 11.93 1 98.62 105 THR B O 1
ATOM 2595 N N . ASN B 1 106 ? 7.234 18.234 9.891 1 98.44 106 ASN B N 1
ATOM 2596 C CA . ASN B 1 106 ? 8.539 18.672 9.398 1 98.44 106 ASN B CA 1
ATOM 2597 C C . ASN B 1 106 ? 8.531 20.141 9.008 1 98.44 106 ASN B C 1
ATOM 2599 O O . ASN B 1 106 ? 9.562 20.812 9.094 1 98.44 106 ASN B O 1
ATOM 2603 N N . ASP B 1 107 ? 7.375 20.688 8.602 1 98.81 107 ASP B N 1
ATOM 2604 C CA . ASP B 1 107 ? 7.254 22.109 8.273 1 98.81 107 ASP B CA 1
ATOM 2605 C C . ASP B 1 107 ? 7.52 22.969 9.5 1 98.81 107 ASP B C 1
ATOM 2607 O O . ASP B 1 107 ? 8.047 24.078 9.375 1 98.81 107 ASP B O 1
ATOM 2611 N N . ALA B 1 108 ? 7.211 22.469 10.625 1 98.69 108 ALA B N 1
ATOM 2612 C CA . ALA B 1 108 ? 7.363 23.203 11.875 1 98.69 108 ALA B CA 1
ATOM 2613 C C . ALA B 1 108 ? 8.828 23.562 12.125 1 98.69 108 ALA B C 1
ATOM 2615 O O . ALA B 1 108 ? 9.125 24.469 12.914 1 98.69 108 ALA B O 1
ATOM 2616 N N . LEU B 1 109 ? 9.742 22.828 11.5 1 98.31 109 LEU B N 1
ATOM 2617 C CA . LEU B 1 109 ? 11.164 23.141 11.633 1 98.31 109 LEU B CA 1
ATOM 2618 C C . LEU B 1 109 ? 11.461 24.547 11.125 1 98.31 109 LEU B C 1
ATOM 2620 O O . LEU B 1 109 ? 12.484 25.125 11.484 1 98.31 109 LEU B O 1
ATOM 2624 N N . ASP B 1 110 ? 10.555 25.125 10.344 1 97.81 110 ASP B N 1
ATOM 2625 C CA . ASP B 1 110 ? 10.773 26.438 9.742 1 97.81 110 ASP B CA 1
ATOM 2626 C C . ASP B 1 110 ? 10.344 27.547 10.695 1 97.81 110 ASP B C 1
ATOM 2628 O O . ASP B 1 110 ? 10.57 28.734 10.422 1 97.81 110 ASP B O 1
ATOM 2632 N N . GLY B 1 111 ? 9.719 27.203 11.75 1 97.25 111 GLY B N 1
ATOM 2633 C CA . GLY B 1 111 ? 9.242 28.219 12.68 1 97.25 111 GLY B CA 1
ATOM 2634 C C . GLY B 1 111 ? 8.156 29.094 12.102 1 97.25 111 GLY B C 1
ATOM 2635 O O . GLY B 1 111 ? 7.438 28.688 11.188 1 97.25 111 GLY B O 1
ATOM 2636 N N . GLU B 1 112 ? 8.039 30.188 12.672 1 97.62 112 GLU B N 1
ATOM 2637 C CA . GLU B 1 112 ? 6.969 31.109 12.297 1 97.62 112 GLU B CA 1
ATOM 2638 C C . GLU B 1 112 ? 7.121 31.562 10.852 1 97.62 112 GLU B C 1
ATOM 2640 O O . GLU B 1 112 ? 6.129 31.859 10.18 1 97.62 112 GLU B O 1
ATOM 2645 N N . GLU B 1 113 ? 8.328 31.547 10.328 1 97.75 113 GLU B N 1
ATOM 2646 C CA . GLU B 1 113 ? 8.617 32.062 8.992 1 97.75 113 GLU B CA 1
ATOM 2647 C C . GLU B 1 113 ? 8.023 31.156 7.918 1 97.75 113 GLU B C 1
ATOM 2649 O O . GLU B 1 113 ? 7.82 31.578 6.781 1 97.75 113 GLU B O 1
ATOM 2654 N N . GLY B 1 114 ? 7.691 29.938 8.305 1 98.62 114 GLY B N 1
ATOM 2655 C CA . GLY B 1 114 ? 7.215 28.984 7.32 1 98.62 114 GLY B CA 1
ATOM 2656 C C . GLY B 1 114 ? 5.699 28.922 7.238 1 98.62 114 GLY B C 1
ATOM 2657 O O . GLY B 1 114 ? 5.148 28.266 6.344 1 98.62 114 GLY B O 1
ATOM 2658 N N . LEU B 1 115 ? 4.957 29.625 8.102 1 98.81 115 LEU B N 1
ATOM 2659 C CA . LEU B 1 115 ? 3.521 29.422 8.266 1 98.81 115 LEU B CA 1
ATOM 2660 C C . LEU B 1 115 ? 2.768 29.828 7.004 1 98.81 115 LEU B C 1
ATOM 2662 O O . LEU B 1 115 ? 1.853 29.125 6.57 1 98.81 115 LEU B O 1
ATOM 2666 N N . GLU B 1 116 ? 3.166 30.891 6.414 1 98.69 116 GLU B N 1
ATOM 2667 C CA . GLU B 1 116 ? 2.459 31.375 5.227 1 98.69 116 GLU B CA 1
ATOM 2668 C C . GLU B 1 116 ? 2.674 30.422 4.047 1 98.69 116 GLU B C 1
ATOM 2670 O O . GLU B 1 116 ? 1.732 30.109 3.312 1 98.69 116 GLU B O 1
ATOM 2675 N N . ARG B 1 117 ? 3.863 30.031 3.826 1 98.62 117 ARG B N 1
ATOM 2676 C CA . ARG B 1 117 ? 4.145 29.078 2.77 1 98.62 117 ARG B CA 1
ATOM 2677 C C . ARG B 1 117 ? 3.365 27.781 2.986 1 98.62 117 ARG B C 1
ATOM 2679 O O . ARG B 1 117 ? 2.811 27.219 2.041 1 98.62 117 ARG B O 1
ATOM 2686 N N . PHE B 1 118 ? 3.355 27.406 4.207 1 98.88 118 PHE B N 1
ATOM 2687 C CA . PHE B 1 118 ? 2.643 26.188 4.57 1 98.88 118 PHE B CA 1
ATOM 2688 C C . PHE B 1 118 ? 1.162 26.297 4.227 1 98.88 118 PHE B C 1
ATOM 2690 O O . PHE B 1 118 ? 0.586 25.391 3.623 1 98.88 118 PHE B O 1
ATOM 2697 N N . ARG B 1 119 ? 0.581 27.375 4.562 1 98.88 119 ARG B N 1
ATOM 2698 C CA . ARG B 1 119 ? -0.816 27.641 4.238 1 98.88 119 ARG B CA 1
ATOM 2699 C C . ARG B 1 119 ? -1.052 27.578 2.732 1 98.88 119 ARG B C 1
ATOM 2701 O O . ARG B 1 119 ? -1.999 26.938 2.273 1 98.88 119 ARG B O 1
ATOM 2708 N N . ASP B 1 120 ? -0.196 28.234 2.014 1 98.81 120 ASP B N 1
ATOM 2709 C CA . ASP B 1 120 ? -0.323 28.297 0.562 1 98.81 120 ASP B CA 1
ATOM 2710 C C . ASP B 1 120 ? -0.179 26.906 -0.055 1 98.81 120 ASP B C 1
ATOM 2712 O O . ASP B 1 120 ? -0.911 26.547 -0.983 1 98.81 120 ASP B O 1
ATOM 2716 N N . ASP B 1 121 ? 0.747 26.203 0.429 1 98.88 121 ASP B N 1
ATOM 2717 C CA . ASP B 1 121 ? 0.985 24.859 -0.088 1 98.88 121 ASP B CA 1
ATOM 2718 C C . ASP B 1 121 ? -0.234 23.969 0.122 1 98.88 121 ASP B C 1
ATOM 2720 O O . ASP B 1 121 ? -0.67 23.281 -0.801 1 98.88 121 ASP B O 1
ATOM 2724 N N . LEU B 1 122 ? -0.796 23.969 1.338 1 98.88 122 LEU B N 1
ATOM 2725 C CA . LEU B 1 122 ? -1.979 23.156 1.621 1 98.88 122 LEU B CA 1
ATOM 2726 C C . LEU B 1 122 ? -3.141 23.562 0.72 1 98.88 122 LEU B C 1
ATOM 2728 O O . LEU B 1 122 ? -3.809 22.703 0.138 1 98.88 122 LEU B O 1
ATOM 2732 N N . SER B 1 123 ? -3.336 24.844 0.63 1 98.81 123 SER B N 1
ATOM 2733 C CA . SER B 1 123 ? -4.438 25.344 -0.18 1 98.81 123 SER B CA 1
ATOM 2734 C C . SER B 1 123 ? -4.289 24.938 -1.64 1 98.81 123 SER B C 1
ATOM 2736 O O . SER B 1 123 ? -5.258 24.516 -2.277 1 98.81 123 SER B O 1
ATOM 2738 N N . ASP B 1 124 ? -3.117 25.047 -2.139 1 98.81 124 ASP B N 1
ATOM 2739 C CA . ASP B 1 124 ? -2.852 24.656 -3.523 1 98.81 124 ASP B CA 1
ATOM 2740 C C . ASP B 1 124 ? -3.105 23.172 -3.738 1 98.81 124 ASP B C 1
ATOM 2742 O O . ASP B 1 124 ? -3.682 22.766 -4.754 1 98.81 124 ASP B O 1
ATOM 2746 N N . MET B 1 125 ? -2.678 22.375 -2.826 1 98.75 125 MET B N 1
ATOM 2747 C CA . MET B 1 125 ? -2.863 20.938 -2.963 1 98.75 125 MET B CA 1
ATOM 2748 C C . MET B 1 125 ? -4.344 20.578 -2.943 1 98.75 125 MET B C 1
ATOM 2750 O O . MET B 1 125 ? -4.781 19.688 -3.686 1 98.75 125 MET B O 1
ATOM 2754 N N . ILE B 1 126 ? -5.121 21.25 -2.107 1 98.62 126 ILE B N 1
ATOM 2755 C CA . ILE B 1 126 ? -6.562 21.031 -2.082 1 98.62 126 ILE B CA 1
ATOM 2756 C C . ILE B 1 126 ? -7.168 21.438 -3.424 1 98.62 126 ILE B C 1
ATOM 2758 O O . ILE B 1 126 ? -7.973 20.688 -3.996 1 98.62 126 ILE B O 1
ATOM 2762 N N . PHE B 1 127 ? -6.781 22.547 -3.922 1 98.56 127 PHE B N 1
ATOM 2763 C CA . PHE B 1 127 ? -7.273 23.047 -5.203 1 98.56 127 PHE B CA 1
ATOM 2764 C C . PHE B 1 127 ? -6.961 22.047 -6.32 1 98.56 127 PHE B C 1
ATOM 2766 O O . PHE B 1 127 ? -7.844 21.688 -7.102 1 98.56 127 PHE B O 1
ATOM 2773 N N . ARG B 1 128 ? -5.773 21.609 -6.402 1 98.75 128 ARG B N 1
ATOM 2774 C CA . ARG B 1 128 ? -5.359 20.688 -7.457 1 98.75 128 ARG B CA 1
ATOM 2775 C C . ARG B 1 128 ? -6.062 19.344 -7.316 1 98.75 128 ARG B C 1
ATOM 2777 O O . ARG B 1 128 ? -6.395 18.703 -8.312 1 98.75 128 ARG B O 1
ATOM 2784 N N . THR B 1 129 ? -6.191 18.891 -6.07 1 98.62 129 THR B N 1
ATOM 2785 C CA . THR B 1 129 ? -6.918 17.641 -5.824 1 98.62 129 THR B CA 1
ATOM 2786 C C . THR B 1 129 ? -8.336 17.734 -6.379 1 98.62 129 THR B C 1
ATOM 2788 O O . THR B 1 129 ? -8.797 16.828 -7.074 1 98.62 129 THR B O 1
ATOM 2791 N N . ARG B 1 130 ? -9.031 18.859 -6.156 1 98.19 130 ARG B N 1
ATOM 2792 C CA . ARG B 1 130 ? -10.375 19.062 -6.676 1 98.19 130 ARG B CA 1
ATOM 2793 C C . ARG B 1 130 ? -10.367 19.172 -8.195 1 98.19 130 ARG B C 1
ATOM 2795 O O . ARG B 1 130 ? -11.281 18.672 -8.859 1 98.19 130 ARG B O 1
ATOM 2802 N N . ALA B 1 131 ? -9.367 19.75 -8.719 1 98.25 131 ALA B N 1
ATOM 2803 C CA . ALA B 1 131 ? -9.281 19.953 -10.164 1 98.25 131 ALA B CA 1
ATOM 2804 C C . ALA B 1 131 ? -9.188 18.625 -10.906 1 98.25 131 ALA B C 1
ATOM 2806 O O . ALA B 1 131 ? -9.656 18.516 -12.047 1 98.25 131 ALA B O 1
ATOM 2807 N N . ILE B 1 132 ? -8.672 17.656 -10.289 1 97.5 132 ILE B N 1
ATOM 2808 C CA . ILE B 1 132 ? -8.555 16.359 -10.953 1 97.5 132 ILE B CA 1
ATOM 2809 C C . ILE B 1 132 ? -9.758 15.484 -10.609 1 97.5 132 ILE B C 1
ATOM 2811 O O . ILE B 1 132 ? -9.781 14.297 -10.922 1 97.5 132 ILE B O 1
ATOM 2815 N N . GLY B 1 133 ? -10.703 16.062 -9.891 1 96.69 133 GLY B N 1
ATOM 2816 C CA . GLY B 1 133 ? -11.953 15.375 -9.625 1 96.69 133 GLY B CA 1
ATOM 2817 C C . GLY B 1 133 ? -11.922 14.539 -8.359 1 96.69 133 GLY B C 1
ATOM 2818 O O . GLY B 1 133 ? -12.789 13.695 -8.141 1 96.69 133 GLY B O 1
ATOM 2819 N N . ALA B 1 134 ? -10.883 14.672 -7.535 1 97.81 134 ALA B N 1
ATOM 2820 C CA . ALA B 1 134 ? -10.758 13.898 -6.301 1 97.81 134 ALA B CA 1
ATOM 2821 C C . ALA B 1 134 ? -11.281 14.688 -5.105 1 97.81 134 ALA B C 1
ATOM 2823 O O . ALA B 1 134 ? -11.359 15.922 -5.148 1 97.81 134 ALA B O 1
ATOM 2824 N N . VAL B 1 135 ? -11.633 13.992 -4.051 1 97.81 135 VAL B N 1
ATOM 2825 C CA . VAL B 1 135 ? -12.047 14.578 -2.781 1 97.81 135 VAL B CA 1
ATOM 2826 C C . VAL B 1 135 ? -10.844 14.711 -1.855 1 97.81 135 VAL B C 1
ATOM 2828 O O . VAL B 1 135 ? -10.219 13.719 -1.488 1 97.81 135 VAL B O 1
ATOM 2831 N N . PRO B 1 136 ? -10.531 15.922 -1.484 1 98.5 136 PRO B N 1
ATOM 2832 C CA . PRO B 1 136 ? -9.453 16.094 -0.505 1 98.5 136 PRO B CA 1
ATOM 2833 C C . PRO B 1 136 ? -9.922 15.891 0.933 1 98.5 136 PRO B C 1
ATOM 2835 O O . PRO B 1 136 ? -11.039 16.297 1.285 1 98.5 136 PRO B O 1
ATOM 2838 N N . ILE B 1 137 ? -9.148 15.234 1.724 1 98.56 137 ILE B N 1
ATOM 2839 C CA . ILE B 1 137 ? -9.273 15.117 3.172 1 98.56 137 ILE B CA 1
ATOM 2840 C C . ILE B 1 137 ? -8.008 15.641 3.842 1 98.56 137 ILE B C 1
ATOM 2842 O O . ILE B 1 137 ? -6.906 15.164 3.553 1 98.56 137 ILE B O 1
ATOM 2846 N N . LEU B 1 138 ? -8.164 16.594 4.605 1 98.75 138 LEU B N 1
ATOM 2847 C CA . LEU B 1 138 ? -7.027 17.203 5.289 1 98.75 138 LEU B CA 1
ATOM 2848 C C . LEU B 1 138 ? -6.918 16.688 6.723 1 98.75 138 LEU B C 1
ATOM 2850 O O . LEU B 1 138 ? -7.93 16.531 7.414 1 98.75 138 LEU B O 1
ATOM 2854 N N . GLN B 1 139 ? -5.73 16.375 7.199 1 98.81 139 GLN B N 1
ATOM 2855 C CA . GLN B 1 139 ? -5.457 15.844 8.531 1 98.81 139 GLN B CA 1
ATOM 2856 C C . GLN B 1 139 ? -4.406 16.688 9.258 1 98.81 139 GLN B C 1
ATOM 2858 O O . GLN B 1 139 ? -3.428 17.125 8.648 1 98.81 139 GLN B O 1
ATOM 2863 N N . THR B 1 140 ? -4.578 16.938 10.508 1 98.81 140 THR B N 1
ATOM 2864 C CA . THR B 1 140 ? -3.459 17.453 11.289 1 98.81 140 THR B CA 1
ATOM 2865 C C . THR B 1 140 ? -2.479 16.328 11.633 1 98.81 140 THR B C 1
ATOM 2867 O O . THR B 1 140 ? -2.873 15.172 11.766 1 98.81 140 THR B O 1
ATOM 2870 N N . PRO B 1 141 ? -1.207 16.703 11.781 1 98.44 141 PRO B N 1
ATOM 2871 C CA . PRO B 1 141 ? -0.341 15.734 12.453 1 98.44 141 PRO B CA 1
ATOM 2872 C C . PRO B 1 141 ? -0.728 15.508 13.914 1 98.44 141 PRO B C 1
ATOM 2874 O O . PRO B 1 141 ? -1.44 16.328 14.5 1 98.44 141 PRO B O 1
ATOM 2877 N N . PRO B 1 142 ? -0.337 14.375 14.469 1 97.56 142 PRO B N 1
ATOM 2878 C CA . PRO B 1 142 ? -0.504 14.219 15.914 1 97.56 142 PRO B CA 1
ATOM 2879 C C . PRO B 1 142 ? 0.458 15.086 16.719 1 97.56 142 PRO B C 1
ATOM 2881 O O . PRO B 1 142 ? 1.434 15.609 16.172 1 97.56 142 PRO B O 1
ATOM 2884 N N . PRO B 1 143 ? 0.126 15.305 18 1 96.88 143 PRO B N 1
ATOM 2885 C CA . PRO B 1 143 ? 1.06 16.062 18.828 1 96.88 143 PRO B CA 1
ATOM 2886 C C . PRO B 1 143 ? 2.377 15.32 19.062 1 96.88 143 PRO B C 1
ATOM 2888 O O . PRO B 1 143 ? 2.465 14.117 18.812 1 96.88 143 PRO B O 1
ATOM 2891 N N . ILE B 1 144 ? 3.338 16.078 19.484 1 96.88 144 ILE B N 1
ATOM 2892 C CA . ILE B 1 144 ? 4.672 15.523 19.672 1 96.88 144 ILE B CA 1
ATOM 2893 C C . ILE B 1 144 ? 5.152 15.781 21.094 1 96.88 144 ILE B C 1
ATOM 2895 O O . ILE B 1 144 ? 4.531 16.547 21.828 1 96.88 144 ILE B O 1
ATOM 2899 N N . ASP B 1 145 ? 6.199 15.07 21.469 1 95.62 145 ASP B N 1
ATOM 2900 C CA . ASP B 1 145 ? 6.926 15.352 22.703 1 95.62 145 ASP B CA 1
ATOM 2901 C C . ASP B 1 145 ? 7.883 16.531 22.516 1 95.62 145 ASP B C 1
ATOM 2903 O O . ASP B 1 145 ? 9.062 16.328 22.234 1 95.62 145 ASP B O 1
ATOM 2907 N N . VAL B 1 146 ? 7.379 17.719 22.812 1 94.56 146 VAL B N 1
ATOM 2908 C CA . VAL B 1 146 ? 8.102 18.953 22.5 1 94.56 146 VAL B CA 1
ATOM 2909 C C . VAL B 1 146 ? 9.398 19 23.297 1 94.56 146 VAL B C 1
ATOM 2911 O O . VAL B 1 146 ? 10.422 19.484 22.812 1 94.56 146 VAL B O 1
ATOM 2914 N N . GLU B 1 147 ? 9.359 18.547 24.531 1 94.31 147 GLU B N 1
ATOM 2915 C CA . GLU B 1 147 ? 10.555 18.547 25.375 1 94.31 147 GLU B CA 1
ATOM 2916 C C . GLU B 1 147 ? 11.711 17.812 24.688 1 94.31 147 GLU B C 1
ATOM 2918 O O . GLU B 1 147 ? 12.859 18.25 24.766 1 94.31 147 GLU B O 1
ATOM 2923 N N . ASN B 1 148 ? 11.406 16.734 24 1 95.5 148 ASN B N 1
ATOM 2924 C CA . ASN B 1 148 ? 12.445 15.938 23.375 1 95.5 148 ASN B CA 1
ATOM 2925 C C . ASN B 1 148 ? 12.539 16.219 21.875 1 95.5 148 ASN B C 1
ATOM 2927 O O . ASN B 1 148 ? 13.289 15.547 21.156 1 95.5 148 ASN B O 1
ATOM 2931 N N . ALA B 1 149 ? 11.773 17.141 21.359 1 96.31 149 ALA B N 1
ATOM 2932 C CA . ALA B 1 149 ? 11.859 17.656 19.984 1 96.31 149 ALA B CA 1
ATOM 2933 C C . ALA B 1 149 ? 11.617 19.156 19.953 1 96.31 149 ALA B C 1
ATOM 2935 O O . ALA B 1 149 ? 10.719 19.641 19.25 1 96.31 149 ALA B O 1
ATOM 2936 N N . PRO B 1 150 ? 12.453 19.859 20.594 1 96.38 150 PRO B N 1
ATOM 2937 C CA . PRO B 1 150 ? 12.203 21.281 20.75 1 96.38 150 PRO B CA 1
ATOM 2938 C C . PRO B 1 150 ? 12.273 22.047 19.438 1 96.38 150 PRO B C 1
ATOM 2940 O O . PRO B 1 150 ? 11.688 23.141 19.312 1 96.38 150 PRO B O 1
ATOM 2943 N N . THR B 1 151 ? 12.984 21.562 18.484 1 97.06 151 THR B N 1
ATOM 2944 C CA . THR B 1 151 ? 13.102 22.234 17.188 1 97.06 151 THR B CA 1
ATOM 2945 C C . THR B 1 151 ? 11.75 22.25 16.469 1 97.06 151 THR B C 1
ATOM 2947 O O . THR B 1 151 ? 11.57 22.984 15.492 1 97.06 151 THR B O 1
ATOM 2950 N N . ARG B 1 152 ? 10.766 21.484 16.938 1 97.12 152 ARG B N 1
ATOM 2951 C CA . ARG B 1 152 ? 9.43 21.422 16.359 1 97.12 152 ARG B CA 1
ATOM 2952 C C . ARG B 1 152 ? 8.391 22 17.312 1 97.12 152 ARG B 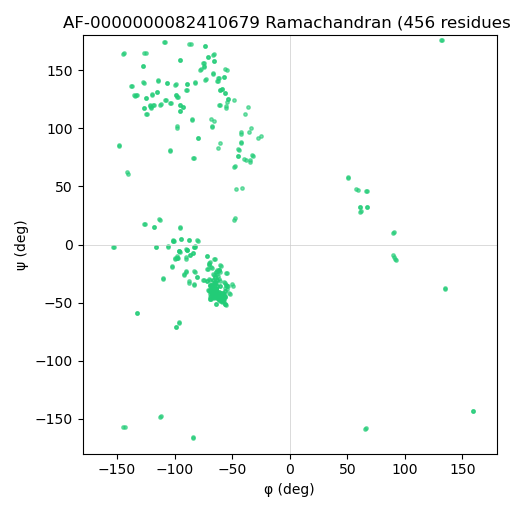C 1
ATOM 2954 O O . ARG B 1 152 ? 7.203 21.672 17.203 1 97.12 152 ARG B O 1
ATOM 2961 N N . ALA B 1 153 ? 8.859 22.812 18.234 1 95.81 153 ALA B N 1
ATOM 2962 C CA . ALA B 1 153 ? 7.973 23.375 19.266 1 95.81 153 ALA B CA 1
ATOM 2963 C C . ALA B 1 153 ? 6.859 24.203 18.625 1 95.81 153 ALA B C 1
ATOM 2965 O O . ALA B 1 153 ? 5.781 24.344 19.219 1 95.81 153 ALA B O 1
ATOM 2966 N N . GLY B 1 154 ? 7.062 24.703 17.438 1 97.31 154 GLY B N 1
ATOM 2967 C CA . GLY B 1 154 ? 6.074 25.516 16.75 1 97.31 154 GLY B CA 1
ATOM 2968 C C . GLY B 1 154 ? 4.984 24.703 16.094 1 97.31 154 GLY B C 1
ATOM 2969 O O . GLY B 1 154 ? 4.086 25.25 15.445 1 97.31 154 GLY B O 1
ATOM 2970 N N . LEU B 1 155 ? 4.973 23.375 16.25 1 98.12 155 LEU B N 1
ATOM 2971 C CA . LEU B 1 155 ? 4.023 22.5 15.57 1 98.12 155 LEU B CA 1
ATOM 2972 C C . LEU B 1 155 ? 2.59 22.953 15.82 1 98.12 155 LEU B C 1
ATOM 2974 O O . LEU B 1 155 ? 1.748 22.891 14.914 1 98.12 155 LEU B O 1
ATOM 2978 N N . VAL B 1 156 ? 2.301 23.453 17 1 97.19 156 VAL B N 1
ATOM 2979 C CA . VAL B 1 156 ? 0.941 23.844 17.359 1 97.19 156 VAL B CA 1
ATOM 2980 C C . VAL B 1 156 ? 0.458 24.938 16.406 1 97.19 156 VAL B C 1
ATOM 2982 O O . VAL B 1 156 ? -0.724 25 16.062 1 97.19 156 VAL B O 1
ATOM 2985 N N . GLN B 1 157 ? 1.317 25.828 15.984 1 98.69 157 GLN B N 1
ATOM 2986 C CA . GLN B 1 157 ? 0.945 26.891 15.047 1 98.69 157 GLN B CA 1
ATOM 2987 C C . GLN B 1 157 ? 0.633 26.312 13.664 1 98.69 157 GLN B C 1
ATOM 2989 O O . GLN B 1 157 ? -0.259 26.797 12.969 1 98.69 157 GLN B O 1
ATOM 2994 N N . TYR B 1 158 ? 1.382 25.359 13.242 1 98.88 158 TYR B N 1
ATOM 2995 C CA . TYR B 1 158 ? 1.137 24.703 11.969 1 98.88 158 TYR B CA 1
ATOM 2996 C C . TYR B 1 158 ? -0.169 23.922 12 1 98.88 158 TYR B C 1
ATOM 2998 O O . TYR B 1 158 ? -0.909 23.891 11.008 1 98.88 158 TYR B O 1
ATOM 3006 N N . VAL B 1 159 ? -0.497 23.281 13.086 1 98.75 159 VAL B N 1
ATOM 3007 C CA . VAL B 1 159 ? -1.775 22.609 13.289 1 98.75 159 VAL B CA 1
ATOM 3008 C C . VAL B 1 159 ? -2.916 23.609 13.141 1 98.75 159 VAL B C 1
ATOM 3010 O O . VAL B 1 159 ? -3.93 23.312 12.5 1 98.75 159 VAL B O 1
ATOM 3013 N N . GLU B 1 160 ? -2.732 24.75 13.695 1 98.81 160 GLU B N 1
ATOM 3014 C CA . GLU B 1 160 ? -3.758 25.781 13.57 1 98.81 160 GLU B CA 1
ATOM 3015 C C . GLU B 1 160 ? -3.939 26.203 12.117 1 98.81 160 GLU B C 1
ATOM 3017 O O . GLU B 1 160 ? -5.059 26.469 11.68 1 98.81 160 GLU B O 1
ATOM 3022 N N . VAL B 1 161 ? -2.877 26.297 11.414 1 98.88 161 VAL B N 1
ATOM 3023 C CA . VAL B 1 161 ? -2.979 26.609 9.992 1 98.88 161 VAL B CA 1
ATOM 3024 C C . VAL B 1 161 ? -3.775 25.516 9.281 1 98.88 161 VAL B C 1
ATOM 3026 O O . VAL B 1 161 ? -4.629 25.812 8.445 1 98.88 161 VAL B O 1
ATOM 3029 N N . VAL B 1 162 ? -3.502 24.234 9.57 1 98.94 162 VAL B N 1
ATOM 3030 C CA . VAL B 1 162 ? -4.246 23.141 8.969 1 98.94 162 VAL B CA 1
ATOM 3031 C C . VAL B 1 162 ? -5.738 23.312 9.25 1 98.94 162 VAL B C 1
ATOM 3033 O O . VAL B 1 162 ? -6.562 23.172 8.344 1 98.94 162 VAL B O 1
ATOM 3036 N N . ARG B 1 163 ? -6.09 23.641 10.484 1 98.75 163 ARG B N 1
ATOM 3037 C CA . ARG B 1 163 ? -7.48 23.859 10.875 1 98.75 163 ARG B CA 1
ATOM 3038 C C . ARG B 1 163 ? -8.109 25 10.086 1 98.75 163 ARG B C 1
ATOM 3040 O O . ARG B 1 163 ? -9.242 24.875 9.609 1 98.75 163 ARG B O 1
ATOM 3047 N N . GLN B 1 164 ? -7.398 26.031 9.969 1 98.81 164 GLN B N 1
ATOM 3048 C CA . GLN B 1 164 ? -7.898 27.203 9.25 1 98.81 164 GLN B CA 1
ATOM 3049 C C . GLN B 1 164 ? -8.125 26.875 7.773 1 98.81 164 GLN B C 1
ATOM 3051 O O . GLN B 1 164 ? -9.148 27.266 7.199 1 98.81 164 GLN B O 1
ATOM 3056 N N . VAL B 1 165 ? -7.156 26.203 7.172 1 98.75 165 VAL B N 1
ATOM 3057 C CA . VAL B 1 165 ? -7.281 25.828 5.766 1 98.75 165 VAL B CA 1
ATOM 3058 C C . VAL B 1 165 ? -8.461 24.875 5.582 1 98.75 165 VAL B C 1
ATOM 3060 O O . VAL B 1 165 ? -9.227 25 4.629 1 98.75 165 VAL B O 1
ATOM 3063 N N . ALA B 1 166 ? -8.594 23.938 6.477 1 98.31 166 ALA B N 1
ATOM 3064 C CA . ALA B 1 166 ? -9.719 23.016 6.406 1 98.31 166 ALA B CA 1
ATOM 3065 C C . ALA B 1 166 ? -11.047 23.766 6.469 1 98.31 166 ALA B C 1
ATOM 3067 O O . ALA B 1 166 ? -11.961 23.5 5.684 1 98.31 166 ALA B O 1
ATOM 3068 N N . ALA B 1 167 ? -11.148 24.688 7.355 1 97.31 167 ALA B N 1
ATOM 3069 C CA . ALA B 1 167 ? -12.375 25.453 7.543 1 97.31 167 ALA B CA 1
ATOM 3070 C C . ALA B 1 167 ? -12.672 26.312 6.32 1 97.31 167 ALA B C 1
ATOM 3072 O O . ALA B 1 167 ? -13.805 26.344 5.832 1 97.31 167 ALA B O 1
ATOM 3073 N N . SER B 1 168 ? -11.664 26.984 5.828 1 97.12 168 SER B N 1
ATOM 3074 C CA . SER B 1 168 ? -11.867 27.922 4.73 1 97.12 168 SER B CA 1
ATOM 3075 C C . SER B 1 168 ? -12.195 27.203 3.432 1 97.12 168 SER B C 1
ATOM 3077 O O . SER B 1 168 ? -12.898 27.734 2.572 1 97.12 168 SER B O 1
ATOM 3079 N N . THR B 1 169 ? -11.688 26 3.289 1 96.81 169 THR B N 1
ATOM 3080 C CA . THR B 1 169 ? -11.906 25.25 2.059 1 96.81 169 THR B CA 1
ATOM 3081 C C . THR B 1 169 ? -13.062 24.266 2.225 1 96.81 169 THR B C 1
ATOM 3083 O O . THR B 1 169 ? -13.5 23.641 1.255 1 96.81 169 THR B O 1
ATOM 3086 N N . ARG B 1 170 ? -13.516 24.062 3.49 1 95.88 170 ARG B N 1
ATOM 3087 C CA . ARG B 1 170 ? -14.633 23.188 3.826 1 95.88 170 ARG B CA 1
ATOM 3088 C C . ARG B 1 170 ? -14.344 21.75 3.416 1 95.88 170 ARG B C 1
ATOM 3090 O O . ARG B 1 170 ? -15.242 21.047 2.934 1 95.88 170 ARG B O 1
ATOM 3097 N N . VAL B 1 171 ? -13.141 21.359 3.473 1 97.19 171 VAL B N 1
ATOM 3098 C CA . VAL B 1 171 ? -12.766 19.984 3.174 1 97.19 171 VAL B CA 1
ATOM 3099 C C . VAL B 1 171 ? -13.156 19.078 4.34 1 97.19 171 VAL B C 1
ATOM 3101 O O . VAL B 1 171 ? -13.375 19.562 5.457 1 97.19 171 VAL B O 1
ATOM 3104 N N . VAL B 1 172 ? -13.328 17.828 4.051 1 96.62 172 VAL B N 1
ATOM 3105 C CA . VAL B 1 172 ? -13.383 16.844 5.129 1 96.62 172 VAL B CA 1
ATOM 3106 C C . VAL B 1 172 ? -12.086 16.891 5.938 1 96.62 172 VAL B C 1
ATOM 3108 O O . VAL B 1 172 ? -11 17 5.367 1 96.62 172 VAL B O 1
ATOM 3111 N N . PHE B 1 173 ? -12.258 16.891 7.211 1 97.44 173 PHE B N 1
ATOM 3112 C CA . PHE B 1 173 ? -11.133 17.25 8.07 1 97.44 173 PHE B CA 1
ATOM 3113 C C . PHE B 1 173 ? -11.016 16.281 9.234 1 97.44 173 PHE B C 1
ATOM 3115 O O . PHE B 1 173 ? -12.008 15.961 9.891 1 97.44 173 PHE B O 1
ATOM 3122 N N . VAL B 1 174 ? -9.773 15.672 9.492 1 98.12 174 VAL B N 1
ATOM 3123 C CA . VAL B 1 174 ? -9.461 14.82 10.633 1 98.12 174 VAL B CA 1
ATOM 3124 C C . VAL B 1 174 ? -8.453 15.523 11.539 1 98.12 174 VAL B C 1
ATOM 3126 O O . VAL B 1 174 ? -7.312 15.773 11.133 1 98.12 174 VAL B O 1
ATOM 3129 N N . ASP B 1 175 ? -8.781 15.766 12.766 1 98.12 175 ASP B N 1
ATOM 3130 C CA . ASP B 1 175 ? -7.93 16.5 13.703 1 98.12 175 ASP B CA 1
ATOM 3131 C C . ASP B 1 175 ? -7.262 15.547 14.688 1 98.12 175 ASP B C 1
ATOM 3133 O O . ASP B 1 175 ? -7.672 15.453 15.852 1 98.12 175 ASP B O 1
ATOM 3137 N N . HIS B 1 176 ? -6.184 14.914 14.234 1 97.81 176 HIS B N 1
ATOM 3138 C CA . HIS B 1 176 ? -5.453 13.977 15.078 1 97.81 176 HIS B CA 1
ATOM 3139 C C . HIS B 1 176 ? -4.898 14.672 16.312 1 97.81 176 HIS B C 1
ATOM 3141 O O . HIS B 1 176 ? -4.891 14.086 17.406 1 97.81 176 HIS B O 1
ATOM 3147 N N . TYR B 1 177 ? -4.398 15.859 16.141 1 97.31 177 TYR B N 1
ATOM 3148 C CA . TYR B 1 177 ? -3.807 16.609 17.25 1 97.31 177 TYR B CA 1
ATOM 3149 C C . TYR B 1 177 ? -4.797 16.75 18.391 1 97.31 177 TYR B C 1
ATOM 3151 O O . TYR B 1 177 ? -4.469 16.469 19.547 1 97.31 177 TYR B O 1
ATOM 3159 N N . ALA B 1 178 ? -5.965 17.219 18.094 1 95.75 178 ALA B N 1
ATOM 3160 C CA . ALA B 1 178 ? -6.992 17.406 19.125 1 95.75 178 ALA B CA 1
ATOM 3161 C C . ALA B 1 178 ? -7.383 16.078 19.766 1 95.75 178 ALA B C 1
ATOM 3163 O O . ALA B 1 178 ? -7.562 16 20.984 1 95.75 178 ALA B O 1
ATOM 3164 N N . GLN B 1 179 ? -7.531 15.062 18.938 1 93.5 179 GLN B N 1
ATOM 3165 C CA . GLN B 1 179 ? -7.953 13.758 19.438 1 93.5 179 GLN B CA 1
ATOM 3166 C C . GLN B 1 179 ? -6.957 13.219 20.469 1 93.5 179 GLN B C 1
ATOM 3168 O O . GLN B 1 179 ? -7.348 12.734 21.531 1 93.5 179 GLN B O 1
ATOM 3173 N N . TRP B 1 180 ? -5.676 13.32 20.125 1 94.12 180 TRP B N 1
ATOM 3174 C CA . TRP B 1 180 ? -4.656 12.812 21.047 1 94.12 180 TRP B CA 1
ATOM 3175 C C . TRP B 1 180 ? -4.594 13.648 22.312 1 94.12 180 TRP B C 1
ATOM 3177 O O . TRP B 1 180 ? -4.367 13.117 23.406 1 94.12 180 TRP B O 1
ATOM 3187 N N . THR B 1 181 ? -4.766 14.898 22.219 1 91.25 181 THR B N 1
ATOM 3188 C CA . THR B 1 181 ? -4.656 15.812 23.344 1 91.25 181 THR B CA 1
ATOM 3189 C C . THR B 1 181 ? -5.883 15.711 24.25 1 91.25 181 THR B C 1
ATOM 3191 O O . THR B 1 181 ? -5.801 15.961 25.453 1 91.25 181 THR B O 1
ATOM 3194 N N . ALA B 1 182 ? -6.977 15.391 23.656 1 87.81 182 ALA B N 1
ATOM 3195 C CA . ALA B 1 182 ? -8.203 15.242 24.422 1 87.81 182 ALA B CA 1
ATOM 3196 C C . ALA B 1 182 ? -8.062 14.148 25.484 1 87.81 182 ALA B C 1
ATOM 3198 O O . ALA B 1 182 ? -8.609 14.258 26.578 1 87.81 182 ALA B O 1
ATOM 3199 N N . HIS B 1 183 ? -7.285 13.195 25.172 1 79.31 183 HIS B N 1
ATOM 3200 C CA . HIS B 1 183 ? -7.152 12.047 26.078 1 79.31 183 HIS B CA 1
ATOM 3201 C C . HIS B 1 183 ? -5.91 12.172 26.953 1 79.31 183 HIS B C 1
ATOM 3203 O O . HIS B 1 183 ? -5.766 11.445 27.938 1 79.31 183 HIS B O 1
ATOM 3209 N N . SER B 1 184 ? -5.094 13.133 26.609 1 84.81 184 SER B N 1
ATOM 3210 C CA . SER B 1 184 ? -3.844 13.344 27.328 1 84.81 184 SER B CA 1
ATOM 3211 C C . SER B 1 184 ? -3.459 14.82 27.344 1 84.81 184 SER B C 1
ATOM 3213 O O . SER B 1 184 ? -2.598 15.25 26.562 1 84.81 184 SER B O 1
ATOM 3215 N N . PRO B 1 185 ? -3.934 15.57 28.219 1 77.69 185 PRO B N 1
ATOM 3216 C CA . PRO B 1 185 ? -3.717 17.016 28.219 1 77.69 185 PRO B CA 1
ATOM 3217 C C . PRO B 1 185 ? -2.25 17.391 28.406 1 77.69 185 PRO B C 1
ATOM 3219 O O . PRO B 1 185 ? -1.832 18.484 28.016 1 77.69 185 PRO B O 1
ATOM 3222 N N . GLU B 1 186 ? -1.581 16.5 28.969 1 78.75 186 GLU B N 1
ATOM 3223 C CA . GLU B 1 186 ? -0.186 16.828 29.266 1 78.75 186 GLU B CA 1
ATOM 3224 C C . GLU B 1 186 ? 0.7 16.609 28.047 1 78.75 186 GLU B C 1
ATOM 3226 O O . GLU B 1 186 ? 1.894 16.906 28.078 1 78.75 186 GLU B O 1
ATOM 3231 N N . GLY B 1 187 ? 0.107 16.156 27.016 1 79.25 187 GLY B N 1
ATOM 3232 C CA . GLY B 1 187 ? 0.876 15.828 25.828 1 79.25 187 GLY B CA 1
ATOM 3233 C C . GLY B 1 187 ? 0.529 14.469 25.25 1 79.25 187 GLY B C 1
ATOM 3234 O O . GLY B 1 187 ? -0.362 13.781 25.75 1 79.25 187 GLY B O 1
ATOM 3235 N N . PRO B 1 188 ? 1.206 14.242 24.094 1 85.25 188 PRO B N 1
ATOM 3236 C CA . PRO B 1 188 ? 0.897 12.93 23.531 1 85.25 188 PRO B CA 1
ATOM 3237 C C . PRO B 1 188 ? 1.267 11.781 24.469 1 85.25 188 PRO B C 1
ATOM 3239 O O . PRO B 1 188 ? 2.318 11.82 25.109 1 85.25 188 PRO B O 1
ATOM 3242 N N . PRO B 1 189 ? 0.405 10.867 24.656 1 86.62 189 PRO B N 1
ATOM 3243 C CA . PRO B 1 189 ? 0.783 9.703 25.453 1 86.62 189 PRO B CA 1
ATOM 3244 C C . PRO B 1 189 ? 2.053 9.023 24.953 1 86.62 189 PRO B C 1
ATOM 3246 O O . PRO B 1 189 ? 2.143 8.68 23.766 1 86.62 189 PRO B O 1
ATOM 3249 N N . PRO B 1 190 ? 3.008 8.867 25.797 1 88.38 190 PRO B N 1
ATOM 3250 C CA . PRO B 1 190 ? 4.25 8.219 25.359 1 88.38 190 PRO B CA 1
ATOM 3251 C C . PRO B 1 190 ? 4.012 6.848 24.75 1 88.38 190 PRO B C 1
ATOM 3253 O O . PRO B 1 190 ? 4.777 6.418 23.875 1 88.38 190 PRO B O 1
ATOM 3256 N N . ALA B 1 191 ? 2.943 6.238 25.109 1 91.5 191 ALA B N 1
ATOM 3257 C CA . ALA B 1 191 ? 2.637 4.883 24.656 1 91.5 191 ALA B CA 1
ATOM 3258 C C . ALA B 1 191 ? 2.252 4.879 23.172 1 91.5 191 ALA B C 1
ATOM 3260 O O . ALA B 1 191 ? 2.207 3.822 22.547 1 91.5 191 ALA B O 1
ATOM 3261 N N . LEU B 1 192 ? 2.057 6.016 22.594 1 95.38 192 LEU B N 1
ATOM 3262 C CA . LEU B 1 192 ? 1.646 6.094 21.203 1 95.38 192 LEU B CA 1
ATOM 3263 C C . LEU B 1 192 ? 2.807 6.543 20.312 1 95.38 192 LEU B C 1
ATOM 3265 O O . LEU B 1 192 ? 2.664 6.633 19.094 1 95.38 192 LEU B O 1
ATOM 3269 N N . LEU B 1 193 ? 3.912 6.805 20.969 1 96.06 193 LEU B N 1
ATOM 3270 C CA . LEU B 1 193 ? 5.047 7.34 20.219 1 96.06 193 LEU B CA 1
ATOM 3271 C C . LEU B 1 193 ? 6.207 6.348 20.203 1 96.06 193 LEU B C 1
ATOM 3273 O O . LEU B 1 193 ? 6.477 5.695 21.219 1 96.06 193 LEU B O 1
ATOM 3277 N N . ALA B 1 194 ? 6.902 6.23 19.094 1 96.38 194 ALA B N 1
ATOM 3278 C CA . ALA B 1 194 ? 8.133 5.453 18.969 1 96.38 194 ALA B CA 1
ATOM 3279 C C . ALA B 1 194 ? 9.352 6.301 19.344 1 96.38 194 ALA B C 1
ATOM 3281 O O . ALA B 1 194 ? 10.375 5.77 19.781 1 96.38 194 ALA B O 1
ATOM 3282 N N . ASP B 1 195 ? 9.312 7.574 19.062 1 96.5 195 ASP B N 1
ATOM 3283 C CA . ASP B 1 195 ? 10.25 8.617 19.469 1 96.5 195 ASP B CA 1
ATOM 3284 C C . ASP B 1 195 ? 9.523 9.93 19.766 1 96.5 195 ASP B C 1
ATOM 3286 O O . ASP B 1 195 ? 8.328 9.93 20.062 1 96.5 195 ASP B O 1
ATOM 3290 N N . ALA B 1 196 ? 10.18 11.047 19.703 1 96.06 196 ALA B N 1
ATOM 3291 C CA . ALA B 1 196 ? 9.602 12.297 20.188 1 96.06 196 ALA B CA 1
ATOM 3292 C C . ALA B 1 196 ? 8.469 12.758 19.281 1 96.06 196 ALA B C 1
ATOM 3294 O O . ALA B 1 196 ? 7.664 13.609 19.656 1 96.06 196 ALA B O 1
ATOM 3295 N N . PHE B 1 197 ? 8.367 12.172 18.016 1 95.88 197 PHE B N 1
ATOM 3296 C CA . PHE B 1 197 ? 7.316 12.742 17.172 1 95.88 197 PHE B CA 1
ATOM 3297 C C . PHE B 1 197 ? 6.812 11.711 16.172 1 95.88 197 PHE B C 1
ATOM 3299 O O . PHE B 1 197 ? 5.867 11.977 15.43 1 95.88 197 PHE B O 1
ATOM 3306 N N . HIS B 1 198 ? 7.41 10.516 16.188 1 97.5 198 HIS B N 1
ATOM 3307 C CA . HIS B 1 198 ? 6.863 9.469 15.32 1 97.5 198 HIS B CA 1
ATOM 3308 C C . HIS B 1 198 ? 5.938 8.539 16.109 1 97.5 198 HIS B C 1
ATOM 3310 O O . HIS B 1 198 ? 6.332 7.98 17.125 1 97.5 198 HIS B O 1
ATOM 3316 N N . PRO B 1 199 ? 4.656 8.352 15.594 1 97.62 199 PRO B N 1
ATOM 3317 C CA . PRO B 1 199 ? 3.793 7.34 16.203 1 97.62 199 PRO B CA 1
ATOM 3318 C C . PRO B 1 199 ? 4.355 5.926 16.078 1 97.62 199 PRO B C 1
ATOM 3320 O O . PRO B 1 199 ? 4.945 5.582 15.047 1 97.62 199 PRO B O 1
ATOM 3323 N N . ASN B 1 200 ? 4.215 5.133 17.109 1 96.44 200 ASN B N 1
ATOM 3324 C CA . ASN B 1 200 ? 4.516 3.705 17.047 1 96.44 200 ASN B CA 1
ATOM 3325 C C . ASN B 1 200 ? 3.336 2.908 16.5 1 96.44 200 ASN B C 1
ATOM 3327 O O . ASN B 1 200 ? 2.41 3.479 15.914 1 96.44 200 ASN B O 1
ATOM 3331 N N . GLU B 1 201 ? 3.369 1.575 16.641 1 94 201 GLU B N 1
ATOM 3332 C CA . GLU B 1 201 ? 2.311 0.717 16.125 1 94 201 GLU B CA 1
ATOM 3333 C C . GLU B 1 201 ? 0.952 1.102 16.703 1 94 201 GLU B C 1
ATOM 3335 O O . GLU B 1 201 ? -0.042 1.167 15.977 1 94 201 GLU B O 1
ATOM 3340 N N . GLN B 1 202 ? 0.915 1.369 17.938 1 94.62 202 GLN B N 1
ATOM 3341 C CA . GLN B 1 202 ? -0.342 1.759 18.578 1 94.62 202 GLN B CA 1
ATOM 3342 C C . GLN B 1 202 ? -0.792 3.139 18.094 1 94.62 202 GLN B C 1
ATOM 3344 O O . GLN B 1 202 ? -1.984 3.371 17.891 1 94.62 202 GLN B O 1
ATOM 3349 N N . GLY B 1 203 ? 0.143 4.078 17.984 1 96.5 203 GLY B N 1
ATOM 3350 C CA . GLY B 1 203 ? -0.172 5.387 17.438 1 96.5 203 GLY B CA 1
ATOM 3351 C C . GLY B 1 203 ? -0.773 5.328 16.047 1 96.5 203 GLY B C 1
ATOM 3352 O O . GLY B 1 203 ? -1.708 6.066 15.734 1 96.5 203 GLY B O 1
ATOM 3353 N N . HIS B 1 204 ? -0.244 4.438 15.25 1 97.12 204 HIS B N 1
ATOM 3354 C CA . HIS B 1 204 ? -0.772 4.289 13.898 1 97.12 204 HIS B CA 1
ATOM 3355 C C . HIS B 1 204 ? -2.172 3.684 13.922 1 97.12 204 HIS B C 1
ATOM 3357 O O . HIS B 1 204 ? -3.004 4.004 13.07 1 97.12 204 HIS B O 1
ATOM 3363 N N . TYR B 1 205 ? -2.422 2.812 14.812 1 94.38 205 TYR B N 1
ATOM 3364 C CA . TYR B 1 205 ? -3.779 2.303 14.961 1 94.38 205 TYR B CA 1
ATOM 3365 C C . TYR B 1 205 ? -4.75 3.426 15.305 1 94.38 205 TYR B C 1
ATOM 3367 O O . TYR B 1 205 ? -5.836 3.514 14.727 1 94.38 205 TYR B O 1
ATOM 3375 N N . VAL B 1 206 ? -4.352 4.281 16.219 1 94.81 206 VAL B N 1
ATOM 3376 C CA . VAL B 1 206 ? -5.191 5.395 16.656 1 94.81 206 VAL B CA 1
ATOM 3377 C C . VAL B 1 206 ? -5.406 6.355 15.484 1 94.81 206 VAL B C 1
ATOM 3379 O O . VAL B 1 206 ? -6.512 6.863 15.281 1 94.81 206 VAL B O 1
ATOM 3382 N N . LEU B 1 207 ? -4.367 6.633 14.695 1 97.25 207 LEU B N 1
ATOM 3383 C CA . LEU B 1 207 ? -4.504 7.461 13.5 1 97.25 207 LEU B CA 1
ATOM 3384 C C . LEU B 1 207 ? -5.531 6.871 12.547 1 97.25 207 LEU B C 1
ATOM 3386 O O . LEU B 1 207 ? -6.406 7.582 12.047 1 97.25 207 LEU B O 1
ATOM 3390 N N . ALA B 1 208 ? -5.406 5.566 12.305 1 97 208 ALA B N 1
ATOM 3391 C CA . ALA B 1 208 ? -6.328 4.891 11.391 1 97 208 ALA B CA 1
ATOM 3392 C C . ALA B 1 208 ? -7.762 4.965 11.906 1 97 208 ALA B C 1
ATOM 3394 O O . ALA B 1 208 ? -8.688 5.258 11.141 1 97 208 ALA B O 1
ATOM 3395 N N . ASP B 1 209 ? -7.906 4.707 13.141 1 94.75 209 ASP B N 1
ATOM 3396 C CA . ASP B 1 209 ? -9.234 4.738 13.75 1 94.75 209 ASP B CA 1
ATOM 3397 C C . ASP B 1 209 ? -9.883 6.109 13.578 1 94.75 209 ASP B C 1
ATOM 3399 O O . ASP B 1 209 ? -11.078 6.203 13.281 1 94.75 209 ASP B O 1
ATOM 3403 N N . ALA B 1 210 ? -9.141 7.168 13.805 1 95.44 210 ALA B N 1
ATOM 3404 C CA . ALA B 1 210 ? -9.664 8.523 13.648 1 95.44 210 ALA B CA 1
ATOM 3405 C C . ALA B 1 210 ? -10.164 8.766 12.227 1 95.44 210 ALA B C 1
ATOM 3407 O O . ALA B 1 210 ? -11.227 9.344 12.023 1 95.44 210 ALA B O 1
ATOM 3408 N N . VAL B 1 211 ? -9.375 8.32 11.242 1 97.06 211 VAL B N 1
ATOM 3409 C CA . VAL B 1 211 ? -9.758 8.461 9.844 1 97.06 211 VAL B CA 1
ATOM 3410 C C . VAL B 1 211 ? -11.055 7.691 9.578 1 97.06 211 VAL B C 1
ATOM 3412 O O . VAL B 1 211 ? -11.992 8.227 8.992 1 97.06 211 VAL B O 1
ATOM 3415 N N . LEU B 1 212 ? -11.117 6.469 10.055 1 95.19 212 LEU B N 1
ATOM 3416 C CA . LEU B 1 212 ? -12.25 5.586 9.781 1 95.19 212 LEU B CA 1
ATOM 3417 C C . LEU B 1 212 ? -13.516 6.098 10.461 1 95.19 212 LEU B C 1
ATOM 3419 O O . LEU B 1 212 ? -14.609 5.992 9.906 1 95.19 212 LEU B O 1
ATOM 3423 N N . ARG B 1 213 ? -13.367 6.676 11.633 1 93.56 213 ARG B N 1
ATOM 3424 C CA . ARG B 1 213 ? -14.5 7.27 12.328 1 93.56 213 ARG B CA 1
ATOM 3425 C C . ARG B 1 213 ? -15.016 8.5 11.594 1 93.56 213 ARG B C 1
ATOM 3427 O O . ARG B 1 213 ? -16.219 8.695 11.461 1 93.56 213 ARG B O 1
ATOM 3434 N N . GLU B 1 214 ? -14.07 9.312 11.188 1 92.75 214 GLU B N 1
ATOM 3435 C CA . GLU B 1 214 ? -14.469 10.484 10.422 1 92.75 214 GLU B CA 1
ATOM 3436 C C . GLU B 1 214 ? -15.25 10.094 9.172 1 92.75 214 GLU B C 1
ATOM 3438 O O . GLU B 1 214 ? -16.172 10.805 8.766 1 92.75 214 GLU B O 1
ATOM 3443 N N . LEU B 1 215 ? -14.914 8.938 8.609 1 92.12 215 LEU B N 1
ATOM 3444 C CA . LEU B 1 215 ? -15.547 8.461 7.387 1 92.12 215 LEU B CA 1
ATOM 3445 C C . LEU B 1 215 ? -16.766 7.613 7.707 1 92.12 215 LEU B C 1
ATOM 3447 O O . LEU B 1 215 ? -17.453 7.121 6.801 1 92.12 215 LEU B O 1
ATOM 3451 N N . SER B 1 216 ? -17.062 7.336 8.984 1 89.06 216 SER B N 1
ATOM 3452 C CA . SER B 1 216 ? -18.203 6.586 9.492 1 89.06 216 SER B CA 1
ATOM 3453 C C . SER B 1 216 ? -18.125 5.117 9.086 1 89.06 216 SER B C 1
ATOM 3455 O O . SER B 1 216 ? -19.156 4.492 8.805 1 89.06 216 SER B O 1
ATOM 3457 N N . ILE B 1 217 ? -16.906 4.652 8.992 1 86.69 217 ILE B N 1
ATOM 3458 C CA . ILE B 1 217 ? -16.766 3.25 8.609 1 86.69 217 ILE B CA 1
ATOM 3459 C C . ILE B 1 217 ? -15.898 2.525 9.641 1 86.69 217 ILE B C 1
ATOM 3461 O O . ILE B 1 217 ? -15.336 1.468 9.352 1 86.69 217 ILE B O 1
ATOM 3465 N N . ALA B 1 218 ? -15.75 3.115 10.797 1 82.31 218 ALA B N 1
ATOM 3466 C CA . ALA B 1 218 ? -14.992 2.457 11.859 1 82.31 218 ALA B CA 1
ATOM 3467 C C . ALA B 1 218 ? -15.711 1.203 12.344 1 82.31 218 ALA B C 1
ATOM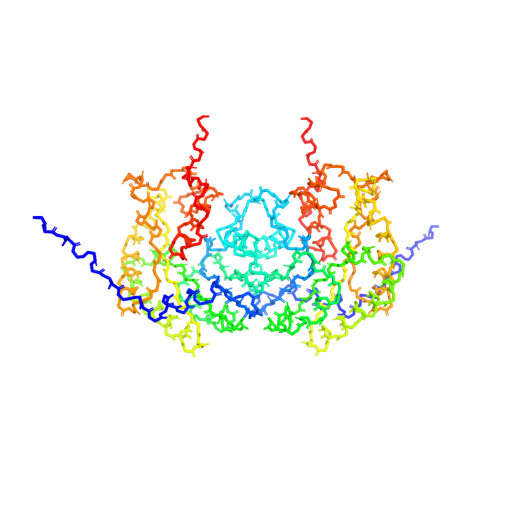 3469 O O . ALA B 1 218 ? -16.922 1.07 12.18 1 82.31 218 ALA B O 1
ATOM 3470 N N . ASP B 1 219 ? -14.859 0.223 12.742 1 73.19 219 ASP B N 1
ATOM 3471 C CA . ASP B 1 219 ? -15.438 -0.949 13.398 1 73.19 219 ASP B CA 1
ATOM 3472 C C . ASP B 1 219 ? -16.016 -0.59 14.758 1 73.19 219 ASP B C 1
ATOM 3474 O O . ASP B 1 219 ? -15.281 -0.232 15.68 1 73.19 219 ASP B O 1
ATOM 3478 N N . THR B 1 220 ? -17.234 -0.449 14.828 1 68 220 THR B N 1
ATOM 3479 C CA . THR B 1 220 ? -17.891 -0.005 16.047 1 68 220 THR B CA 1
ATOM 3480 C C . THR B 1 220 ? -17.766 -1.065 17.141 1 68 220 THR B C 1
ATOM 3482 O O . THR B 1 220 ? -17.984 -0.779 18.328 1 68 220 THR B O 1
ATOM 3485 N N . GLU B 1 221 ? -17.5 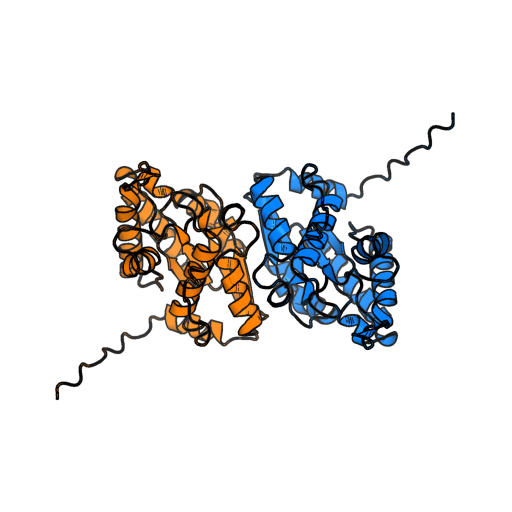-2.291 16.859 1 58.41 221 GLU B N 1
ATOM 3486 C CA . GLU B 1 221 ? -17.422 -3.346 17.859 1 58.41 221 GLU B CA 1
ATOM 3487 C C . GLU B 1 221 ? -16.047 -3.371 18.516 1 58.41 221 GLU B C 1
ATOM 3489 O O . GLU B 1 221 ? -15.875 -3.98 19.578 1 58.41 221 GLU B O 1
ATOM 3494 N N . VAL B 1 222 ? -15.008 -2.898 18 1 50.19 222 VAL B N 1
ATOM 3495 C CA . VAL B 1 222 ? -13.68 -2.965 18.594 1 50.19 222 VAL B CA 1
ATOM 3496 C C . VAL B 1 222 ? -13.367 -1.646 19.312 1 50.19 222 VAL B C 1
ATOM 3498 O O . VAL B 1 222 ? -13.312 -0.592 18.672 1 50.19 222 VAL B O 1
ATOM 3501 N N . PRO B 1 223 ? -13.523 -1.645 20.641 1 45.22 223 PRO B N 1
ATOM 3502 C CA . PRO B 1 223 ? -13.188 -0.406 21.344 1 45.22 223 PRO B CA 1
ATOM 3503 C C . PRO B 1 223 ? -11.758 0.055 21.062 1 45.22 223 PRO B C 1
ATOM 3505 O O . PRO B 1 223 ? -10.867 -0.773 20.859 1 45.22 223 PRO B O 1
ATOM 3508 N N . VAL B 1 224 ? -11.547 1.131 20.5 1 42.75 224 VAL B N 1
ATOM 3509 C CA . VAL B 1 224 ? -10.234 1.754 20.344 1 42.75 224 VAL B CA 1
ATOM 3510 C C . VAL B 1 224 ? -9.484 1.735 21.672 1 42.75 224 VAL B C 1
ATOM 3512 O O . VAL B 1 224 ? -9.625 2.65 22.484 1 42.75 224 VAL B O 1
ATOM 3515 N N . VAL B 1 225 ? -9.719 0.867 22.703 1 36.88 225 VAL B N 1
ATOM 3516 C CA . VAL B 1 225 ? -9.008 1.102 23.953 1 36.88 225 VAL B CA 1
ATOM 3517 C C . VAL B 1 225 ? -7.508 0.886 23.75 1 36.88 225 VAL B C 1
ATOM 3519 O O . VAL B 1 225 ? -7.098 -0.095 23.125 1 36.88 225 VAL B O 1
ATOM 3522 N N . PRO B 1 226 ? -6.66 1.939 23.703 1 37.81 226 PRO B N 1
ATOM 3523 C CA . PRO B 1 226 ? -5.23 1.679 23.906 1 37.81 226 PRO B CA 1
ATOM 3524 C C . PRO B 1 226 ? -4.965 0.509 24.844 1 37.81 226 PRO B C 1
ATOM 3526 O O . PRO B 1 226 ? -5.477 0.491 25.969 1 37.81 226 PRO B O 1
ATOM 3529 N N . GLN B 1 227 ? -5.117 -0.68 24.438 1 31.67 227 GLN B N 1
ATOM 3530 C CA . GLN B 1 227 ? -4.836 -1.682 25.453 1 31.67 227 GLN B CA 1
ATOM 3531 C C . GLN B 1 227 ? -3.545 -1.356 26.203 1 31.67 227 GLN B C 1
ATOM 3533 O O . GLN B 1 227 ? -2.457 -1.408 25.625 1 31.67 227 GLN B O 1
ATOM 3538 N N . VAL B 1 228 ? -3.496 -0.433 27.094 1 26.14 228 VAL B N 1
ATOM 3539 C CA . VAL B 1 228 ? -2.451 -0.308 28.094 1 26.14 228 VAL B CA 1
ATOM 3540 C C . VAL B 1 228 ? -2.215 -1.66 28.766 1 26.14 228 VAL B C 1
ATOM 3542 O O . VAL B 1 228 ? -3.088 -2.172 29.469 1 26.14 228 VAL B O 1
ATOM 3545 N N . MET B 1 229 ? -1.686 -2.641 27.969 1 25.48 229 MET B N 1
ATOM 3546 C CA . MET B 1 229 ? -1.285 -3.738 28.844 1 25.48 229 MET B CA 1
ATOM 3547 C C . MET B 1 229 ? -0.604 -3.211 30.094 1 25.48 229 MET B C 1
ATOM 3549 O O . MET B 1 229 ? 0.347 -2.434 30.016 1 25.48 229 MET B O 1
ATOM 3553 N N . SER B 1 230 ? -1.343 -3.113 31.078 1 22.44 230 SER B N 1
ATOM 3554 C CA . SER B 1 230 ? -0.725 -3.033 32.406 1 22.44 230 SER B CA 1
ATOM 3555 C C . SER B 1 230 ? 0.37 -4.082 32.562 1 22.44 230 SER B C 1
ATOM 3557 O O . SER B 1 230 ? 0.283 -5.172 31.984 1 22.44 230 SER B O 1
#

Sequence (460 aa):
MTLTSKALKSKTAERIRLETLLVDSSTPIRWVFTGDSITQGLTHTDGHRSYVEHCAERVRGELSLFNHVLVNTGVSGNRSSDVRAGFAHRIEVFEPSVVLIMLGTNDALDGEEGLERFRDDLSDMIFRTRAIGAVPILQTPPPIDVENAPTRAGLVQYVEVVRQVAASTRVVFVDHYAQWTAHSPEGPPPALLADAFHPNEQGHYVLADAVLRELSIADTEVPVVPQVMSMTLTSKALKSKTAERIRLETLLVDSSTPIRWVFTGDSITQGLTHTDGHRSYVEHCAERVRGELSLFNHVLVNTGVSGNRSSDVRAGFAHRIEVFEPSVVLIMLGTNDALDGEEGLERFRDDLSDMIFRTRAIGAVPILQTPPPIDVENAPTRAGLVQYVEVVRQVAASTRVVFVDHYAQWTAHSPEGPPPALLADAFHPNEQGHYV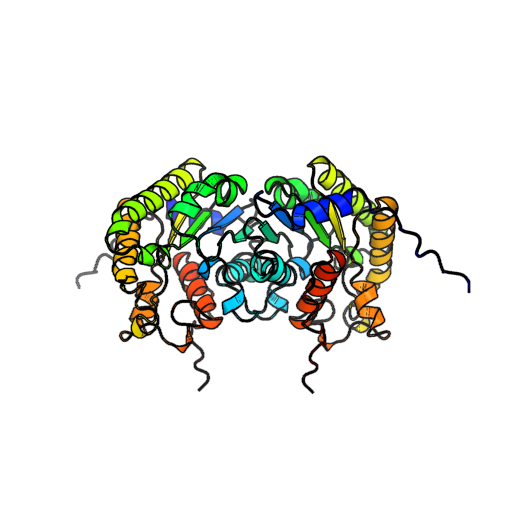LADAVLRELSIADTEVPVVPQVMS

InterPro domains:
  IPR013830 SGNH hydrolase-type esterase domain [PF13472] (33-204)
  IPR036514 SGNH hydrolase superfamily [G3DSA:3.40.50.1110] (5-216)
  IPR051532 Diverse Ester Hydrolysis Enzymes [PTHR30383] (17-216)

pLDDT: mean 89.0, std 17.2, range [22.44, 98.94]

Nearest PDB structures (foldseek):
  3rjt-assembly1_B  TM=8.235E-01  e=6.931E-13  Alicyclobacillus acidocaldarius subsp. acidocaldarius DSM 446
  1yzf-assembly1_A  TM=8.390E-01  e=1.170E-09  Enterococcus faecalis V583
  6hfz-assembly3_C  TM=7.948E-01  e=4.955E-08  Roseburia intestinalis L1-82
  6hh9-assembly1_A  TM=8.086E-01  e=1.283E-07  Roseburia intestinalis L1-82
  6hh9-assembly4_D  TM=7.707E-01  e=1.727E-07  Roseburia intestinalis L1-82

Radius of gyration: 23.06 Å; Cα contacts (8 Å, |Δi|>4): 833; chains: 2; bounding box: 80×65×56 Å

Solvent-accessible surface area (backbone atoms only — not comparable to full-atom values): 24176 Å² total; per-residue (Å²): 134,81,77,74,71,76,72,74,71,71,70,45,71,61,55,52,49,50,54,52,56,77,71,44,61,80,53,78,38,30,34,33,39,35,34,14,41,69,54,41,26,49,75,49,20,70,62,29,32,23,27,62,53,48,43,38,34,45,45,36,50,80,66,56,24,56,40,46,34,68,36,64,48,20,28,71,79,36,34,50,64,53,51,51,73,34,34,58,81,59,44,53,58,56,64,34,48,31,37,38,41,36,55,33,68,57,42,13,60,53,41,81,81,33,50,64,58,46,48,52,32,54,52,49,47,46,52,52,35,45,72,67,67,20,41,47,30,45,31,34,43,63,58,46,39,39,89,76,34,57,71,35,57,45,30,66,60,41,45,49,44,48,52,50,51,32,60,76,68,61,42,52,69,43,58,41,30,59,57,44,35,72,79,22,82,91,35,48,55,67,84,28,36,61,53,43,68,40,45,14,39,61,26,20,49,54,52,23,48,50,52,30,45,74,70,73,65,45,67,82,83,59,74,84,60,79,76,70,77,121,134,82,76,75,71,76,74,76,73,70,71,44,72,60,55,52,50,50,57,52,55,76,70,45,60,79,52,77,38,30,34,32,40,34,34,16,40,71,52,42,24,48,74,51,19,71,60,28,32,24,26,62,54,48,44,40,35,44,45,36,50,80,65,55,26,56,39,48,34,66,35,64,48,21,27,69,80,37,34,50,65,52,52,52,73,35,35,58,80,58,44,55,58,56,63,33,49,32,37,38,41,36,55,33,66,57,40,12,60,52,39,80,82,31,49,65,59,46,48,50,33,54,51,48,47,46,52,53,35,44,72,69,67,19,42,48,31,43,31,34,44,62,58,45,40,39,90,75,34,55,70,35,58,45,30,67,60,41,42,49,45,48,52,50,51,31,61,77,68,62,42,52,68,43,59,40,30,59,58,45,35,72,79,22,82,90,34,47,56,68,82,28,37,61,54,44,67,42,46,13,40,59,26,19,49,53,52,23,48,52,52,28,47,75,68,71,65,47,68,83,84,58,73,84,60,79,75,69,77,121